Protein AF-0000000066018860 (afdb_homodimer)

pLDDT: mean 96.09, std 7.37, range [32.44, 98.94]

Structure (mmCIF, N/CA/C/O backbone):
data_AF-0000000066018860-model_v1
#
loop_
_entity.id
_entity.type
_entity.pdbx_description
1 polymer 'Methylthioribose-1-phosphate isomerase'
#
loop_
_atom_site.group_PDB
_atom_site.id
_atom_site.type_symbol
_atom_site.label_atom_id
_atom_site.label_alt_id
_atom_site.label_comp_id
_atom_site.label_asym_id
_atom_site.label_entity_id
_atom_site.label_seq_id
_atom_site.pdbx_PDB_ins_code
_atom_site.Cartn_x
_atom_site.Cartn_y
_atom_site.Cartn_z
_atom_site.occupancy
_atom_site.B_iso_or_equiv
_atom_site.auth_seq_id
_atom_site.auth_comp_id
_atom_site.auth_asym_id
_atom_site.auth_atom_id
_atom_site.pdbx_PDB_model_num
ATOM 1 N N . MET A 1 1 ? -7.383 -33.188 -27.406 1 42.12 1 MET A N 1
ATOM 2 C CA . MET A 1 1 ? -8.594 -32.375 -27.25 1 42.12 1 MET A CA 1
ATOM 3 C C . MET A 1 1 ? -8.266 -31 -26.688 1 42.12 1 MET A C 1
ATOM 5 O O . MET A 1 1 ? -7.289 -30.828 -25.953 1 42.12 1 MET A O 1
ATOM 9 N N . ALA A 1 2 ? -8.812 -29.984 -27.281 1 53.5 2 ALA A N 1
ATOM 10 C CA . ALA A 1 2 ? -8.625 -28.594 -26.891 1 53.5 2 ALA A CA 1
ATOM 11 C C . ALA A 1 2 ? -8.867 -28.391 -25.406 1 53.5 2 ALA A C 1
ATOM 13 O O . ALA A 1 2 ? -9.859 -28.891 -24.859 1 53.5 2 ALA A O 1
ATOM 14 N N . VAL A 1 3 ? -7.703 -28.094 -24.625 1 67.62 3 VAL A N 1
ATOM 15 C CA . VAL A 1 3 ? -7.84 -27.734 -23.219 1 67.62 3 VAL A CA 1
ATOM 16 C C . VAL A 1 3 ? -7.797 -26.219 -23.062 1 67.62 3 VAL A C 1
ATOM 18 O O . VAL A 1 3 ? -6.887 -25.562 -23.578 1 67.62 3 VAL A O 1
ATOM 21 N N . ASN A 1 4 ? -8.914 -25.672 -22.516 1 80.12 4 ASN A N 1
ATOM 22 C CA . ASN A 1 4 ? -9.023 -24.219 -22.438 1 80.12 4 ASN A CA 1
ATOM 23 C C . ASN A 1 4 ? -9.242 -23.766 -21 1 80.12 4 ASN A C 1
ATOM 25 O O . ASN A 1 4 ? -9.898 -24.453 -20.203 1 80.12 4 ASN A O 1
ATOM 29 N N . SER A 1 5 ? -8.461 -22.797 -20.688 1 84.19 5 SER A N 1
ATOM 30 C CA . SER A 1 5 ? -8.719 -22.031 -19.469 1 84.19 5 SER A CA 1
ATOM 31 C C . SER A 1 5 ? -8.852 -20.547 -19.781 1 84.19 5 SER A C 1
ATOM 33 O O . SER A 1 5 ? -8.867 -20.141 -20.938 1 84.19 5 SER A O 1
ATOM 35 N N . ALA A 1 6 ? -9.078 -19.797 -18.688 1 83.38 6 ALA A N 1
ATOM 36 C CA . ALA A 1 6 ? -9.367 -18.375 -18.828 1 83.38 6 ALA A CA 1
ATOM 37 C C . ALA A 1 6 ? -8.227 -17.641 -19.547 1 83.38 6 ALA A C 1
ATOM 39 O O . ALA A 1 6 ? -8.461 -16.672 -20.266 1 83.38 6 ALA A O 1
ATOM 40 N N . ALA A 1 7 ? -6.977 -18.203 -19.391 1 94.44 7 ALA A N 1
ATOM 41 C CA . ALA A 1 7 ? -5.855 -17.422 -19.922 1 94.44 7 ALA A CA 1
ATOM 42 C C . ALA A 1 7 ? -4.977 -18.281 -20.828 1 94.44 7 ALA A C 1
ATOM 44 O O . ALA A 1 7 ? -4.02 -17.781 -21.422 1 94.44 7 ALA A O 1
ATOM 45 N N . ILE A 1 8 ? -5.258 -19.594 -20.938 1 97.38 8 ILE A N 1
ATOM 46 C CA . ILE A 1 8 ? -4.414 -20.531 -21.688 1 97.38 8 ILE A CA 1
ATOM 47 C C . ILE A 1 8 ? -5.285 -21.438 -22.562 1 97.38 8 ILE A C 1
ATOM 49 O O . ILE A 1 8 ? -6.141 -22.156 -22.047 1 97.38 8 ILE A O 1
ATOM 53 N N . ARG A 1 9 ? -5.004 -21.391 -23.875 1 97 9 ARG A N 1
ATOM 54 C CA . ARG A 1 9 ? -5.695 -22.266 -24.828 1 97 9 ARG A CA 1
ATOM 55 C C . ARG A 1 9 ? -4.707 -23.078 -25.641 1 97 9 ARG A C 1
ATOM 57 O O . ARG A 1 9 ? -3.861 -22.516 -26.344 1 97 9 ARG A O 1
ATOM 64 N N . TRP A 1 10 ? -4.785 -24.406 -25.453 1 97.06 10 TRP A N 1
ATOM 65 C CA . TRP A 1 10 ? -3.977 -25.312 -26.25 1 97.06 10 TRP A CA 1
ATOM 66 C C . TRP A 1 10 ? -4.742 -25.797 -27.484 1 97.06 10 TRP A C 1
ATOM 68 O O . TRP A 1 10 ? -5.816 -26.391 -27.359 1 97.06 10 TRP A O 1
ATOM 78 N N . LEU A 1 11 ? -4.184 -25.547 -28.656 1 95 11 LEU A N 1
ATOM 79 C CA . LEU A 1 11 ? -4.898 -25.844 -29.891 1 95 11 LEU A CA 1
ATOM 80 C C . LEU A 1 11 ? -4.266 -27.031 -30.609 1 95 11 LEU A C 1
ATOM 82 O O . LEU A 1 11 ? -4.625 -27.328 -31.75 1 95 11 LEU A O 1
ATOM 86 N N . GLY A 1 12 ? -3.369 -27.672 -30 1 93.5 12 GLY A N 1
ATOM 87 C CA . GLY A 1 12 ? -2.746 -28.859 -30.578 1 93.5 12 GLY A CA 1
ATOM 88 C C . GLY A 1 12 ? -1.434 -28.562 -31.281 1 93.5 12 GLY A C 1
ATOM 89 O O . GLY A 1 12 ? -0.436 -29.25 -31.062 1 93.5 12 GLY A O 1
ATOM 90 N N . ASP A 1 13 ? -1.453 -27.469 -32.062 1 93.56 13 ASP A N 1
ATOM 91 C CA . ASP A 1 13 ? -0.241 -27.141 -32.812 1 93.56 13 ASP A CA 1
ATOM 92 C C . ASP A 1 13 ? 0.333 -25.797 -32.344 1 93.56 13 ASP A C 1
ATOM 94 O O . ASP A 1 13 ? 1.468 -25.453 -32.688 1 93.56 13 ASP A O 1
ATOM 98 N N . HIS A 1 14 ? -0.426 -25.094 -31.656 1 95.88 14 HIS A N 1
ATOM 99 C CA . HIS A 1 14 ? 0.084 -23.891 -31.031 1 95.88 14 HIS A CA 1
ATOM 100 C C . HIS A 1 14 ? -0.687 -23.562 -29.75 1 95.88 14 HIS A C 1
ATOM 102 O O . HIS A 1 14 ? -1.648 -24.25 -29.406 1 95.88 14 HIS A O 1
ATOM 108 N N . LEU A 1 15 ? -0.158 -22.609 -29.016 1 97.06 15 LEU A N 1
ATOM 109 C CA . LEU A 1 15 ? -0.693 -22.141 -27.75 1 97.06 15 LEU A CA 1
ATOM 110 C C . LEU A 1 15 ? -1.175 -20.703 -27.859 1 97.06 15 LEU A C 1
ATOM 112 O O . LEU A 1 15 ? -0.527 -19.875 -28.5 1 97.06 15 LEU A O 1
ATOM 116 N N . GLN A 1 16 ? -2.348 -20.453 -27.359 1 98.19 16 GLN A N 1
ATOM 117 C CA . GLN A 1 16 ? -2.797 -19.062 -27.234 1 98.19 16 GLN A CA 1
ATOM 118 C C . GLN A 1 16 ? -2.803 -18.625 -25.766 1 98.19 16 GLN A C 1
ATOM 120 O O . GLN A 1 16 ? -3.309 -19.344 -24.906 1 98.19 16 GLN A O 1
ATOM 125 N N . LEU A 1 17 ? -2.205 -17.484 -25.562 1 98.38 17 LEU A N 1
ATOM 126 C CA . LEU A 1 17 ? -2.186 -16.891 -24.234 1 98.38 17 LEU A CA 1
ATOM 127 C C . LEU A 1 17 ? -2.926 -15.555 -24.219 1 98.38 17 LEU A C 1
ATOM 129 O O . LEU A 1 17 ? -2.785 -14.75 -25.141 1 98.38 17 LEU A O 1
ATOM 133 N N . LEU A 1 18 ? -3.785 -15.352 -23.219 1 97.75 18 LEU A N 1
ATOM 134 C CA . LEU A 1 18 ? -4.355 -14.023 -22.984 1 97.75 18 LEU A CA 1
ATOM 135 C C . LEU A 1 18 ? -3.291 -13.055 -22.5 1 97.75 18 LEU A C 1
ATOM 137 O O . LEU A 1 18 ? -2.607 -13.32 -21.5 1 97.75 18 LEU A O 1
ATOM 141 N N . ASP A 1 19 ? -3.102 -11.945 -23.219 1 97.94 19 ASP A N 1
ATOM 142 C CA . ASP A 1 19 ? -2.123 -10.953 -22.781 1 97.94 19 ASP A CA 1
ATOM 143 C C . ASP A 1 19 ? -2.623 -10.18 -21.562 1 97.94 19 ASP A C 1
ATOM 145 O O . ASP A 1 19 ? -3.246 -9.125 -21.703 1 97.94 19 ASP A O 1
ATOM 149 N N . GLN A 1 20 ? -2.219 -10.672 -20.438 1 96.62 20 GLN A N 1
ATOM 150 C CA . GLN A 1 20 ? -2.75 -10.133 -19.188 1 96.62 20 GLN A CA 1
ATOM 151 C C . GLN A 1 20 ? -2.26 -8.711 -18.938 1 96.62 20 GLN A C 1
ATOM 153 O O . GLN A 1 20 ? -2.834 -7.98 -18.125 1 96.62 20 GLN A O 1
ATOM 158 N N . ARG A 1 21 ? -1.258 -8.25 -19.672 1 94.88 21 ARG A N 1
ATOM 159 C CA . ARG A 1 21 ? -0.716 -6.906 -19.547 1 94.88 21 ARG A CA 1
ATOM 160 C C . ARG A 1 21 ? -1.711 -5.867 -20.047 1 94.88 21 ARG A C 1
ATOM 162 O O . ARG A 1 21 ? -1.646 -4.695 -19.672 1 94.88 21 ARG A O 1
ATOM 169 N N . CYS A 1 22 ? -2.682 -6.332 -20.75 1 94.69 22 CYS A N 1
ATOM 170 C CA . CYS A 1 22 ? -3.623 -5.426 -21.406 1 94.69 22 CYS A CA 1
ATOM 171 C C . CYS A 1 22 ? -4.91 -5.312 -20.594 1 94.69 22 CYS A C 1
ATOM 173 O O . CYS A 1 22 ? -5.711 -4.402 -20.828 1 94.69 22 CYS A O 1
ATOM 175 N N . LEU A 1 23 ? -5.051 -6.215 -19.688 1 93.25 23 LEU A N 1
ATOM 176 C CA . LEU A 1 23 ? -6.242 -6.176 -18.844 1 93.25 23 LEU A CA 1
ATOM 177 C C . LEU A 1 23 ? -6.164 -5.023 -17.844 1 93.25 23 LEU A C 1
ATOM 179 O O . LEU A 1 23 ? -5.074 -4.652 -17.406 1 93.25 23 LEU A O 1
ATOM 183 N N . PRO A 1 24 ? -7.281 -4.344 -17.516 1 93.75 24 PRO A N 1
ATOM 184 C CA . PRO A 1 24 ? -8.656 -4.734 -17.812 1 93.75 24 PRO A CA 1
ATOM 185 C C . PRO A 1 24 ? -9.203 -4.055 -19.062 1 93.75 24 PRO A C 1
ATOM 187 O O . PRO A 1 24 ? -10.359 -4.262 -19.438 1 93.75 24 PRO A O 1
ATOM 190 N N . THR A 1 25 ? -8.453 -3.271 -19.734 1 91.06 25 THR A N 1
ATOM 191 C CA . THR A 1 25 ? -8.938 -2.383 -20.781 1 91.06 25 THR A CA 1
ATOM 192 C C . THR A 1 25 ? -9.219 -3.16 -22.062 1 91.06 25 THR A C 1
ATOM 194 O O . THR A 1 25 ? -10.164 -2.846 -22.797 1 91.06 25 THR A O 1
ATOM 197 N N . GLU A 1 26 ? -8.336 -4.168 -22.344 1 93.56 26 GLU A N 1
ATOM 198 C CA . GLU A 1 26 ? -8.461 -4.934 -23.578 1 93.56 26 GLU A CA 1
ATOM 199 C C . GLU A 1 26 ? -8.234 -6.422 -23.328 1 93.56 26 GLU A C 1
ATOM 201 O O . GLU A 1 26 ? -7.461 -6.805 -22.453 1 93.56 26 GLU A O 1
ATOM 206 N N . THR A 1 27 ? -8.906 -7.25 -24.141 1 95 27 THR A N 1
ATOM 207 C CA . THR A 1 27 ? -8.68 -8.688 -24.172 1 95 27 THR A CA 1
ATOM 208 C C . THR A 1 27 ? -7.992 -9.102 -25.469 1 95 27 THR A C 1
ATOM 210 O O . THR A 1 27 ? -8.617 -9.109 -26.531 1 95 27 THR A O 1
ATOM 213 N N . LEU A 1 28 ? -6.719 -9.367 -25.375 1 97.31 28 LEU A N 1
ATOM 214 C CA . LEU A 1 28 ? -5.906 -9.711 -26.531 1 97.31 28 LEU A CA 1
ATOM 215 C C . LEU A 1 28 ? -5.277 -11.086 -26.375 1 97.31 28 LEU A C 1
ATOM 217 O O . LEU A 1 28 ? -4.645 -11.375 -25.359 1 97.31 28 LEU A O 1
ATOM 221 N N . TRP A 1 29 ? -5.457 -11.945 -27.344 1 97.81 29 TRP A N 1
ATOM 222 C CA . TRP A 1 29 ? -4.863 -13.281 -27.344 1 97.81 29 TRP A CA 1
ATOM 223 C C . TRP A 1 29 ? -3.646 -13.336 -28.266 1 97.81 29 TRP A C 1
ATOM 225 O O . TRP A 1 29 ? -3.689 -12.844 -29.391 1 97.81 29 TRP A O 1
ATOM 235 N N . LEU A 1 30 ? -2.59 -13.898 -27.766 1 98.44 30 LEU A N 1
ATOM 236 C CA . LEU A 1 30 ? -1.35 -14.031 -28.516 1 98.44 30 LEU A CA 1
ATOM 237 C C . LEU A 1 30 ? -1.102 -15.477 -28.906 1 98.44 30 LEU A C 1
ATOM 239 O O . LEU A 1 30 ? -1.28 -16.391 -28.094 1 98.44 30 LEU A O 1
ATOM 243 N N . ASP A 1 31 ? -0.661 -15.633 -30.156 1 98.38 31 ASP A N 1
ATOM 244 C CA . ASP A 1 31 ? -0.25 -16.969 -30.609 1 98.38 31 ASP A CA 1
ATOM 245 C C . ASP A 1 31 ? 1.193 -17.25 -30.203 1 98.38 31 ASP A C 1
ATOM 247 O O . ASP A 1 31 ? 2.088 -16.438 -30.438 1 98.38 31 ASP A O 1
ATOM 251 N N . ILE A 1 32 ? 1.348 -18.359 -29.547 1 98.62 32 ILE A N 1
ATOM 252 C CA . ILE A 1 32 ? 2.666 -18.859 -29.172 1 98.62 32 ILE A CA 1
ATOM 253 C C . ILE A 1 32 ? 2.988 -20.125 -29.953 1 98.62 32 ILE A C 1
ATOM 255 O O . ILE A 1 32 ? 2.273 -21.125 -29.859 1 98.62 32 ILE A O 1
ATOM 259 N N . CYS A 1 33 ? 4.211 -20.094 -30.641 1 98.31 33 CYS A N 1
ATOM 260 C CA . CYS A 1 33 ? 4.406 -21.172 -31.609 1 98.31 33 CYS A CA 1
ATOM 261 C C . CYS A 1 33 ? 5.676 -21.953 -31.312 1 98.31 33 CYS A C 1
ATOM 263 O O . CYS A 1 33 ? 5.945 -22.969 -31.938 1 98.31 33 CYS A O 1
ATOM 265 N N . ASP A 1 34 ? 6.445 -21.516 -30.344 1 98.25 34 ASP A N 1
ATOM 266 C CA . ASP A 1 34 ? 7.668 -22.25 -30.016 1 98.25 34 ASP A CA 1
ATOM 267 C C . ASP A 1 34 ? 8.094 -21.969 -28.578 1 98.25 34 ASP A C 1
ATOM 269 O O . ASP A 1 34 ? 7.402 -21.234 -27.844 1 98.25 34 ASP A O 1
ATOM 273 N N . SER A 1 35 ? 9.188 -22.625 -28.172 1 98.62 35 SER A N 1
ATOM 274 C CA . SER A 1 35 ? 9.648 -22.516 -26.797 1 98.62 35 SER A CA 1
ATOM 275 C C . SER A 1 35 ? 10.172 -21.109 -26.5 1 98.62 35 SER A C 1
ATOM 277 O O . SER A 1 35 ? 10.016 -20.609 -25.375 1 98.62 35 SER A O 1
ATOM 279 N N . GLN A 1 36 ? 10.742 -20.453 -27.469 1 98.69 36 GLN A N 1
ATOM 280 C CA . GLN A 1 36 ? 11.266 -19.109 -27.266 1 98.69 36 GLN A CA 1
ATOM 281 C C . GLN A 1 36 ? 10.133 -18.109 -27 1 98.69 36 GLN A C 1
ATOM 283 O O . GLN A 1 36 ? 10.234 -17.281 -26.094 1 98.69 36 GLN A O 1
ATOM 288 N N . GLN A 1 37 ? 9.094 -18.266 -27.781 1 98.75 37 GLN A N 1
ATOM 289 C CA . GLN A 1 37 ? 7.938 -17.391 -27.594 1 98.75 37 GLN A CA 1
ATOM 290 C C . GLN A 1 37 ? 7.273 -17.641 -26.234 1 98.75 37 GLN A C 1
ATOM 292 O O . GLN A 1 37 ? 6.805 -16.719 -25.578 1 98.75 37 GLN A O 1
ATOM 297 N N . ALA A 1 38 ? 7.211 -18.906 -25.875 1 98.75 38 ALA A N 1
ATOM 298 C CA . ALA A 1 38 ? 6.68 -19.234 -24.547 1 98.75 38 ALA A CA 1
ATOM 299 C C . ALA A 1 38 ? 7.531 -18.609 -23.453 1 98.75 38 ALA A C 1
ATOM 301 O O . ALA A 1 38 ? 7 -18.031 -22.5 1 98.75 38 ALA A O 1
ATOM 302 N N . ALA A 1 39 ? 8.82 -18.703 -23.578 1 98.81 39 ALA A N 1
ATOM 303 C CA . ALA A 1 39 ? 9.75 -18.125 -22.609 1 98.81 39 ALA A CA 1
ATOM 304 C C . ALA A 1 39 ? 9.586 -16.609 -22.531 1 98.81 39 ALA A C 1
ATOM 306 O O . ALA A 1 39 ? 9.602 -16.031 -21.438 1 98.81 39 ALA A O 1
ATOM 307 N N . ASP A 1 40 ? 9.406 -16.016 -23.641 1 98.69 40 ASP A N 1
ATOM 308 C CA . ASP A 1 40 ? 9.219 -14.57 -23.688 1 98.69 40 ASP A CA 1
ATOM 309 C C . ASP A 1 40 ? 7.914 -14.164 -23 1 98.69 40 ASP A C 1
ATOM 311 O O . ASP A 1 40 ? 7.867 -13.156 -22.297 1 98.69 40 ASP A O 1
ATOM 315 N N . ALA A 1 41 ? 6.863 -14.945 -23.234 1 98.56 41 ALA A N 1
ATOM 316 C CA . ALA A 1 41 ? 5.57 -14.68 -22.609 1 98.56 41 ALA A CA 1
ATOM 317 C C . ALA A 1 41 ? 5.664 -14.766 -21.094 1 98.56 41 ALA A C 1
ATOM 319 O O . ALA A 1 41 ? 5.039 -13.977 -20.375 1 98.56 41 ALA A O 1
ATOM 320 N N . ILE A 1 42 ? 6.441 -15.703 -20.594 1 98 42 ILE A N 1
ATOM 321 C CA . ILE A 1 42 ? 6.648 -15.867 -19.156 1 98 42 ILE A CA 1
ATOM 322 C C . ILE A 1 42 ? 7.484 -14.711 -18.625 1 98 42 ILE A C 1
ATOM 324 O O . ILE A 1 42 ? 7.105 -14.062 -17.656 1 98 42 ILE A O 1
ATOM 328 N N . ARG A 1 43 ? 8.531 -14.375 -19.297 1 96.44 43 ARG A N 1
ATOM 329 C CA . ARG A 1 43 ? 9.461 -13.336 -18.875 1 96.44 43 ARG A CA 1
ATOM 330 C C . ARG A 1 43 ? 8.781 -11.969 -18.844 1 96.44 43 ARG A C 1
ATOM 332 O O . ARG A 1 43 ? 9.008 -11.188 -17.906 1 96.44 43 ARG A O 1
ATOM 339 N N . ASN A 1 44 ? 7.93 -11.734 -19.844 1 95.31 44 ASN A N 1
ATOM 340 C CA . ASN A 1 44 ? 7.336 -10.406 -20 1 95.31 44 ASN A CA 1
ATOM 341 C C . ASN A 1 44 ? 5.969 -10.32 -19.344 1 95.31 44 ASN A C 1
ATOM 343 O O . ASN A 1 44 ? 5.238 -9.344 -19.531 1 95.31 44 ASN A O 1
ATOM 347 N N . MET A 1 45 ? 5.578 -11.312 -18.688 1 94.62 45 MET A N 1
ATOM 348 C CA . MET A 1 45 ? 4.383 -11.367 -17.859 1 94.62 45 MET A CA 1
ATOM 349 C C . MET A 1 45 ? 3.119 -11.281 -18.703 1 94.62 45 MET A C 1
ATOM 351 O O . MET A 1 45 ? 2.107 -10.734 -18.266 1 94.62 45 MET A O 1
ATOM 355 N N . VAL A 1 46 ? 3.254 -11.766 -19.938 1 97.38 46 VAL A N 1
ATOM 356 C CA . VAL A 1 46 ? 2.033 -12.062 -20.688 1 97.38 46 VAL A CA 1
ATOM 357 C C . VAL A 1 46 ? 1.18 -13.055 -19.906 1 97.38 46 VAL A C 1
ATOM 359 O O . VAL A 1 46 ? -0.036 -12.883 -19.781 1 97.38 46 VAL A O 1
ATOM 362 N N . VAL A 1 47 ? 1.869 -14.031 -19.453 1 97.06 47 VAL A N 1
ATOM 363 C CA . VAL A 1 47 ? 1.313 -15.008 -18.531 1 97.06 47 VAL A CA 1
ATOM 364 C C . VAL A 1 47 ? 2.023 -14.898 -17.188 1 97.06 47 VAL A C 1
ATOM 366 O O . VAL A 1 47 ? 3.236 -14.68 -17.125 1 97.06 47 VAL A O 1
ATOM 369 N N . ARG A 1 48 ? 1.201 -14.961 -16.219 1 95.06 48 ARG A N 1
ATOM 370 C CA . ARG A 1 48 ? 1.735 -14.914 -14.859 1 95.06 48 ARG A CA 1
ATOM 371 C C . ARG A 1 48 ? 0.963 -15.852 -13.938 1 95.06 48 ARG A C 1
ATOM 373 O O . ARG A 1 48 ? -0.081 -16.391 -14.312 1 95.06 48 ARG A O 1
ATOM 380 N N . GLY A 1 49 ? 1.537 -16.031 -12.625 1 95.38 49 GLY A N 1
ATOM 381 C CA . GLY A 1 49 ? 1.025 -17.016 -11.688 1 95.38 49 GLY A CA 1
ATOM 382 C C . GLY A 1 49 ? 1.804 -18.328 -11.719 1 95.38 49 GLY A C 1
ATOM 383 O O . GLY A 1 49 ? 2.039 -18.891 -12.781 1 95.38 49 GLY A O 1
ATOM 384 N N . ALA A 1 50 ? 2.092 -18.797 -10.609 1 94.62 50 ALA A N 1
ATOM 385 C CA . ALA A 1 50 ? 3.012 -19.922 -10.492 1 94.62 50 ALA A CA 1
ATOM 386 C C . ALA A 1 50 ? 2.504 -21.125 -11.273 1 94.62 50 ALA A C 1
ATOM 388 O O . ALA A 1 50 ? 3.219 -21.672 -12.117 1 94.62 50 ALA A O 1
ATOM 389 N N . PRO A 1 51 ? 1.258 -21.531 -11.164 1 96.62 51 PRO A N 1
ATOM 390 C CA . PRO A 1 51 ? 0.784 -22.688 -11.93 1 96.62 51 PRO A CA 1
ATOM 391 C C . PRO A 1 51 ? 0.722 -22.406 -13.43 1 96.62 51 PRO A C 1
ATOM 393 O O . PRO A 1 51 ? 1.105 -23.266 -14.227 1 96.62 51 PRO A O 1
ATOM 396 N N . ALA A 1 52 ? 0.248 -21.25 -13.805 1 97.62 52 ALA A N 1
ATOM 397 C CA . ALA A 1 52 ? 0.106 -20.906 -15.227 1 97.62 52 ALA A CA 1
ATOM 398 C C . ALA A 1 52 ? 1.466 -20.859 -15.914 1 97.62 52 ALA A C 1
ATOM 400 O O . ALA A 1 52 ? 1.588 -21.219 -17.094 1 97.62 52 ALA A O 1
ATOM 401 N N . ILE A 1 53 ? 2.428 -20.391 -15.211 1 97.62 53 ILE A N 1
ATOM 402 C CA . ILE A 1 53 ? 3.791 -20.359 -15.727 1 97.62 53 ILE A CA 1
ATOM 403 C C . ILE A 1 53 ? 4.262 -21.781 -16.031 1 97.62 53 ILE A C 1
ATOM 405 O O . ILE A 1 53 ? 4.816 -22.047 -17.094 1 97.62 53 ILE A O 1
ATOM 409 N N . GLY A 1 54 ? 4.02 -22.703 -15.102 1 97.75 54 GLY A N 1
ATOM 410 C CA . GLY A 1 54 ? 4.371 -24.094 -15.32 1 97.75 54 GLY A CA 1
ATOM 411 C C . GLY A 1 54 ? 3.67 -24.719 -16.516 1 97.75 54 GLY A C 1
ATOM 412 O O . GLY A 1 54 ? 4.301 -25.391 -17.328 1 97.75 54 GLY A O 1
ATOM 413 N N . ILE A 1 55 ? 2.438 -24.453 -16.625 1 98.25 55 ILE A N 1
ATOM 414 C CA . ILE A 1 55 ? 1.63 -24.969 -17.719 1 98.25 55 ILE A CA 1
ATOM 415 C C . ILE A 1 55 ? 2.156 -24.438 -19.062 1 98.25 55 ILE A C 1
ATOM 417 O O . ILE A 1 55 ? 2.32 -25.188 -20.016 1 98.25 55 ILE A O 1
ATOM 421 N N . THR A 1 56 ? 2.436 -23.156 -19.078 1 98.56 56 THR A N 1
ATOM 422 C CA . THR A 1 56 ? 2.918 -22.516 -20.281 1 98.56 56 THR A CA 1
ATOM 423 C C . THR A 1 56 ? 4.273 -23.078 -20.703 1 98.56 56 THR A C 1
ATOM 425 O O . THR A 1 56 ? 4.516 -23.328 -21.891 1 98.56 56 THR A O 1
ATOM 428 N N . ALA A 1 57 ? 5.125 -23.281 -19.719 1 98.69 57 ALA A N 1
ATOM 429 C CA . ALA A 1 57 ? 6.426 -23.875 -20.016 1 98.69 57 ALA A CA 1
ATOM 430 C C . ALA A 1 57 ? 6.273 -25.266 -20.594 1 98.69 57 ALA A C 1
ATOM 432 O O . ALA A 1 57 ? 6.988 -25.641 -21.531 1 98.69 57 ALA A O 1
ATOM 433 N N . ALA A 1 58 ? 5.379 -26.062 -20.047 1 98.62 58 ALA A N 1
ATOM 434 C CA . ALA A 1 58 ? 5.129 -27.406 -20.531 1 98.62 58 ALA A CA 1
ATOM 435 C C . ALA A 1 58 ? 4.695 -27.406 -21.984 1 98.62 58 ALA A C 1
ATOM 437 O O . ALA A 1 58 ? 5.234 -28.141 -22.812 1 98.62 58 ALA A O 1
ATOM 438 N N . TYR A 1 59 ? 3.789 -26.516 -22.297 1 98.5 59 TYR A N 1
ATOM 439 C CA . TYR A 1 59 ? 3.324 -26.406 -23.688 1 98.5 59 TYR A CA 1
ATOM 440 C C . TYR A 1 59 ? 4.438 -25.906 -24.594 1 98.5 59 TYR A C 1
ATOM 442 O O . TYR A 1 59 ? 4.547 -26.344 -25.75 1 98.5 59 TYR A O 1
ATOM 450 N N . GLY A 1 60 ? 5.203 -24.938 -24.062 1 98.75 60 GLY A N 1
ATOM 451 C CA . GLY A 1 60 ? 6.336 -24.453 -24.844 1 98.75 60 GLY A CA 1
ATOM 452 C C . GLY A 1 60 ? 7.289 -25.562 -25.266 1 98.75 60 GLY A C 1
ATOM 453 O O . GLY A 1 60 ? 7.742 -25.594 -26.406 1 98.75 60 GLY A O 1
ATOM 454 N N . LEU A 1 61 ? 7.574 -26.453 -24.359 1 98.75 61 LEU A N 1
ATOM 455 C CA . LEU A 1 61 ? 8.477 -27.547 -24.656 1 98.75 61 LEU A CA 1
ATOM 456 C C . LEU A 1 61 ? 7.848 -28.516 -25.656 1 98.75 61 LEU A C 1
ATOM 458 O O . LEU A 1 61 ? 8.531 -29.016 -26.547 1 98.75 61 LEU A O 1
ATOM 462 N N . ALA A 1 62 ? 6.586 -28.812 -25.469 1 98.31 62 ALA A N 1
ATOM 463 C CA . ALA A 1 62 ? 5.859 -29.672 -26.391 1 98.31 62 ALA A CA 1
ATOM 464 C C . ALA A 1 62 ? 5.906 -29.109 -27.812 1 98.31 62 ALA A C 1
ATOM 466 O O . ALA A 1 62 ? 6.09 -29.844 -28.781 1 98.31 62 ALA A O 1
ATOM 467 N N . LEU A 1 63 ? 5.711 -27.797 -27.938 1 98.5 63 LEU A N 1
ATOM 468 C CA . LEU A 1 63 ? 5.75 -27.141 -29.234 1 98.5 63 LEU A CA 1
ATOM 469 C C . LEU A 1 63 ? 7.117 -27.312 -29.891 1 98.5 63 LEU A C 1
ATOM 471 O O . LEU A 1 63 ? 7.207 -27.562 -31.094 1 98.5 63 LEU A O 1
ATOM 475 N N . GLU A 1 64 ? 8.156 -27.141 -29.062 1 98.56 64 GLU A N 1
ATOM 476 C CA . GLU A 1 64 ? 9.508 -27.281 -29.594 1 98.56 64 GLU A CA 1
ATOM 477 C C . GLU A 1 64 ? 9.742 -28.688 -30.125 1 98.56 64 GLU A C 1
ATOM 479 O O . GLU A 1 64 ? 10.367 -28.859 -31.188 1 98.56 64 GLU A O 1
ATOM 484 N N . ALA A 1 65 ? 9.312 -29.672 -29.438 1 98.5 65 ALA A N 1
ATOM 485 C CA . ALA A 1 65 ? 9.445 -31.062 -29.875 1 98.5 65 ALA A CA 1
ATOM 486 C C . ALA A 1 65 ? 8.703 -31.297 -31.188 1 98.5 65 ALA A C 1
ATOM 488 O O . ALA A 1 65 ? 9.188 -32.031 -32.062 1 98.5 65 ALA A O 1
ATOM 489 N N . GLN A 1 66 ? 7.547 -30.719 -31.281 1 97.88 66 GLN A N 1
ATOM 490 C CA . GLN A 1 66 ? 6.766 -30.844 -32.5 1 97.88 66 GLN A CA 1
ATOM 491 C C . GLN A 1 66 ? 7.5 -30.234 -33.688 1 97.88 66 GLN A C 1
ATOM 493 O O . GLN A 1 66 ? 7.488 -30.781 -34.781 1 97.88 66 GLN A O 1
ATOM 498 N N . ILE A 1 67 ? 8.102 -29.125 -33.5 1 98 67 ILE A N 1
ATOM 499 C CA . ILE A 1 67 ? 8.852 -28.438 -34.531 1 98 67 ILE A CA 1
ATOM 500 C C . ILE A 1 67 ? 10.016 -29.312 -35 1 98 67 ILE A C 1
ATOM 502 O O . ILE A 1 67 ? 10.297 -29.422 -36.188 1 98 67 ILE A O 1
ATOM 506 N N . MET A 1 68 ? 10.609 -30.016 -34.062 1 97.19 68 MET A N 1
ATOM 507 C CA . MET A 1 68 ? 11.773 -30.844 -34.375 1 97.19 68 MET A CA 1
ATOM 508 C C . MET A 1 68 ? 11.367 -32.125 -35.094 1 97.19 68 MET A C 1
ATOM 510 O O . MET A 1 68 ? 12.164 -32.719 -35.812 1 97.19 68 MET A O 1
ATOM 514 N N . GLY A 1 69 ? 10.172 -32.531 -34.812 1 96.12 69 GLY A N 1
ATOM 515 C CA . GLY A 1 69 ? 9.672 -33.719 -35.5 1 96.12 69 GLY A CA 1
ATOM 516 C C . GLY A 1 69 ? 10.484 -34.969 -35.188 1 96.12 69 GLY A C 1
ATOM 517 O O . GLY A 1 69 ? 10.727 -35.312 -34.031 1 96.12 69 GLY A O 1
ATOM 518 N N . ASN A 1 70 ? 11.008 -35.5 -36.25 1 96.94 70 ASN A N 1
ATOM 519 C CA . ASN A 1 70 ? 11.742 -36.781 -36.125 1 96.94 70 ASN A CA 1
ATOM 520 C C . ASN A 1 70 ? 13.078 -36.562 -35.438 1 96.94 70 ASN A C 1
ATOM 522 O O . ASN A 1 70 ? 13.68 -37.531 -34.969 1 96.94 70 ASN A O 1
ATOM 526 N N . ASP A 1 71 ? 13.5 -35.406 -35.281 1 97.25 71 ASP A N 1
ATOM 527 C CA . ASP A 1 71 ? 14.805 -35.094 -34.688 1 97.25 71 ASP A CA 1
ATOM 528 C C . ASP A 1 71 ? 14.672 -34.844 -33.188 1 97.25 71 ASP A C 1
ATOM 530 O O . ASP A 1 71 ? 15.672 -34.625 -32.5 1 97.25 71 ASP A O 1
ATOM 534 N N . ALA A 1 72 ? 13.469 -34.969 -32.688 1 97.88 72 ALA A N 1
ATOM 535 C CA . ALA A 1 72 ? 13.219 -34.625 -31.281 1 97.88 72 ALA A CA 1
ATOM 536 C C . ALA A 1 72 ? 13.797 -35.688 -30.344 1 97.88 72 ALA A C 1
ATOM 538 O O . ALA A 1 72 ? 13.617 -36.906 -30.578 1 97.88 72 ALA A O 1
ATOM 539 N N . SER A 1 73 ? 14.586 -35.344 -29.484 1 97.62 73 SER A N 1
ATOM 540 C CA . SER A 1 73 ? 15.102 -36.094 -28.359 1 97.62 73 SER A CA 1
ATOM 541 C C . SER A 1 73 ? 15.32 -35.219 -27.141 1 97.62 73 SER A C 1
ATOM 543 O O . SER A 1 73 ? 15.336 -33.969 -27.266 1 97.62 73 SER A O 1
ATOM 545 N N . TRP A 1 74 ? 15.391 -35.844 -26 1 96.38 74 TRP A N 1
ATOM 546 C CA . TRP A 1 74 ? 15.625 -35 -24.828 1 96.38 74 TRP A CA 1
ATOM 547 C C . TRP A 1 74 ? 16.922 -34.219 -24.953 1 96.38 74 TRP A C 1
ATOM 549 O O . TRP A 1 74 ? 17.016 -33.094 -24.484 1 96.38 74 TRP A O 1
ATOM 559 N N . VAL A 1 75 ? 17.891 -34.812 -25.609 1 96.38 75 VAL A N 1
ATOM 560 C CA . VAL A 1 75 ? 19.188 -34.188 -25.812 1 96.38 75 VAL A CA 1
ATOM 561 C C . VAL A 1 75 ? 19.031 -32.969 -26.703 1 96.38 75 VAL A C 1
ATOM 563 O O . VAL A 1 75 ? 19.578 -31.891 -26.422 1 96.38 75 VAL A O 1
ATOM 566 N N . THR A 1 76 ? 18.266 -33.125 -27.781 1 97.19 76 THR A N 1
ATOM 567 C CA . THR A 1 76 ? 18.109 -32 -28.719 1 97.19 76 THR A CA 1
ATOM 568 C C . THR A 1 76 ? 17.203 -30.922 -28.141 1 97.19 76 THR A C 1
ATOM 570 O O . THR A 1 76 ? 17.203 -29.797 -28.641 1 97.19 76 THR A O 1
ATOM 573 N N . LEU A 1 77 ? 16.453 -31.234 -27.094 1 98.25 77 LEU A N 1
ATOM 574 C CA . LEU A 1 77 ? 15.516 -30.281 -26.5 1 98.25 77 LEU A CA 1
ATOM 575 C C . LEU A 1 77 ? 16.172 -29.5 -25.359 1 98.25 77 LEU A C 1
ATOM 577 O O . LEU A 1 77 ? 15.562 -28.609 -24.781 1 98.25 77 LEU A O 1
ATOM 581 N N . GLN A 1 78 ? 17.406 -29.703 -25.125 1 97.94 78 GLN A N 1
ATOM 582 C CA . GLN A 1 78 ? 18.094 -29.125 -23.969 1 97.94 78 GLN A CA 1
ATOM 583 C C . GLN A 1 78 ? 18.141 -27.609 -24.078 1 97.94 78 GLN A C 1
ATOM 585 O O . GLN A 1 78 ? 18.031 -26.906 -23.062 1 97.94 78 GLN A O 1
ATOM 590 N N . ASN A 1 79 ? 18.297 -27.125 -25.25 1 98 79 ASN A N 1
ATOM 591 C CA . ASN A 1 79 ? 18.312 -25.688 -25.422 1 98 79 ASN A CA 1
ATOM 592 C C . ASN A 1 79 ? 16.953 -25.062 -25.109 1 98 79 ASN A C 1
ATOM 594 O O . ASN A 1 79 ? 16.891 -23.969 -24.531 1 98 79 ASN A O 1
ATOM 598 N N . ALA A 1 80 ? 15.914 -25.75 -25.531 1 98.44 80 ALA A N 1
ATOM 599 C CA . ALA A 1 80 ? 14.562 -25.281 -25.234 1 98.44 80 ALA A CA 1
ATOM 600 C C . ALA A 1 80 ? 14.297 -25.328 -23.734 1 98.44 80 ALA A C 1
ATOM 602 O O . ALA A 1 80 ? 13.695 -24.406 -23.172 1 98.44 80 ALA A O 1
ATOM 603 N N . VAL A 1 81 ? 14.75 -26.391 -23.062 1 98.5 81 VAL A N 1
ATOM 604 C CA . VAL A 1 81 ? 14.602 -26.531 -21.625 1 98.5 81 VAL A CA 1
ATOM 605 C C . VAL A 1 81 ? 15.32 -25.391 -20.922 1 98.5 81 VAL A C 1
ATOM 607 O O . VAL A 1 81 ? 14.758 -24.766 -20.016 1 98.5 81 VAL A O 1
ATOM 610 N N . ALA A 1 82 ? 16.484 -25.047 -21.359 1 98.38 82 ALA A N 1
ATOM 611 C CA . ALA A 1 82 ? 17.266 -23.969 -20.75 1 98.38 82 ALA A CA 1
ATOM 612 C C . ALA A 1 82 ? 16.609 -22.609 -20.984 1 98.38 82 ALA A C 1
ATOM 614 O O . ALA A 1 82 ? 16.609 -21.766 -20.078 1 98.38 82 ALA A O 1
ATOM 615 N N . THR A 1 83 ? 16.125 -22.453 -22.188 1 98.44 83 THR A N 1
ATOM 616 C CA . THR A 1 83 ? 15.453 -21.203 -22.547 1 98.44 83 THR A CA 1
ATOM 617 C C . THR A 1 83 ? 14.234 -20.969 -21.656 1 98.44 83 THR A C 1
ATOM 619 O O . THR A 1 83 ? 14.039 -19.875 -21.141 1 98.44 83 THR A O 1
ATOM 622 N N . LEU A 1 84 ? 13.438 -21.984 -21.484 1 98.62 84 LEU A N 1
ATOM 623 C CA . LEU A 1 84 ? 12.258 -21.891 -20.625 1 98.62 84 LEU A CA 1
ATOM 624 C C . LEU A 1 84 ? 12.648 -21.703 -19.172 1 98.62 84 LEU A C 1
ATOM 626 O O . LEU A 1 84 ? 12.078 -20.859 -18.484 1 98.62 84 LEU A O 1
ATOM 630 N N . ALA A 1 85 ? 13.609 -22.391 -18.688 1 97.75 85 ALA A N 1
ATOM 631 C CA . ALA A 1 85 ? 14.07 -22.297 -17.312 1 97.75 85 ALA A CA 1
ATOM 632 C C . ALA A 1 85 ? 14.578 -20.891 -16.984 1 97.75 85 ALA A C 1
ATOM 634 O O . ALA A 1 85 ? 14.375 -20.375 -15.883 1 97.75 85 ALA A O 1
ATOM 635 N N . ASP A 1 86 ? 15.141 -20.234 -17.938 1 97.25 86 ASP A N 1
ATOM 636 C CA . ASP A 1 86 ? 15.758 -18.922 -17.75 1 97.25 86 ASP A CA 1
ATOM 637 C C . ASP A 1 86 ? 14.711 -17.812 -17.766 1 97.25 86 ASP A C 1
ATOM 639 O O . ASP A 1 86 ? 15 -16.672 -17.406 1 97.25 86 ASP A O 1
ATOM 643 N N . SER A 1 87 ? 13.539 -18.188 -18.203 1 96.56 87 SER A N 1
ATOM 644 C CA . SER A 1 87 ? 12.5 -17.156 -18.328 1 96.56 87 SER A CA 1
ATOM 645 C C . SER A 1 87 ? 12.109 -16.609 -16.969 1 96.56 87 SER A C 1
ATOM 647 O O . SER A 1 87 ? 11.75 -15.43 -16.859 1 96.56 87 SER A O 1
ATOM 649 N N . ARG A 1 88 ? 12.164 -17.375 -15.953 1 93.62 88 ARG A N 1
ATOM 650 C CA . ARG A 1 88 ? 11.914 -16.953 -14.578 1 93.62 88 ARG A CA 1
ATOM 651 C C . ARG A 1 88 ? 12.578 -17.906 -13.586 1 93.62 88 ARG A C 1
ATOM 653 O O . ARG A 1 88 ? 11.914 -18.766 -12.992 1 93.62 88 ARG A O 1
ATOM 660 N N . PRO A 1 89 ? 13.766 -17.625 -13.227 1 90.81 89 PRO A N 1
ATOM 661 C CA . PRO A 1 89 ? 14.625 -18.578 -12.508 1 90.81 89 PRO A CA 1
ATOM 662 C C . PRO A 1 89 ? 14.109 -18.906 -11.109 1 90.81 89 PRO A C 1
ATOM 664 O O . PRO A 1 89 ? 14.508 -19.906 -10.516 1 90.81 89 PRO A O 1
ATOM 667 N N . THR A 1 90 ? 13.172 -18.125 -10.633 1 86.38 90 THR A N 1
ATOM 668 C CA . THR A 1 90 ? 12.727 -18.359 -9.266 1 86.38 90 THR A CA 1
ATOM 669 C C . THR A 1 90 ? 11.375 -19.062 -9.234 1 86.38 90 THR A C 1
ATOM 671 O O . THR A 1 90 ? 10.828 -19.312 -8.164 1 86.38 90 THR A O 1
ATOM 674 N N . ALA A 1 91 ? 10.859 -19.375 -10.344 1 90.94 91 ALA A N 1
ATOM 675 C CA . ALA A 1 91 ? 9.523 -19.953 -10.438 1 90.94 91 ALA A CA 1
ATOM 676 C C . ALA A 1 91 ? 9.555 -21.469 -10.234 1 90.94 91 ALA A C 1
ATOM 678 O O . ALA A 1 91 ? 9.805 -22.219 -11.18 1 90.94 91 ALA A O 1
ATOM 679 N N . VAL A 1 92 ? 9.164 -21.922 -9.102 1 93.06 92 VAL A N 1
ATOM 680 C CA . VAL A 1 92 ? 9.297 -23.328 -8.719 1 93.06 92 VAL A CA 1
ATOM 681 C C . VAL A 1 92 ? 8.406 -24.188 -9.617 1 93.06 92 VAL A C 1
ATOM 683 O O . VAL A 1 92 ? 8.789 -25.297 -9.984 1 93.06 92 VAL A O 1
ATOM 686 N N . ASN A 1 93 ? 7.234 -23.703 -9.977 1 95.5 93 ASN A N 1
ATOM 687 C CA . ASN A 1 93 ? 6.301 -24.469 -10.789 1 95.5 93 ASN A CA 1
ATOM 688 C C . ASN A 1 93 ? 6.84 -24.703 -12.195 1 95.5 93 ASN A C 1
ATOM 690 O O . ASN A 1 93 ? 6.531 -25.703 -12.828 1 95.5 93 ASN A O 1
ATOM 694 N N . LEU A 1 94 ? 7.59 -23.75 -12.664 1 96.69 94 LEU A N 1
ATOM 695 C CA . LEU A 1 94 ? 8.234 -23.859 -13.969 1 96.69 94 LEU A CA 1
ATOM 696 C C . LEU A 1 94 ? 9.172 -25.062 -14.008 1 96.69 94 LEU A C 1
ATOM 698 O O . LEU A 1 94 ? 9.086 -25.906 -14.906 1 96.69 94 LEU A O 1
ATOM 702 N N . PHE A 1 95 ? 9.992 -25.203 -13.031 1 96.19 95 PHE A N 1
ATOM 703 C CA . PHE A 1 95 ? 10.969 -26.281 -12.953 1 96.19 95 PHE A CA 1
ATOM 704 C C . PHE A 1 95 ? 10.289 -27.609 -12.672 1 96.19 95 PHE A C 1
ATOM 706 O O . PHE A 1 95 ? 10.68 -28.641 -13.219 1 96.19 95 PHE A O 1
ATOM 713 N N . TRP A 1 96 ? 9.328 -27.562 -11.805 1 95.81 96 TRP A N 1
ATOM 714 C CA . TRP A 1 96 ? 8.539 -28.75 -11.539 1 95.81 96 TRP A CA 1
ATOM 715 C C . TRP A 1 96 ? 7.969 -29.328 -12.836 1 95.81 96 TRP A C 1
ATOM 717 O O . TRP A 1 96 ? 8.039 -30.531 -13.07 1 95.81 96 TRP A O 1
ATOM 727 N N . ALA A 1 97 ? 7.398 -28.5 -13.711 1 97.81 97 ALA A N 1
ATOM 728 C CA . ALA A 1 97 ? 6.785 -28.938 -14.969 1 97.81 97 ALA A CA 1
ATOM 729 C C . ALA A 1 97 ? 7.828 -29.531 -15.914 1 97.81 97 ALA A C 1
ATOM 731 O O . ALA A 1 97 ? 7.602 -30.578 -16.516 1 97.81 97 ALA A O 1
ATOM 732 N N . LEU A 1 98 ? 8.953 -28.859 -16.016 1 97.94 98 LEU A N 1
ATOM 733 C CA . LEU A 1 98 ? 10.008 -29.328 -16.906 1 97.94 98 LEU A CA 1
ATOM 734 C C . LEU A 1 98 ? 10.555 -30.672 -16.438 1 97.94 98 LEU A C 1
ATOM 736 O O . LEU A 1 98 ? 10.812 -31.562 -17.266 1 97.94 98 LEU A O 1
ATOM 740 N N . GLU A 1 99 ? 10.719 -30.812 -15.164 1 97.06 99 GLU A N 1
ATOM 741 C CA . GLU A 1 99 ? 11.203 -32.062 -14.609 1 97.06 99 GLU A CA 1
ATOM 742 C C . GLU A 1 99 ? 10.195 -33.188 -14.836 1 97.06 99 GLU A C 1
ATOM 744 O O . GLU A 1 99 ? 10.578 -34.312 -15.164 1 97.06 99 GLU A O 1
ATOM 749 N N . ARG A 1 100 ? 8.992 -32.906 -14.578 1 96.94 100 ARG A N 1
ATOM 750 C CA . ARG A 1 100 ? 7.938 -33.875 -14.828 1 96.94 100 ARG A CA 1
ATOM 751 C C . ARG A 1 100 ? 7.949 -34.344 -16.281 1 96.94 100 ARG A C 1
ATOM 753 O O . ARG A 1 100 ? 7.855 -35.531 -16.562 1 96.94 100 ARG A O 1
ATOM 760 N N . LEU A 1 101 ? 8.047 -33.438 -17.234 1 98.06 101 LEU A N 1
ATOM 761 C CA . LEU A 1 101 ? 8.062 -33.75 -18.656 1 98.06 101 LEU A CA 1
ATOM 762 C C . LEU A 1 101 ? 9.281 -34.594 -19 1 98.06 101 LEU A C 1
ATOM 764 O O . LEU A 1 101 ? 9.195 -35.5 -19.859 1 98.06 101 LEU A O 1
ATOM 768 N N . GLN A 1 102 ? 10.383 -34.281 -18.375 1 97.62 102 GLN A N 1
ATOM 769 C CA . GLN A 1 102 ? 11.586 -35.062 -18.594 1 97.62 102 GLN A CA 1
ATOM 770 C C . GLN A 1 102 ? 11.367 -36.531 -18.188 1 97.62 102 GLN A C 1
ATOM 772 O O . GLN A 1 102 ? 11.742 -37.438 -18.922 1 97.62 102 GLN A O 1
ATOM 777 N N . ARG A 1 103 ? 10.789 -36.719 -17.016 1 97 103 ARG A N 1
ATOM 778 C CA . ARG A 1 103 ? 10.508 -38.062 -16.531 1 97 103 ARG A CA 1
ATOM 779 C C . ARG A 1 103 ? 9.539 -38.781 -17.453 1 97 103 ARG A C 1
ATOM 781 O O . ARG A 1 103 ? 9.711 -39.969 -17.734 1 97 103 ARG A O 1
ATOM 788 N N . TYR A 1 104 ? 8.578 -38.062 -17.906 1 95.5 104 TYR A N 1
ATOM 789 C CA . TYR A 1 104 ? 7.562 -38.625 -18.766 1 95.5 104 TYR A CA 1
ATOM 790 C C . TYR A 1 104 ? 8.141 -38.969 -20.141 1 95.5 104 TYR A C 1
ATOM 792 O O . TYR A 1 104 ? 7.73 -39.969 -20.75 1 95.5 104 TYR A O 1
ATOM 800 N N . ALA A 1 105 ? 9.008 -38.25 -20.656 1 95.44 105 ALA A N 1
ATOM 801 C CA . ALA A 1 105 ? 9.648 -38.438 -21.953 1 95.44 105 ALA A CA 1
ATOM 802 C C . ALA A 1 105 ? 10.406 -39.75 -21.984 1 95.44 105 ALA A C 1
ATOM 804 O O . ALA A 1 105 ? 10.344 -40.5 -22.969 1 95.44 105 ALA A O 1
ATOM 805 N N . GLY A 1 106 ? 11.078 -40.031 -20.891 1 93.69 106 GLY A N 1
ATOM 806 C CA . GLY A 1 106 ? 11.898 -41.25 -20.875 1 93.69 106 GLY A CA 1
ATOM 807 C C . GLY A 1 106 ? 12.875 -41.312 -22.031 1 93.69 106 GLY A C 1
ATOM 808 O O . GLY A 1 106 ? 13.633 -40.375 -22.281 1 93.69 106 GLY A O 1
ATOM 809 N N . ASP A 1 107 ? 12.727 -42.5 -22.828 1 94.94 107 ASP A N 1
ATOM 810 C CA . ASP A 1 107 ? 13.656 -42.719 -23.922 1 94.94 107 ASP A CA 1
ATOM 811 C C . ASP A 1 107 ? 12.984 -42.469 -25.281 1 94.94 107 ASP A C 1
ATOM 813 O O . ASP A 1 107 ? 13.531 -42.844 -26.328 1 94.94 107 ASP A O 1
ATOM 817 N N . LEU A 1 108 ? 11.875 -41.844 -25.172 1 97.31 108 LEU A N 1
ATOM 818 C CA . LEU A 1 108 ? 11.141 -41.594 -26.406 1 97.31 108 LEU A CA 1
ATOM 819 C C . LEU A 1 108 ? 11.883 -40.625 -27.297 1 97.31 108 LEU A C 1
ATOM 821 O O . LEU A 1 108 ? 12.648 -39.781 -26.812 1 97.31 108 LEU A O 1
ATOM 825 N N . GLN A 1 109 ? 11.656 -40.781 -28.625 1 97.69 109 GLN A N 1
ATOM 826 C CA . GLN A 1 109 ? 12.266 -39.906 -29.609 1 97.69 109 GLN A CA 1
ATOM 827 C C . GLN A 1 109 ? 11.289 -39.594 -30.734 1 97.69 109 GLN A C 1
ATOM 829 O O . GLN A 1 109 ? 10.211 -40.188 -30.812 1 97.69 109 GLN A O 1
ATOM 834 N N . GLY A 1 110 ? 11.672 -38.594 -31.469 1 97.5 110 GLY A N 1
ATOM 835 C CA . GLY A 1 110 ? 10.93 -38.25 -32.656 1 97.5 110 GLY A CA 1
ATOM 836 C C . GLY A 1 110 ? 9.492 -37.844 -32.406 1 97.5 110 GLY A C 1
ATOM 837 O O . GLY A 1 110 ? 9.219 -37.188 -31.391 1 97.5 110 GLY A O 1
ATOM 838 N N . LYS A 1 111 ? 8.648 -38.281 -33.25 1 97.25 111 LYS A N 1
ATOM 839 C CA . LYS A 1 111 ? 7.238 -37.906 -33.188 1 97.25 111 LYS A CA 1
ATOM 840 C C . LYS A 1 111 ? 6.574 -38.5 -31.922 1 97.25 111 LYS A C 1
ATOM 842 O O . LYS A 1 111 ? 5.664 -37.875 -31.359 1 97.25 111 LYS A O 1
ATOM 847 N N . ALA A 1 112 ? 7.055 -39.594 -31.516 1 98 112 ALA A N 1
ATOM 848 C CA . ALA A 1 112 ? 6.52 -40.219 -30.312 1 98 112 ALA A CA 1
ATOM 849 C C . ALA A 1 112 ? 6.801 -39.344 -29.078 1 98 112 ALA A C 1
ATOM 851 O O . ALA A 1 112 ? 5.957 -39.219 -28.188 1 98 112 ALA A O 1
ATOM 852 N N . LEU A 1 113 ? 7.988 -38.812 -29.062 1 98.25 113 LEU A N 1
ATOM 853 C CA . LEU A 1 113 ? 8.344 -37.906 -27.969 1 98.25 113 LEU A CA 1
ATOM 854 C C . LEU A 1 113 ? 7.484 -36.656 -28.016 1 98.25 113 LEU A C 1
ATOM 856 O O . LEU A 1 113 ? 6.98 -36.219 -26.969 1 98.25 113 LEU A O 1
ATOM 860 N N . ALA A 1 114 ? 7.332 -36.094 -29.188 1 98 114 ALA A N 1
ATOM 861 C CA . ALA A 1 114 ? 6.527 -34.875 -29.344 1 98 114 ALA A CA 1
ATOM 862 C C . ALA A 1 114 ? 5.098 -35.094 -28.859 1 98 114 ALA A C 1
ATOM 864 O O . ALA A 1 114 ? 4.527 -34.25 -28.156 1 98 114 ALA A O 1
ATOM 865 N N . GLN A 1 115 ? 4.574 -36.219 -29.219 1 97.38 115 GLN A N 1
ATOM 866 C CA . GLN A 1 115 ? 3.215 -36.562 -28.812 1 97.38 115 GLN A CA 1
ATOM 867 C C . GLN A 1 115 ? 3.131 -36.75 -27.297 1 97.38 115 GLN A C 1
ATOM 869 O O . GLN A 1 115 ? 2.188 -36.281 -26.656 1 97.38 115 GLN A O 1
ATOM 874 N N . ALA A 1 116 ? 4.078 -37.406 -26.781 1 97.88 116 ALA A N 1
ATOM 875 C CA . ALA A 1 116 ? 4.105 -37.688 -25.344 1 97.88 116 ALA A CA 1
ATOM 876 C C . ALA A 1 116 ? 4.191 -36.375 -24.547 1 97.88 116 ALA A C 1
ATOM 878 O O . ALA A 1 116 ? 3.514 -36.219 -23.531 1 97.88 116 ALA A O 1
ATOM 879 N N . LEU A 1 117 ? 5.035 -35.5 -24.984 1 98.31 117 LEU A N 1
ATOM 880 C CA . LEU A 1 117 ? 5.203 -34.219 -24.281 1 98.31 117 LEU A CA 1
ATOM 881 C C . LEU A 1 117 ? 3.93 -33.375 -24.359 1 98.31 117 LEU A C 1
ATOM 883 O O . LEU A 1 117 ? 3.551 -32.719 -23.391 1 98.31 117 LEU A O 1
ATOM 887 N N . ALA A 1 118 ? 3.301 -33.375 -25.5 1 97.88 118 ALA A N 1
ATOM 888 C CA . ALA A 1 118 ? 2.037 -32.656 -25.641 1 97.88 118 ALA A CA 1
ATOM 889 C C . ALA A 1 118 ? 0.971 -33.25 -24.719 1 97.88 118 ALA A C 1
ATOM 891 O O . ALA A 1 118 ? 0.234 -32.5 -24.062 1 97.88 118 ALA A O 1
ATOM 892 N N . GLU A 1 119 ? 0.888 -34.531 -24.656 1 97.44 119 GLU A N 1
ATOM 893 C CA . GLU A 1 119 ? -0.089 -35.219 -23.812 1 97.44 119 GLU A CA 1
ATOM 894 C C . GLU A 1 119 ? 0.159 -34.906 -22.344 1 97.44 119 GLU A C 1
ATOM 896 O O . GLU A 1 119 ? -0.784 -34.688 -21.578 1 97.44 119 GLU A O 1
ATOM 901 N N . ASP A 1 120 ? 1.377 -34.906 -21.953 1 97.88 120 ASP A N 1
ATOM 902 C CA . ASP A 1 120 ? 1.686 -34.656 -20.547 1 97.88 120 ASP A CA 1
ATOM 903 C C . ASP A 1 120 ? 1.463 -33.188 -20.188 1 97.88 120 ASP A C 1
ATOM 905 O O . ASP A 1 120 ? 1.036 -32.875 -19.078 1 97.88 120 ASP A O 1
ATOM 909 N N . ALA A 1 121 ? 1.798 -32.312 -21.141 1 98.12 121 ALA A N 1
ATOM 910 C CA . ALA A 1 121 ? 1.496 -30.906 -20.922 1 98.12 121 ALA A CA 1
ATOM 911 C C . ALA A 1 121 ? -0 -30.688 -20.719 1 98.12 121 ALA A C 1
ATOM 913 O O . ALA A 1 121 ? -0.411 -29.938 -19.844 1 98.12 121 ALA A O 1
ATOM 914 N N . GLU A 1 122 ? -0.773 -31.344 -21.5 1 97.56 122 GLU A N 1
ATOM 915 C CA . GLU A 1 122 ? -2.223 -31.281 -21.359 1 97.56 122 GLU A CA 1
ATOM 916 C C . GLU A 1 122 ? -2.656 -31.859 -20 1 97.56 122 GLU A C 1
ATOM 918 O O . GLU A 1 122 ? -3.57 -31.328 -19.359 1 97.56 122 GLU A O 1
ATOM 923 N N . ALA A 1 123 ? -2.043 -32.906 -19.609 1 97.31 123 ALA A N 1
ATOM 924 C CA . ALA A 1 123 ? -2.352 -33.531 -18.328 1 97.31 123 ALA A CA 1
ATOM 925 C C . ALA A 1 123 ? -2.037 -32.562 -17.172 1 97.31 123 ALA A C 1
ATOM 927 O O . ALA A 1 123 ? -2.816 -32.438 -16.234 1 97.31 123 ALA A O 1
ATOM 928 N N . ILE A 1 124 ? -0.913 -31.891 -17.25 1 97.31 124 ILE A N 1
ATOM 929 C CA . ILE A 1 124 ? -0.531 -30.906 -16.25 1 97.31 124 ILE A CA 1
ATOM 930 C C . ILE A 1 124 ? -1.605 -29.828 -16.156 1 97.31 124 ILE A C 1
ATOM 932 O O . ILE A 1 124 ? -2.004 -29.438 -15.055 1 97.31 124 ILE A O 1
ATOM 936 N N . HIS A 1 125 ? -2.051 -29.375 -17.266 1 97.81 125 HIS A N 1
ATOM 937 C CA . HIS A 1 125 ? -3.082 -28.344 -17.359 1 97.81 125 HIS A CA 1
ATOM 938 C C . HIS A 1 125 ? -4.387 -28.812 -16.719 1 97.81 125 HIS A C 1
ATOM 940 O O . HIS A 1 125 ? -4.957 -28.125 -15.875 1 97.81 125 HIS A O 1
ATOM 946 N N . ARG A 1 126 ? -4.824 -30 -17.031 1 96.94 126 ARG A N 1
ATOM 947 C CA . ARG A 1 126 ? -6.062 -30.578 -16.5 1 96.94 126 ARG A CA 1
ATOM 948 C C . ARG A 1 126 ? -5.945 -30.859 -15.008 1 96.94 126 ARG A C 1
ATOM 950 O O . ARG A 1 126 ? -6.895 -30.625 -14.258 1 96.94 126 ARG A O 1
ATOM 957 N N . GLU A 1 127 ? -4.836 -31.359 -14.648 1 96.88 127 GLU A N 1
ATOM 958 C CA . GLU A 1 127 ? -4.609 -31.672 -13.242 1 96.88 127 GLU A CA 1
ATOM 959 C C . GLU A 1 127 ? -4.594 -30.391 -12.391 1 96.88 127 GLU A C 1
ATOM 961 O O . GLU A 1 127 ? -5.027 -30.406 -11.234 1 96.88 127 GLU A O 1
ATOM 966 N N . ASP A 1 128 ? -4.047 -29.328 -12.961 1 97.38 128 ASP A N 1
ATOM 967 C CA . ASP A 1 128 ? -4.043 -28.062 -12.227 1 97.38 128 ASP A CA 1
ATOM 968 C C . ASP A 1 128 ? -5.465 -27.562 -11.984 1 97.38 128 ASP A C 1
ATOM 970 O O . ASP A 1 128 ? -5.777 -27.062 -10.898 1 97.38 128 ASP A O 1
ATOM 974 N N . LEU A 1 129 ? -6.312 -27.672 -13 1 97.44 129 LEU A N 1
ATOM 975 C CA . LEU A 1 129 ? -7.715 -27.297 -12.836 1 97.44 129 LEU A CA 1
ATOM 976 C C . LEU A 1 129 ? -8.375 -28.125 -11.734 1 97.44 129 LEU A C 1
ATOM 978 O O . LEU A 1 129 ? -9.07 -27.578 -10.875 1 97.44 129 LEU A O 1
ATOM 982 N N . ALA A 1 130 ? -8.148 -29.391 -11.805 1 97.62 130 ALA A N 1
ATOM 983 C CA . ALA A 1 130 ? -8.727 -30.281 -10.805 1 97.62 130 ALA A CA 1
ATOM 984 C C . ALA A 1 130 ? -8.219 -29.938 -9.406 1 97.62 130 ALA A C 1
ATOM 986 O O . ALA A 1 130 ? -8.984 -29.953 -8.438 1 97.62 130 ALA A O 1
ATOM 987 N N . ALA A 1 131 ? -6.977 -29.672 -9.32 1 98 131 ALA A N 1
ATOM 988 C CA . ALA A 1 131 ? -6.375 -29.281 -8.047 1 98 131 ALA A CA 1
ATOM 989 C C . ALA A 1 131 ? -7 -28 -7.508 1 98 131 ALA A C 1
ATOM 991 O O . ALA A 1 131 ? -7.281 -27.891 -6.312 1 98 131 ALA A O 1
ATOM 992 N N . ASN A 1 132 ? -7.191 -27.047 -8.383 1 98.31 132 ASN A N 1
ATOM 993 C CA . ASN A 1 132 ? -7.789 -25.781 -7.996 1 98.31 132 ASN A CA 1
ATOM 994 C C . ASN A 1 132 ? -9.211 -25.969 -7.473 1 98.31 132 ASN A C 1
ATOM 996 O O . ASN A 1 132 ? -9.609 -25.328 -6.496 1 98.31 132 ASN A O 1
ATOM 1000 N N . GLN A 1 133 ? -9.945 -26.828 -8.125 1 98.19 133 GLN A N 1
ATOM 1001 C CA . GLN A 1 133 ? -11.305 -27.125 -7.684 1 98.19 133 GLN A CA 1
ATOM 1002 C C . GLN A 1 133 ? -11.312 -27.781 -6.309 1 98.19 133 GLN A C 1
ATOM 1004 O O . GLN A 1 133 ? -12.117 -27.422 -5.445 1 98.19 133 GLN A O 1
ATOM 1009 N N . ALA A 1 134 ? -10.414 -28.688 -6.133 1 98.56 134 ALA A N 1
ATOM 1010 C CA . ALA A 1 134 ? -10.305 -29.344 -4.836 1 98.56 134 ALA A CA 1
ATOM 1011 C C . ALA A 1 134 ? -9.914 -28.359 -3.744 1 98.56 134 ALA A C 1
ATOM 1013 O O . ALA A 1 134 ? -10.492 -28.375 -2.654 1 98.56 134 ALA A O 1
ATOM 1014 N N . MET A 1 135 ? -8.977 -27.531 -3.992 1 98.62 135 MET A N 1
ATOM 1015 C CA . MET A 1 135 ? -8.57 -26.5 -3.045 1 98.62 135 MET A CA 1
ATOM 1016 C C . MET A 1 135 ? -9.734 -25.594 -2.689 1 98.62 135 MET A C 1
ATOM 1018 O O . MET A 1 135 ? -9.891 -25.188 -1.533 1 98.62 135 MET A O 1
ATOM 1022 N N . GLY A 1 136 ? -10.477 -25.234 -3.773 1 98.75 136 GLY A N 1
ATOM 1023 C CA . GLY A 1 136 ? -11.656 -24.406 -3.539 1 98.75 136 GLY A CA 1
ATOM 1024 C C . GLY A 1 136 ? -12.602 -25 -2.512 1 98.75 136 GLY A C 1
ATOM 1025 O O . GLY A 1 136 ? -13.078 -24.297 -1.618 1 98.75 136 GLY A O 1
ATOM 1026 N N . GLU A 1 137 ? -12.781 -26.297 -2.611 1 98.5 137 GLU A N 1
ATOM 1027 C CA . GLU A 1 137 ? -13.711 -26.984 -1.717 1 98.5 137 GLU A CA 1
ATOM 1028 C C . GLU A 1 137 ? -13.148 -27.062 -0.301 1 98.5 137 GLU A C 1
ATOM 1030 O O . GLU A 1 137 ? -13.828 -26.734 0.667 1 98.5 137 GLU A O 1
ATOM 1035 N N . PHE A 1 138 ? -11.945 -27.484 -0.185 1 98.75 138 PHE A N 1
ATOM 1036 C CA . PHE A 1 138 ? -11.312 -27.609 1.123 1 98.75 138 PHE A CA 1
ATOM 1037 C C . PHE A 1 138 ? -11.242 -26.25 1.816 1 98.75 138 PHE A C 1
ATOM 1039 O O . PHE A 1 138 ? -11.5 -26.141 3.016 1 98.75 138 PHE A O 1
ATOM 1046 N N . GLY A 1 139 ? -10.875 -25.25 1.02 1 98.81 139 GLY A N 1
ATOM 1047 C CA . GLY A 1 139 ? -10.727 -23.906 1.581 1 98.81 139 GLY A CA 1
ATOM 1048 C C . GLY A 1 139 ? -12.047 -23.312 2.031 1 98.81 139 GLY A C 1
ATOM 1049 O O . GLY A 1 139 ? -12.102 -22.609 3.049 1 98.81 139 GLY A O 1
ATOM 1050 N N . ALA A 1 140 ? -13.086 -23.547 1.248 1 98.75 140 ALA A N 1
ATOM 1051 C CA . ALA A 1 140 ? -14.414 -23.031 1.593 1 98.75 140 ALA A CA 1
ATOM 1052 C C . ALA A 1 140 ? -14.883 -23.562 2.938 1 98.75 140 ALA A C 1
ATOM 1054 O O . ALA A 1 140 ? -15.578 -22.875 3.686 1 98.75 140 ALA A O 1
ATOM 1055 N N . ASP A 1 141 ? -14.453 -24.719 3.271 1 98.56 141 ASP A N 1
ATOM 1056 C CA . ASP A 1 141 ? -14.844 -25.375 4.523 1 98.56 141 ASP A CA 1
ATOM 1057 C C . ASP A 1 141 ? -14.273 -24.625 5.727 1 98.56 141 ASP A C 1
ATOM 1059 O O . ASP A 1 141 ? -14.758 -24.781 6.848 1 98.56 141 ASP A O 1
ATOM 1063 N N . LEU A 1 142 ? -13.273 -23.812 5.539 1 98.62 142 LEU A N 1
ATOM 1064 C CA . LEU A 1 142 ? -12.602 -23.109 6.633 1 98.62 142 LEU A CA 1
ATOM 1065 C C . LEU A 1 142 ? -13.305 -21.797 6.949 1 98.62 142 LEU A C 1
ATOM 1067 O O . LEU A 1 142 ? -13.008 -21.156 7.965 1 98.62 142 LEU A O 1
ATOM 1071 N N . LEU A 1 143 ? -14.234 -21.391 6.109 1 98.44 143 LEU A N 1
ATOM 1072 C CA . LEU A 1 143 ? -14.828 -20.062 6.234 1 98.44 143 LEU A CA 1
ATOM 1073 C C . LEU A 1 143 ? -16.172 -20.125 6.961 1 98.44 143 LEU A C 1
ATOM 1075 O O . LEU A 1 143 ? -16.938 -21.062 6.758 1 98.44 143 LEU A O 1
ATOM 1079 N N . PRO A 1 144 ? -16.438 -19.125 7.777 1 97.31 144 PRO A N 1
ATOM 1080 C CA . PRO A 1 144 ? -17.781 -19.047 8.359 1 97.31 144 PRO A CA 1
ATOM 1081 C C . PRO A 1 144 ? -18.828 -18.562 7.371 1 97.31 144 PRO A C 1
ATOM 1083 O O . PRO A 1 144 ? -18.484 -18 6.324 1 97.31 144 PRO A O 1
ATOM 1086 N N . SER A 1 145 ? -20.062 -18.797 7.773 1 97.06 145 SER A N 1
ATOM 1087 C CA . SER A 1 145 ? -21.156 -18.281 6.961 1 97.06 145 SER A CA 1
ATOM 1088 C C . SER A 1 145 ? -21.203 -16.75 6.992 1 97.06 145 SER A C 1
ATOM 1090 O O . SER A 1 145 ? -20.984 -16.141 8.039 1 97.06 145 SER A O 1
ATOM 1092 N N . GLY A 1 146 ? -21.469 -16.219 5.891 1 97.69 146 GLY A N 1
ATOM 1093 C CA . GLY A 1 146 ? -21.594 -14.773 5.801 1 97.69 146 GLY A CA 1
ATOM 1094 C C . GLY A 1 146 ? -20.266 -14.047 5.902 1 97.69 146 GLY A C 1
ATOM 1095 O O . GLY A 1 146 ? -20.234 -12.875 6.277 1 97.69 146 GLY A O 1
ATOM 1096 N N . ALA A 1 147 ? -19.219 -14.734 5.535 1 98 147 ALA A N 1
ATOM 1097 C CA . ALA A 1 147 ? -17.875 -14.18 5.695 1 98 147 ALA A CA 1
ATOM 1098 C C . ALA A 1 147 ? -17.609 -13.102 4.648 1 98 147 ALA A C 1
ATOM 1100 O O . ALA A 1 147 ? -18.078 -13.195 3.516 1 98 147 ALA A O 1
ATOM 1101 N N . THR A 1 148 ? -16.953 -12.039 5.055 1 98.88 148 THR A N 1
ATOM 1102 C CA . THR A 1 148 ? -16.234 -11.141 4.16 1 98.88 148 THR A CA 1
ATOM 1103 C C . THR A 1 148 ? -14.734 -11.406 4.23 1 98.88 148 THR A C 1
ATOM 1105 O O . THR A 1 148 ? -14.156 -11.461 5.316 1 98.88 148 THR A O 1
ATOM 1108 N N . VAL A 1 149 ? -14.148 -11.578 3.045 1 98.94 149 VAL A N 1
ATOM 1109 C CA . VAL A 1 149 ? -12.75 -11.977 3.055 1 98.94 149 VAL A CA 1
ATOM 1110 C C . VAL A 1 149 ? -11.898 -10.914 2.359 1 98.94 149 VAL A C 1
ATOM 1112 O O . VAL A 1 149 ? -12.43 -10.07 1.637 1 98.94 149 VAL A O 1
ATOM 1115 N N . TYR A 1 150 ? -10.609 -10.875 2.725 1 98.94 150 TYR A N 1
ATOM 1116 C CA . TYR A 1 150 ? -9.609 -10.047 2.066 1 98.94 150 TYR A CA 1
ATOM 1117 C C . TYR A 1 150 ? -8.648 -10.898 1.251 1 98.94 150 TYR A C 1
ATOM 1119 O O . TYR A 1 150 ? -8.234 -11.977 1.691 1 98.94 150 TYR A O 1
ATOM 1127 N N . THR A 1 151 ? -8.359 -10.477 0.014 1 98.94 151 THR A N 1
ATOM 1128 C CA . THR A 1 151 ? -7.379 -11.195 -0.793 1 98.94 151 THR A CA 1
ATOM 1129 C C . THR A 1 151 ? -6.367 -10.227 -1.397 1 98.94 151 THR A C 1
ATOM 1131 O O . THR A 1 151 ? -6.539 -9.008 -1.317 1 98.94 151 THR A O 1
ATOM 1134 N N . HIS A 1 152 ? -5.262 -10.766 -1.835 1 98.81 152 HIS A N 1
ATOM 1135 C CA . HIS A 1 152 ? -4.105 -10.016 -2.318 1 98.81 152 HIS A CA 1
ATOM 1136 C C . HIS A 1 152 ? -3.518 -10.656 -3.57 1 98.81 152 HIS A C 1
ATOM 1138 O O . HIS A 1 152 ? -3.5 -11.883 -3.695 1 98.81 152 HIS A O 1
ATOM 1144 N N . CYS A 1 153 ? -3.08 -9.797 -4.5 1 98.25 153 CYS A N 1
ATOM 1145 C CA . CYS A 1 153 ? -2.562 -10.242 -5.789 1 98.25 153 CYS A CA 1
ATOM 1146 C C . CYS A 1 153 ? -3.662 -10.891 -6.625 1 98.25 153 CYS A C 1
ATOM 1148 O O . CYS A 1 153 ? -4.82 -10.477 -6.559 1 98.25 153 CYS A O 1
ATOM 1150 N N . ASN A 1 154 ? -3.328 -11.648 -7.605 1 98.56 154 ASN A N 1
ATOM 1151 C CA . ASN A 1 154 ? -4.277 -12.406 -8.414 1 98.56 154 ASN A CA 1
ATOM 1152 C C . ASN A 1 154 ? -3.957 -13.898 -8.406 1 98.56 154 ASN A C 1
ATOM 1154 O O . ASN A 1 154 ? -2.91 -14.312 -8.898 1 98.56 154 ASN A O 1
ATOM 1158 N N . THR A 1 155 ? -4.879 -14.57 -7.855 1 98.38 155 THR A N 1
ATOM 1159 C CA . THR A 1 155 ? -4.719 -16.016 -7.68 1 98.38 155 THR A CA 1
ATOM 1160 C C . THR A 1 155 ? -5.887 -16.766 -8.312 1 98.38 155 THR A C 1
ATOM 1162 O O . THR A 1 155 ? -6.324 -17.797 -7.789 1 98.38 155 THR A O 1
ATOM 1165 N N . GLY A 1 156 ? -6.457 -16.203 -9.352 1 98.06 156 GLY A N 1
ATOM 1166 C CA . GLY A 1 156 ? -7.645 -16.75 -9.992 1 98.06 156 GLY A CA 1
ATOM 1167 C C . GLY A 1 156 ? -7.332 -17.578 -11.219 1 98.06 156 GLY A C 1
ATOM 1168 O O . GLY A 1 156 ? -6.281 -18.219 -11.289 1 98.06 156 GLY A O 1
ATOM 1169 N N . ALA A 1 157 ? -8.32 -17.656 -12.078 1 97.31 157 ALA A N 1
ATOM 1170 C CA . ALA A 1 157 ? -8.227 -18.453 -13.297 1 97.31 157 ALA A CA 1
ATOM 1171 C C . ALA A 1 157 ? -7.141 -17.906 -14.227 1 97.31 157 ALA A C 1
ATOM 1173 O O . ALA A 1 157 ? -6.504 -18.672 -14.953 1 97.31 157 ALA A O 1
ATOM 1174 N N . LEU A 1 158 ? -6.879 -16.609 -14.148 1 97.31 158 LEU A N 1
ATOM 1175 C CA . LEU A 1 158 ? -5.855 -15.977 -14.984 1 97.31 158 LEU A CA 1
ATOM 1176 C C . LEU A 1 158 ? -4.465 -16.469 -14.602 1 97.31 158 LEU A C 1
ATOM 1178 O O . LEU A 1 158 ? -3.547 -16.453 -15.422 1 97.31 158 LEU A O 1
ATOM 1182 N N . ALA A 1 159 ? -4.324 -16.953 -13.336 1 97.44 159 ALA A N 1
ATOM 1183 C CA . ALA A 1 159 ? -3.014 -17.297 -12.789 1 97.44 159 ALA A CA 1
ATOM 1184 C C . ALA A 1 159 ? -2.822 -18.812 -12.742 1 97.44 159 ALA A C 1
ATOM 1186 O O . ALA A 1 159 ? -1.824 -19.297 -12.211 1 97.44 159 ALA A O 1
ATOM 1187 N N . THR A 1 160 ? -3.785 -19.594 -13.258 1 97.5 160 THR A N 1
ATOM 1188 C CA . THR A 1 160 ? -3.783 -21.047 -13.102 1 97.5 160 THR A CA 1
ATOM 1189 C C . THR A 1 160 ? -4.363 -21.719 -14.344 1 97.5 160 THR A C 1
ATOM 1191 O O . THR A 1 160 ? -4.539 -21.078 -15.383 1 97.5 160 THR A O 1
ATOM 1194 N N . GLY A 1 161 ? -4.52 -23.031 -14.195 1 95.88 161 GLY A N 1
ATOM 1195 C CA . GLY A 1 161 ? -5.203 -23.781 -15.234 1 95.88 161 GLY A CA 1
ATOM 1196 C C . GLY A 1 161 ? -6.707 -23.594 -15.211 1 95.88 161 GLY A C 1
ATOM 1197 O O . GLY A 1 161 ? -7.418 -24.125 -16.062 1 95.88 161 GLY A O 1
ATOM 1198 N N . GLY A 1 162 ? -7.156 -22.844 -14.273 1 95.56 162 GLY A N 1
ATOM 1199 C CA . GLY A 1 162 ? -8.57 -22.547 -14.133 1 95.56 162 GLY A CA 1
ATOM 1200 C C . GLY A 1 162 ? -9.047 -22.531 -12.695 1 95.56 162 GLY A C 1
ATOM 1201 O O . GLY A 1 162 ? -8.383 -23.094 -11.812 1 95.56 162 GLY A O 1
ATOM 1202 N N . HIS A 1 163 ? -10.133 -21.797 -12.438 1 96.38 163 HIS A N 1
ATOM 1203 C CA . HIS A 1 163 ? -10.789 -21.672 -11.141 1 96.38 163 HIS A CA 1
ATOM 1204 C C . HIS A 1 163 ? -9.977 -20.812 -10.188 1 96.38 163 HIS A C 1
ATOM 1206 O O . HIS A 1 163 ? -10.492 -19.828 -9.648 1 96.38 163 HIS A O 1
ATOM 1212 N N . GLY A 1 164 ? -8.695 -21.188 -10.008 1 98.19 164 GLY A N 1
ATOM 1213 C CA . GLY A 1 164 ? -7.82 -20.422 -9.148 1 98.19 164 GLY A CA 1
ATOM 1214 C C . GLY A 1 164 ? -7.469 -21.141 -7.855 1 98.19 164 GLY A C 1
ATOM 1215 O O . GLY A 1 164 ? -8.086 -22.156 -7.52 1 98.19 164 GLY A O 1
ATOM 1216 N N . THR A 1 165 ? -6.469 -20.547 -7.137 1 98.56 165 THR A N 1
ATOM 1217 C CA . THR A 1 165 ? -6.102 -21.094 -5.832 1 98.56 165 THR A CA 1
ATOM 1218 C C . THR A 1 165 ? -6.867 -20.375 -4.719 1 98.56 165 THR A C 1
ATOM 1220 O O . THR A 1 165 ? -8 -20.75 -4.402 1 98.56 165 THR A O 1
ATOM 1223 N N . ALA A 1 166 ? -6.359 -19.219 -4.27 1 98.81 166 ALA A N 1
ATOM 1224 C CA . ALA A 1 166 ? -7.07 -18.453 -3.252 1 98.81 166 ALA A CA 1
ATOM 1225 C C . ALA A 1 166 ? -8.406 -17.938 -3.785 1 98.81 166 ALA A C 1
ATOM 1227 O O . ALA A 1 166 ? -9.43 -18.016 -3.094 1 98.81 166 ALA A O 1
ATOM 1228 N N . LEU A 1 167 ? -8.398 -17.406 -4.996 1 98.69 167 LEU A N 1
ATOM 1229 C CA . LEU A 1 167 ? -9.656 -16.953 -5.594 1 98.69 167 LEU A CA 1
ATOM 1230 C C . LEU A 1 167 ? -10.578 -18.141 -5.844 1 98.69 167 LEU A C 1
ATOM 1232 O O . LEU A 1 167 ? -11.805 -17.984 -5.895 1 98.69 167 LEU A O 1
ATOM 1236 N N . GLY A 1 168 ? -9.961 -19.359 -6.082 1 98.69 168 GLY A N 1
ATOM 1237 C CA . GLY A 1 168 ? -10.773 -20.562 -6.176 1 98.69 168 GLY A CA 1
ATOM 1238 C C . GLY A 1 168 ? -11.57 -20.844 -4.914 1 98.69 168 GLY A C 1
ATOM 1239 O O . GLY A 1 168 ? -12.734 -21.234 -4.98 1 98.69 168 GLY A O 1
ATOM 1240 N N . ILE A 1 169 ? -10.922 -20.641 -3.783 1 98.88 169 ILE A N 1
ATOM 1241 C CA . ILE A 1 169 ? -11.617 -20.781 -2.508 1 98.88 169 ILE A CA 1
ATOM 1242 C C . ILE A 1 169 ? -12.773 -19.781 -2.439 1 98.88 169 ILE A C 1
ATOM 1244 O O . ILE A 1 169 ? -13.891 -20.141 -2.041 1 98.88 169 ILE A O 1
ATOM 1248 N N . ILE A 1 170 ? -12.562 -18.578 -2.836 1 98.88 170 ILE A N 1
ATOM 1249 C CA . ILE A 1 170 ? -13.57 -17.516 -2.826 1 98.88 170 ILE A CA 1
ATOM 1250 C C . ILE A 1 170 ? -14.727 -17.891 -3.752 1 98.88 170 ILE A C 1
ATOM 1252 O O . ILE A 1 170 ? -15.898 -17.766 -3.377 1 98.88 170 ILE A O 1
ATOM 1256 N N . ARG A 1 171 ? -14.422 -18.438 -4.961 1 98.62 171 ARG A N 1
ATOM 1257 C CA . ARG A 1 171 ? -15.453 -18.859 -5.914 1 98.62 171 ARG A CA 1
ATOM 1258 C C . ARG A 1 171 ? -16.312 -19.969 -5.332 1 98.62 171 ARG A C 1
ATOM 1260 O O . ARG A 1 171 ? -17.531 -19.953 -5.445 1 98.62 171 ARG A O 1
ATOM 1267 N N . SER A 1 172 ? -15.641 -20.938 -4.773 1 98.69 172 SER A N 1
ATOM 1268 C CA . SER A 1 172 ? -16.359 -22.078 -4.195 1 98.69 172 SER A CA 1
ATOM 1269 C C . SER A 1 172 ? -17.234 -21.625 -3.023 1 98.69 172 SER A C 1
ATOM 1271 O O . SER A 1 172 ? -18.375 -22.062 -2.902 1 98.69 172 SER A O 1
ATOM 1273 N N . ALA A 1 173 ? -16.703 -20.781 -2.188 1 98.75 173 ALA A N 1
ATOM 1274 C CA . ALA A 1 173 ? -17.453 -20.266 -1.051 1 98.75 173 ALA A CA 1
ATOM 1275 C C . ALA A 1 173 ? -18.656 -19.438 -1.518 1 98.75 173 ALA A C 1
ATOM 1277 O O . ALA A 1 173 ? -19.734 -19.484 -0.91 1 98.75 173 ALA A O 1
ATOM 1278 N N . TRP A 1 174 ? -18.453 -18.641 -2.543 1 98.62 174 TRP A N 1
ATOM 1279 C CA . TRP A 1 174 ? -19.547 -17.859 -3.1 1 98.62 174 TRP A CA 1
ATOM 1280 C C . TRP A 1 174 ? -20.641 -18.75 -3.652 1 98.62 174 TRP A C 1
ATOM 1282 O O . TRP A 1 174 ? -21.828 -18.516 -3.414 1 98.62 174 TRP A O 1
ATOM 1292 N N . ALA A 1 175 ? -20.266 -19.781 -4.367 1 98.12 175 ALA A N 1
ATOM 1293 C CA . ALA A 1 175 ? -21.203 -20.719 -4.949 1 98.12 175 ALA A CA 1
ATOM 1294 C C . ALA A 1 175 ? -22.047 -21.406 -3.865 1 98.12 175 ALA A C 1
ATOM 1296 O O . ALA A 1 175 ? -23.203 -21.766 -4.098 1 98.12 175 ALA A O 1
ATOM 1297 N N . ARG A 1 176 ? -21.422 -21.438 -2.721 1 97.88 176 ARG A N 1
ATOM 1298 C CA . ARG A 1 176 ? -22.078 -22.078 -1.589 1 97.88 176 ARG A CA 1
ATOM 1299 C C . ARG A 1 176 ? -22.859 -21.062 -0.761 1 97.88 176 ARG A C 1
ATOM 1301 O O . ARG A 1 176 ? -23.344 -21.375 0.325 1 97.88 176 ARG A O 1
ATOM 1308 N N . ASN A 1 177 ? -22.875 -19.859 -1.182 1 97.94 177 ASN A N 1
ATOM 1309 C CA . ASN A 1 177 ? -23.562 -18.766 -0.498 1 97.94 177 ASN A CA 1
ATOM 1310 C C . ASN A 1 177 ? -22.969 -18.516 0.887 1 97.94 177 ASN A C 1
ATOM 1312 O O . ASN A 1 177 ? -23.703 -18.25 1.838 1 97.94 177 ASN A O 1
ATOM 1316 N N . GLN A 1 178 ? -21.672 -18.656 0.987 1 97.69 178 GLN A N 1
ATOM 1317 C CA . GLN A 1 178 ? -21 -18.5 2.275 1 97.69 178 GLN A CA 1
ATOM 1318 C C . GLN A 1 178 ? -20.375 -17.125 2.414 1 97.69 178 GLN A C 1
ATOM 1320 O O . GLN A 1 178 ? -20 -16.703 3.512 1 97.69 178 GLN A O 1
ATOM 1325 N N . LEU A 1 179 ? -20.359 -16.375 1.358 1 98 179 LEU A N 1
ATOM 1326 C CA . LEU A 1 179 ? -19.641 -15.094 1.382 1 98 179 LEU A CA 1
ATOM 1327 C C . LEU A 1 179 ? -20.625 -13.93 1.239 1 98 179 LEU A C 1
ATOM 1329 O O . LEU A 1 179 ? -21.609 -14.031 0.516 1 98 179 LEU A O 1
ATOM 1333 N N . THR A 1 180 ? -20.266 -12.867 1.923 1 97.88 180 THR A N 1
ATOM 1334 C CA . THR A 1 180 ? -21 -11.609 1.757 1 97.88 180 THR A CA 1
ATOM 1335 C C . THR A 1 180 ? -20.234 -10.672 0.823 1 97.88 180 THR A C 1
ATOM 1337 O O . THR A 1 180 ? -20.844 -9.859 0.127 1 97.88 180 THR A O 1
ATOM 1340 N N . GLY A 1 181 ? -18.953 -10.797 0.8 1 98.19 181 GLY A N 1
ATOM 1341 C CA . GLY A 1 181 ? -18.172 -9.922 -0.058 1 98.19 181 GLY A CA 1
ATOM 1342 C C . GLY A 1 181 ? -16.688 -10.195 0.019 1 98.19 181 GLY A C 1
ATOM 1343 O O . GLY A 1 181 ? -16.234 -11.031 0.809 1 98.19 181 GLY A O 1
ATOM 1344 N N . VAL A 1 182 ? -16.016 -9.516 -0.893 1 98.88 182 VAL A N 1
ATOM 1345 C CA . VAL A 1 182 ? -14.562 -9.648 -0.992 1 98.88 182 VAL A CA 1
ATOM 1346 C C . VAL A 1 182 ? -13.922 -8.266 -1.054 1 98.88 182 VAL A C 1
ATOM 1348 O O . VAL A 1 182 ? -14.375 -7.395 -1.803 1 98.88 182 VAL A O 1
ATOM 1351 N N . PHE A 1 183 ? -12.984 -7.992 -0.17 1 98.94 183 PHE A N 1
ATOM 1352 C CA . PHE A 1 183 ? -12.078 -6.867 -0.37 1 98.94 183 PHE A CA 1
ATOM 1353 C C . PHE A 1 183 ? -10.812 -7.312 -1.098 1 98.94 183 PHE A C 1
ATOM 1355 O O . PHE A 1 183 ? -10.18 -8.297 -0.708 1 98.94 183 PHE A O 1
ATOM 1362 N N . ALA A 1 184 ? -10.469 -6.629 -2.205 1 98.88 184 ALA A N 1
ATOM 1363 C CA . ALA A 1 184 ? -9.242 -6.902 -2.953 1 98.88 184 ALA A CA 1
ATOM 1364 C C . ALA A 1 184 ? -8.266 -5.738 -2.84 1 98.88 184 ALA A C 1
ATOM 1366 O O . ALA A 1 184 ? -8.594 -4.605 -3.203 1 98.88 184 ALA A O 1
ATOM 1367 N N . GLY A 1 185 ? -7.105 -6.023 -2.268 1 98.75 185 GLY A N 1
ATOM 1368 C CA . GLY A 1 185 ? -6.059 -5.02 -2.361 1 98.75 185 GLY A CA 1
ATOM 1369 C C . GLY A 1 185 ? -5.602 -4.762 -3.785 1 98.75 185 GLY A C 1
ATOM 1370 O O . GLY A 1 185 ? -5.516 -5.691 -4.59 1 98.75 185 GLY A O 1
ATOM 1371 N N . GLU A 1 186 ? -5.281 -3.555 -4.062 1 98.44 186 GLU A N 1
ATOM 1372 C CA . GLU A 1 186 ? -4.887 -3.189 -5.418 1 98.44 186 GLU A CA 1
ATOM 1373 C C . GLU A 1 186 ? -3.576 -3.861 -5.812 1 98.44 186 GLU A C 1
ATOM 1375 O O . GLU A 1 186 ? -3.34 -4.125 -6.992 1 98.44 186 GLU A O 1
ATOM 1380 N N . THR A 1 187 ? -2.695 -4.098 -4.863 1 98.19 187 THR A N 1
ATOM 1381 C CA . THR A 1 187 ? -1.447 -4.836 -5.012 1 98.19 187 THR A CA 1
ATOM 1382 C C . THR A 1 187 ? -0.427 -4.027 -5.805 1 98.19 187 THR A C 1
ATOM 1384 O O . THR A 1 187 ? 0.04 -4.465 -6.859 1 98.19 187 THR A O 1
ATOM 1387 N N . ARG A 1 188 ? -0.106 -2.912 -5.219 1 96.88 188 ARG A N 1
ATOM 1388 C CA . ARG A 1 188 ? 1.02 -2.154 -5.75 1 96.88 188 ARG A CA 1
ATOM 1389 C C . ARG A 1 188 ? 2.312 -2.959 -5.672 1 96.88 188 ARG A C 1
ATOM 1391 O O . ARG A 1 188 ? 2.475 -3.793 -4.777 1 96.88 188 ARG A O 1
ATOM 1398 N N . PRO A 1 189 ? 3.279 -2.84 -6.746 1 94.94 189 PRO A N 1
ATOM 1399 C CA . PRO A 1 189 ? 3.27 -1.796 -7.773 1 94.94 189 PRO A CA 1
ATOM 1400 C C . PRO A 1 189 ? 2.678 -2.277 -9.094 1 94.94 189 PRO A C 1
ATOM 1402 O O . PRO A 1 189 ? 2.348 -1.462 -9.961 1 94.94 189 PRO A O 1
ATOM 1405 N N . TRP A 1 190 ? 2.51 -3.607 -9.242 1 93.81 190 TRP A N 1
ATOM 1406 C CA . TRP A 1 190 ? 2.113 -4.109 -10.547 1 93.81 190 TRP A CA 1
ATOM 1407 C C . TRP A 1 190 ? 0.594 -4.133 -10.688 1 93.81 190 TRP A C 1
ATOM 1409 O O . TRP A 1 190 ? 0.067 -4.355 -11.781 1 93.81 190 TRP A O 1
ATOM 1419 N N . LEU A 1 191 ? -0.158 -4.02 -9.562 1 96.75 191 LEU A N 1
ATOM 1420 C CA . LEU A 1 191 ? -1.593 -3.76 -9.555 1 96.75 191 LEU A CA 1
ATOM 1421 C C . LEU A 1 191 ? -2.371 -4.988 -10.008 1 96.75 191 LEU A C 1
ATOM 1423 O O . LEU A 1 191 ? -3.367 -4.871 -10.727 1 96.75 191 LEU A O 1
ATOM 1427 N N . GLN A 1 192 ? -1.908 -6.168 -9.617 1 97.5 192 GLN A N 1
ATOM 1428 C CA . GLN A 1 192 ? -2.619 -7.387 -9.992 1 97.5 192 GLN A CA 1
ATOM 1429 C C . GLN A 1 192 ? -4.016 -7.418 -9.383 1 97.5 192 GLN A C 1
ATOM 1431 O O . GLN A 1 192 ? -4.957 -7.926 -10 1 97.5 192 GLN A O 1
ATOM 1436 N N . GLY A 1 193 ? -4.156 -6.906 -8.195 1 98.38 193 GLY A N 1
ATOM 1437 C CA . GLY A 1 193 ? -5.465 -6.871 -7.57 1 98.38 193 GLY A CA 1
ATOM 1438 C C . GLY A 1 193 ? -6.449 -5.969 -8.289 1 98.38 193 GLY A C 1
ATOM 1439 O O . GLY A 1 193 ? -7.598 -6.355 -8.523 1 98.38 193 GLY A O 1
ATOM 1440 N N . SER A 1 194 ? -5.996 -4.836 -8.641 1 97.81 194 SER A N 1
ATOM 1441 C CA . SER A 1 194 ? -6.855 -3.844 -9.281 1 97.81 194 SER A CA 1
ATOM 1442 C C . SER A 1 194 ? -7.188 -4.242 -10.711 1 97.81 194 SER A C 1
ATOM 1444 O O . SER A 1 194 ? -8.352 -4.207 -11.125 1 97.81 194 SER A O 1
ATOM 1446 N N . ARG A 1 195 ? -6.238 -4.777 -11.406 1 96.81 195 ARG A N 1
ATOM 1447 C CA . ARG A 1 195 ? -6.391 -4.996 -12.844 1 96.81 195 ARG A CA 1
ATOM 1448 C C . ARG A 1 195 ? -6.996 -6.367 -13.125 1 96.81 195 ARG A C 1
ATOM 1450 O O . ARG A 1 195 ? -7.785 -6.523 -14.062 1 96.81 195 ARG A O 1
ATOM 1457 N N . LEU A 1 196 ? -6.586 -7.32 -12.312 1 98 196 LEU A N 1
ATOM 1458 C CA . LEU A 1 196 ? -6.891 -8.703 -12.68 1 98 196 LEU A CA 1
ATOM 1459 C C . LEU A 1 196 ? -7.906 -9.305 -11.719 1 98 196 LEU A C 1
ATOM 1461 O O . LEU A 1 196 ? -8.953 -9.789 -12.141 1 98 196 LEU A O 1
ATOM 1465 N N . THR A 1 197 ? -7.648 -9.234 -10.461 1 98.62 197 THR A N 1
ATOM 1466 C CA . THR A 1 197 ? -8.531 -9.836 -9.469 1 98.62 197 THR A CA 1
ATOM 1467 C C . THR A 1 197 ? -9.914 -9.203 -9.523 1 98.62 197 THR A C 1
ATOM 1469 O O . THR A 1 197 ? -10.93 -9.906 -9.57 1 98.62 197 THR A O 1
ATOM 1472 N N . SER A 1 198 ? -9.945 -7.875 -9.516 1 98.31 198 SER A N 1
ATOM 1473 C CA . SER A 1 198 ? -11.234 -7.195 -9.586 1 98.31 198 SER A CA 1
ATOM 1474 C C . SER A 1 198 ? -11.961 -7.523 -10.891 1 98.31 198 SER A C 1
ATOM 1476 O O . SER A 1 198 ? -13.18 -7.691 -10.906 1 98.31 198 SER A O 1
ATOM 1478 N N . TRP A 1 199 ? -11.219 -7.637 -11.984 1 97.31 199 TRP A N 1
ATOM 1479 C CA . TRP A 1 199 ? -11.773 -7.988 -13.289 1 97.31 199 TRP A CA 1
ATOM 1480 C C . TRP A 1 199 ? -12.414 -9.367 -13.25 1 97.31 199 TRP A C 1
ATOM 1482 O O . TRP A 1 199 ? -13.547 -9.547 -13.703 1 97.31 199 TRP A O 1
ATOM 1492 N N . GLU A 1 200 ? -11.773 -10.344 -12.68 1 97.75 200 GLU A N 1
ATOM 1493 C CA . GLU A 1 200 ? -12.297 -11.711 -12.602 1 97.75 200 GLU A CA 1
ATOM 1494 C C . GLU A 1 200 ? -13.531 -11.781 -11.719 1 97.75 200 GLU A C 1
ATOM 1496 O O . GLU A 1 200 ? -14.531 -12.398 -12.086 1 97.75 200 GLU A O 1
ATOM 1501 N N . LEU A 1 201 ? -13.445 -11.156 -10.562 1 98.31 201 LEU A N 1
ATOM 1502 C CA . LEU A 1 201 ? -14.547 -11.25 -9.609 1 98.31 201 LEU A CA 1
ATOM 1503 C C . LEU A 1 201 ? -15.797 -10.555 -10.148 1 98.31 201 LEU A C 1
ATOM 1505 O O . LEU A 1 201 ? -16.906 -11.07 -10.023 1 98.31 201 LEU A O 1
ATOM 1509 N N . LEU A 1 202 ? -15.609 -9.422 -10.758 1 97.62 202 LEU A N 1
ATOM 1510 C CA . LEU A 1 202 ? -16.75 -8.719 -11.352 1 97.62 202 LEU A CA 1
ATOM 1511 C C . LEU A 1 202 ? -17.375 -9.547 -12.461 1 97.62 202 LEU A C 1
ATOM 1513 O O . LEU A 1 202 ? -18.609 -9.648 -12.539 1 97.62 202 LEU A O 1
ATOM 1517 N N . ASN A 1 203 ? -16.547 -10.141 -13.281 1 95.62 203 ASN A N 1
ATOM 1518 C CA . ASN A 1 203 ? -17.047 -10.984 -14.359 1 95.62 203 ASN A CA 1
ATOM 1519 C C . ASN A 1 203 ? -17.797 -12.203 -13.82 1 95.62 203 ASN A C 1
ATOM 1521 O O . ASN A 1 203 ? -18.719 -12.703 -14.461 1 95.62 203 ASN A O 1
ATOM 1525 N N . ASP A 1 204 ? -17.406 -12.641 -12.641 1 96.44 204 ASP A N 1
ATOM 1526 C CA . ASP A 1 204 ? -18.031 -13.812 -12.016 1 96.44 204 ASP A CA 1
ATOM 1527 C C . ASP A 1 204 ? -19.266 -13.414 -11.227 1 96.44 204 ASP A C 1
ATOM 1529 O O . ASP A 1 204 ? -19.969 -14.273 -10.695 1 96.44 204 ASP A O 1
ATOM 1533 N N . GLY A 1 205 ? -19.5 -12.148 -11.117 1 97.38 205 GLY A N 1
ATOM 1534 C CA . GLY A 1 205 ? -20.625 -11.672 -10.336 1 97.38 205 GLY A CA 1
ATOM 1535 C C . GLY A 1 205 ? -20.391 -11.766 -8.836 1 97.38 205 GLY A C 1
ATOM 1536 O O . GLY A 1 205 ? -21.359 -11.82 -8.055 1 97.38 205 GLY A O 1
ATOM 1537 N N . ILE A 1 206 ? -19.234 -11.891 -8.398 1 98.31 206 ILE A N 1
ATOM 1538 C CA . ILE A 1 206 ? -18.891 -11.938 -6.984 1 98.31 206 ILE A CA 1
ATOM 1539 C C . ILE A 1 206 ? -18.641 -10.516 -6.469 1 98.31 206 ILE A C 1
ATOM 1541 O O . ILE A 1 206 ? -17.828 -9.773 -7.027 1 98.31 206 ILE A O 1
ATOM 1545 N N . PRO A 1 207 ? -19.328 -10.102 -5.434 1 98.5 207 PRO A N 1
ATOM 1546 C CA . PRO A 1 207 ? -19.172 -8.734 -4.93 1 98.5 207 PRO A CA 1
ATOM 1547 C C . PRO A 1 207 ? -17.75 -8.445 -4.465 1 98.5 207 PRO A C 1
ATOM 1549 O O . PRO A 1 207 ? -17.219 -9.125 -3.576 1 98.5 207 PRO A O 1
ATOM 1552 N N . VAL A 1 208 ? -17.172 -7.453 -5.062 1 98.75 208 VAL A N 1
ATOM 1553 C CA . VAL A 1 208 ? -15.797 -7.09 -4.734 1 98.75 208 VAL A CA 1
ATOM 1554 C C . VAL A 1 208 ? -15.711 -5.586 -4.469 1 98.75 208 VAL A C 1
ATOM 1556 O O . VAL A 1 208 ? -16.391 -4.793 -5.125 1 98.75 208 VAL A O 1
ATOM 1559 N N . THR A 1 209 ? -15 -5.191 -3.461 1 98.88 209 THR A N 1
ATOM 1560 C CA . THR A 1 209 ? -14.602 -3.82 -3.164 1 98.88 209 THR A CA 1
ATOM 1561 C C . THR A 1 209 ? -13.086 -3.674 -3.244 1 98.88 209 THR A C 1
ATOM 1563 O O . THR A 1 209 ? -12.352 -4.359 -2.533 1 98.88 209 THR A O 1
ATOM 1566 N N . LEU A 1 210 ? -12.664 -2.83 -4.164 1 98.81 210 LEU A N 1
ATOM 1567 C CA . LEU A 1 210 ? -11.242 -2.555 -4.352 1 98.81 210 LEU A CA 1
ATOM 1568 C C . LEU A 1 210 ? -10.75 -1.533 -3.334 1 98.81 210 LEU A C 1
ATOM 1570 O O . LEU A 1 210 ? -11.43 -0.544 -3.059 1 98.81 210 LEU A O 1
ATOM 1574 N N . VAL A 1 211 ? -9.539 -1.791 -2.779 1 98.75 211 VAL A N 1
ATOM 1575 C CA . VAL A 1 211 ? -8.961 -0.867 -1.809 1 98.75 211 VAL A CA 1
ATOM 1576 C C . VAL A 1 211 ? -7.465 -0.72 -2.061 1 98.75 211 VAL A C 1
ATOM 1578 O O . VAL A 1 211 ? -6.836 -1.614 -2.627 1 98.75 211 VAL A O 1
ATOM 1581 N N . ALA A 1 212 ? -6.891 0.433 -1.692 1 98.38 212 ALA A N 1
ATOM 1582 C CA . ALA A 1 212 ? -5.438 0.518 -1.587 1 98.38 212 ALA A CA 1
ATOM 1583 C C . ALA A 1 212 ? -4.902 -0.479 -0.562 1 98.38 212 ALA A C 1
ATOM 1585 O O . ALA A 1 212 ? -5.582 -0.797 0.417 1 98.38 212 ALA A O 1
ATOM 1586 N N . ASP A 1 213 ? -3.686 -0.978 -0.766 1 98.62 213 ASP A N 1
ATOM 1587 C CA . ASP A 1 213 ? -3.117 -1.991 0.118 1 98.62 213 ASP A CA 1
ATOM 1588 C C . ASP A 1 213 ? -3.033 -1.481 1.555 1 98.62 213 ASP A C 1
ATOM 1590 O O . ASP A 1 213 ? -3.152 -2.26 2.502 1 98.62 213 ASP A O 1
ATOM 1594 N N . SER A 1 214 ? -2.955 -0.194 1.725 1 98 214 SER A N 1
ATOM 1595 C CA . SER A 1 214 ? -2.791 0.453 3.023 1 98 214 SER A CA 1
ATOM 1596 C C . SER A 1 214 ? -4.086 0.409 3.83 1 98 214 SER A C 1
ATOM 1598 O O . SER A 1 214 ? -4.086 0.693 5.027 1 98 214 SER A O 1
ATOM 1600 N N . CYS A 1 215 ? -5.152 -0.041 3.273 1 98.44 215 CYS A N 1
ATOM 1601 C CA . CYS A 1 215 ? -6.461 -0.005 3.914 1 98.44 215 CYS A CA 1
ATOM 1602 C C . CYS A 1 215 ? -6.699 -1.263 4.742 1 98.44 215 CYS A C 1
ATOM 1604 O O . CYS A 1 215 ? -7.625 -1.311 5.555 1 98.44 215 CYS A O 1
ATOM 1606 N N . ALA A 1 216 ? -5.883 -2.271 4.586 1 98.81 216 ALA A N 1
ATOM 1607 C CA . ALA A 1 216 ? -6.164 -3.592 5.141 1 98.81 216 ALA A CA 1
ATOM 1608 C C . ALA A 1 216 ? -6.32 -3.525 6.656 1 98.81 216 ALA A C 1
ATOM 1610 O O . ALA A 1 216 ? -7.281 -4.062 7.215 1 98.81 216 ALA A O 1
ATOM 1611 N N . GLY A 1 217 ? -5.402 -2.848 7.32 1 98.69 217 GLY A N 1
ATOM 1612 C CA . GLY A 1 217 ? -5.445 -2.764 8.773 1 98.69 217 GLY A CA 1
ATOM 1613 C C . GLY A 1 217 ? -6.707 -2.105 9.297 1 98.69 217 GLY A C 1
ATOM 1614 O O . GLY A 1 217 ? -7.309 -2.584 10.258 1 98.69 217 GLY A O 1
ATOM 1615 N N . GLN A 1 218 ? -7.078 -1.002 8.672 1 98.06 218 GLN A N 1
ATOM 1616 C CA . GLN A 1 218 ? -8.281 -0.291 9.094 1 98.06 218 GLN A CA 1
ATOM 1617 C C . GLN A 1 218 ? -9.523 -1.169 8.945 1 98.06 218 GLN A C 1
ATOM 1619 O O . GLN A 1 218 ? -10.398 -1.158 9.812 1 98.06 218 GLN A O 1
ATOM 1624 N N . LEU A 1 219 ? -9.648 -1.892 7.871 1 98.75 219 LEU A N 1
ATOM 1625 C CA . LEU A 1 219 ? -10.781 -2.789 7.645 1 98.75 219 LEU A CA 1
ATOM 1626 C C . LEU A 1 219 ? -10.836 -3.865 8.727 1 98.75 219 LEU A C 1
ATOM 1628 O O . LEU A 1 219 ? -11.922 -4.191 9.219 1 98.75 219 LEU A O 1
ATOM 1632 N N . MET A 1 220 ? -9.672 -4.41 9.07 1 98.81 220 MET A N 1
ATOM 1633 C CA . MET A 1 220 ? -9.617 -5.434 10.109 1 98.81 220 MET A CA 1
ATOM 1634 C C . MET A 1 220 ? -9.984 -4.852 11.469 1 98.81 220 MET A C 1
ATOM 1636 O O . MET A 1 220 ? -10.711 -5.477 12.242 1 98.81 220 MET A O 1
ATOM 1640 N N . GLN A 1 221 ? -9.469 -3.652 11.703 1 98.25 221 GLN A N 1
ATOM 1641 C CA . GLN A 1 221 ? -9.781 -2.955 12.945 1 98.25 221 GLN A CA 1
ATOM 1642 C C . GLN A 1 221 ? -11.281 -2.713 13.086 1 98.25 221 GLN A C 1
ATOM 1644 O O . GLN A 1 221 ? -11.82 -2.754 14.195 1 98.25 221 GLN A O 1
ATOM 1649 N N . GLN A 1 222 ? -11.969 -2.514 11.984 1 97.75 222 GLN A N 1
ATOM 1650 C CA . GLN A 1 222 ? -13.398 -2.232 11.953 1 97.75 222 GLN A CA 1
ATOM 1651 C C . GLN A 1 222 ? -14.219 -3.52 12.008 1 97.75 222 GLN A C 1
ATOM 1653 O O . GLN A 1 222 ? -15.453 -3.48 12 1 97.75 222 GLN A O 1
ATOM 1658 N N . GLY A 1 223 ? -13.578 -4.645 11.977 1 98 223 GLY A N 1
ATOM 1659 C CA . GLY A 1 223 ? -14.266 -5.922 12.055 1 98 223 GLY A CA 1
ATOM 1660 C C . GLY A 1 223 ? -14.898 -6.348 10.742 1 98 223 GLY A C 1
ATOM 1661 O O . GLY A 1 223 ? -15.797 -7.191 10.727 1 98 223 GLY A O 1
ATOM 1662 N N . LYS A 1 224 ? -14.391 -5.828 9.648 1 98.38 224 LYS A N 1
ATOM 1663 C CA . LYS A 1 224 ? -15.047 -6.051 8.359 1 98.38 224 LYS A CA 1
ATOM 1664 C C . LYS A 1 224 ? -14.477 -7.281 7.66 1 98.38 224 LYS A C 1
ATOM 1666 O O . LYS A 1 224 ? -15.031 -7.746 6.664 1 98.38 224 LYS A O 1
ATOM 1671 N N . ILE A 1 225 ? -13.438 -7.859 8.172 1 98.81 225 ILE A N 1
ATOM 1672 C CA . ILE A 1 225 ? -12.773 -8.992 7.535 1 98.81 225 ILE A CA 1
ATOM 1673 C C . ILE A 1 225 ? -12.828 -10.211 8.461 1 98.81 225 ILE A C 1
ATOM 1675 O O . ILE A 1 225 ? -12.422 -10.133 9.625 1 98.81 225 ILE A O 1
ATOM 1679 N N . GLN A 1 226 ? -13.211 -11.344 7.93 1 98.81 226 GLN A N 1
ATOM 1680 C CA . GLN A 1 226 ? -13.312 -12.547 8.758 1 98.81 226 GLN A CA 1
ATOM 168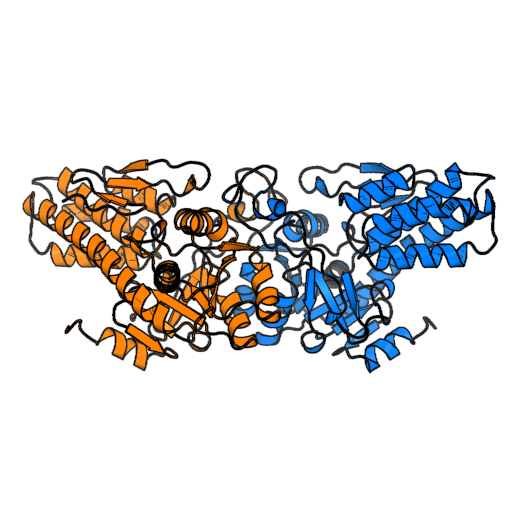1 C C . GLN A 1 226 ? -12.219 -13.547 8.414 1 98.81 226 GLN A C 1
ATOM 1683 O O . GLN A 1 226 ? -11.961 -14.484 9.18 1 98.81 226 GLN A O 1
ATOM 1688 N N . ALA A 1 227 ? -11.602 -13.359 7.234 1 98.88 227 ALA A N 1
ATOM 1689 C CA . ALA A 1 227 ? -10.461 -14.188 6.844 1 98.88 227 ALA A CA 1
ATOM 1690 C C . ALA A 1 227 ? -9.633 -13.5 5.762 1 98.88 227 ALA A C 1
ATOM 1692 O O . ALA A 1 227 ? -10.164 -12.703 4.98 1 98.88 227 ALA A O 1
ATOM 1693 N N . VAL A 1 228 ? -8.375 -13.75 5.824 1 98.94 228 VAL A N 1
ATOM 1694 C CA . VAL A 1 228 ? -7.484 -13.367 4.73 1 98.94 228 VAL A CA 1
ATOM 1695 C C . VAL A 1 228 ? -7.082 -14.609 3.938 1 98.94 228 VAL A C 1
ATOM 1697 O O . VAL A 1 228 ? -6.645 -15.609 4.516 1 98.94 228 VAL A O 1
ATOM 1700 N N . ILE A 1 229 ? -7.262 -14.586 2.611 1 98.94 229 ILE A N 1
ATOM 1701 C CA . ILE A 1 229 ? -6.957 -15.719 1.744 1 98.94 229 ILE A CA 1
ATOM 1702 C C . ILE A 1 229 ? -6 -15.281 0.639 1 98.94 229 ILE A C 1
ATOM 1704 O O . ILE A 1 229 ? -6.309 -14.375 -0.134 1 98.94 229 ILE A O 1
ATOM 1708 N N . VAL A 1 230 ? -4.855 -15.883 0.596 1 98.94 230 VAL A N 1
ATOM 1709 C CA . VAL A 1 230 ? -3.854 -15.516 -0.398 1 98.94 230 VAL A CA 1
ATOM 1710 C C . VAL A 1 230 ? -3.273 -16.766 -1.045 1 98.94 230 VAL A C 1
ATOM 1712 O O . VAL A 1 230 ? -3.555 -17.891 -0.606 1 98.94 230 VAL A O 1
ATOM 1715 N N . GLY A 1 231 ? -2.561 -16.594 -2.154 1 98.69 231 GLY A N 1
ATOM 1716 C CA . GLY A 1 231 ? -1.821 -17.672 -2.793 1 98.69 231 GLY A CA 1
ATOM 1717 C C . GLY A 1 231 ? -0.388 -17.781 -2.307 1 98.69 231 GLY A C 1
ATOM 1718 O O . GLY A 1 231 ? -0.058 -17.312 -1.22 1 98.69 231 GLY A O 1
ATOM 1719 N N . ALA A 1 232 ? 0.379 -18.5 -3.092 1 98.5 232 ALA A N 1
ATOM 1720 C CA . ALA A 1 232 ? 1.8 -18.672 -2.799 1 98.5 232 ALA A CA 1
ATOM 1721 C C . ALA A 1 232 ? 2.605 -18.859 -4.082 1 98.5 232 ALA A C 1
ATOM 1723 O O . ALA A 1 232 ? 2.148 -19.516 -5.016 1 98.5 232 ALA A O 1
ATOM 1724 N N . ASP A 1 233 ? 3.76 -18.297 -4.062 1 96.81 233 ASP A N 1
ATOM 1725 C CA . ASP A 1 233 ? 4.711 -18.531 -5.141 1 96.81 233 ASP A CA 1
ATOM 1726 C C . ASP A 1 233 ? 5.641 -19.703 -4.801 1 96.81 233 ASP A C 1
ATOM 1728 O O . ASP A 1 233 ? 6.156 -20.375 -5.695 1 96.81 233 ASP A O 1
ATOM 1732 N N . ARG A 1 234 ? 5.871 -19.812 -3.537 1 97.06 234 ARG A N 1
ATOM 1733 C CA . ARG A 1 234 ? 6.695 -20.906 -3.033 1 97.06 234 ARG A CA 1
ATOM 1734 C C . ARG A 1 234 ? 6.441 -21.141 -1.55 1 97.06 234 ARG A C 1
ATOM 1736 O O . ARG A 1 234 ? 6.289 -20.203 -0.778 1 97.06 234 ARG A O 1
ATOM 1743 N N . ILE A 1 235 ? 6.355 -22.406 -1.139 1 98.5 235 ILE A N 1
ATOM 1744 C CA . ILE A 1 235 ? 6.207 -22.797 0.261 1 98.5 235 ILE A CA 1
ATOM 1745 C C . ILE A 1 235 ? 7.328 -23.75 0.656 1 98.5 235 ILE A C 1
ATOM 1747 O O . ILE A 1 235 ? 7.496 -24.812 0.041 1 98.5 235 ILE A O 1
ATOM 1751 N N . THR A 1 236 ? 8.07 -23.422 1.689 1 98.44 236 THR A N 1
ATOM 1752 C CA . THR A 1 236 ? 9.227 -24.219 2.092 1 98.44 236 THR A CA 1
ATOM 1753 C C . THR A 1 236 ? 8.812 -25.359 3.006 1 98.44 236 THR A C 1
ATOM 1755 O O . THR A 1 236 ? 7.641 -25.484 3.359 1 98.44 236 THR A O 1
ATOM 1758 N N . ALA A 1 237 ? 9.773 -26.141 3.42 1 98.06 237 ALA A N 1
ATOM 1759 C CA . ALA A 1 237 ? 9.555 -27.359 4.191 1 98.06 237 ALA A CA 1
ATOM 1760 C C . ALA A 1 237 ? 8.875 -27.047 5.523 1 98.06 237 ALA A C 1
ATOM 1762 O O . ALA A 1 237 ? 8.07 -27.844 6.016 1 98.06 237 ALA A O 1
ATOM 1763 N N . ASN A 1 238 ? 9.195 -25.906 6.094 1 98.5 238 ASN A N 1
ATOM 1764 C CA . ASN A 1 238 ? 8.641 -25.594 7.402 1 98.5 238 ASN A CA 1
ATOM 1765 C C . ASN A 1 238 ? 7.328 -24.812 7.285 1 98.5 238 ASN A C 1
ATOM 1767 O O . ASN A 1 238 ? 6.742 -24.422 8.297 1 98.5 238 ASN A O 1
ATOM 1771 N N . GLY A 1 239 ? 6.977 -24.484 6.074 1 98.69 239 GLY A N 1
ATOM 1772 C CA . GLY A 1 239 ? 5.695 -23.828 5.875 1 98.69 239 GLY A CA 1
ATOM 1773 C C . GLY A 1 239 ? 5.828 -22.344 5.578 1 98.69 239 GLY A C 1
ATOM 1774 O O . GLY A 1 239 ? 4.84 -21.672 5.27 1 98.69 239 GLY A O 1
ATOM 1775 N N . ASP A 1 240 ? 7.074 -21.828 5.707 1 98.88 240 ASP A N 1
ATOM 1776 C CA . ASP A 1 240 ? 7.266 -20.438 5.277 1 98.88 240 ASP A CA 1
ATOM 1777 C C . ASP A 1 240 ? 6.809 -20.25 3.834 1 98.88 240 ASP A C 1
ATOM 1779 O O . ASP A 1 240 ? 7.043 -21.109 2.982 1 98.88 240 ASP A O 1
ATOM 1783 N N . THR A 1 241 ? 6.164 -19.094 3.604 1 98.75 241 THR A N 1
ATOM 1784 C CA . THR A 1 241 ? 5.52 -18.906 2.307 1 98.75 241 THR A CA 1
ATOM 1785 C C . THR A 1 241 ? 6 -17.625 1.647 1 98.75 241 THR A C 1
ATOM 1787 O O . THR A 1 241 ? 5.945 -16.547 2.256 1 98.75 241 THR A O 1
ATOM 1790 N N . ALA A 1 242 ? 6.527 -17.75 0.432 1 98.38 242 ALA A N 1
ATOM 1791 C CA . ALA A 1 242 ? 6.777 -16.578 -0.406 1 98.38 242 ALA A CA 1
ATOM 1792 C C . ALA A 1 242 ? 5.559 -16.234 -1.256 1 98.38 242 ALA A C 1
ATOM 1794 O O . ALA A 1 242 ? 4.996 -17.109 -1.922 1 98.38 242 ALA A O 1
ATOM 1795 N N . ASN A 1 243 ? 5.121 -15.07 -1.197 1 98.31 243 ASN A N 1
ATOM 1796 C CA . ASN A 1 243 ? 4.031 -14.539 -2.012 1 98.31 243 ASN A CA 1
ATOM 1797 C C . ASN A 1 243 ? 4.23 -13.062 -2.314 1 98.31 243 ASN A C 1
ATOM 1799 O O . ASN A 1 243 ? 5.238 -12.469 -1.92 1 98.31 243 ASN A O 1
ATOM 1803 N N . LYS A 1 244 ? 3.33 -12.555 -3.111 1 98.31 244 LYS A N 1
ATOM 1804 C CA . LYS A 1 244 ? 3.43 -11.172 -3.561 1 98.31 244 LYS A CA 1
ATOM 1805 C C . LYS A 1 244 ? 3.711 -10.234 -2.391 1 98.31 244 LYS A C 1
ATOM 1807 O O . LYS A 1 244 ? 3.146 -10.398 -1.308 1 98.31 244 LYS A O 1
ATOM 1812 N N . ILE A 1 245 ? 4.617 -9.242 -2.633 1 98.62 245 ILE A N 1
ATOM 1813 C CA . ILE A 1 245 ? 4.957 -8.227 -1.64 1 98.62 245 ILE A CA 1
ATOM 1814 C C . ILE A 1 245 ? 3.68 -7.637 -1.048 1 98.62 245 ILE A C 1
ATOM 1816 O O . ILE A 1 245 ? 2.746 -7.301 -1.78 1 98.62 245 ILE A O 1
ATOM 1820 N N . GLY A 1 246 ? 3.639 -7.523 0.284 1 98.75 246 GLY A N 1
ATOM 1821 C CA . GLY A 1 246 ? 2.469 -7.07 1.018 1 98.75 246 GLY A CA 1
ATOM 1822 C C . GLY A 1 246 ? 1.77 -8.188 1.774 1 98.75 246 GLY A C 1
ATOM 1823 O O . GLY A 1 246 ? 0.949 -7.922 2.656 1 98.75 246 GLY A O 1
ATOM 1824 N N . THR A 1 247 ? 2.096 -9.438 1.414 1 98.94 247 THR A N 1
ATOM 1825 C CA . THR A 1 247 ? 1.484 -10.594 2.066 1 98.94 247 THR A CA 1
ATOM 1826 C C . THR A 1 247 ? 1.906 -10.672 3.531 1 98.94 247 THR A C 1
ATOM 1828 O O . THR A 1 247 ? 1.078 -10.922 4.41 1 98.94 247 THR A O 1
ATOM 1831 N N . TYR A 1 248 ? 3.195 -10.461 3.811 1 98.94 248 TYR A N 1
ATOM 1832 C CA . TYR A 1 248 ? 3.688 -10.484 5.184 1 98.94 248 TYR A CA 1
ATOM 1833 C C . TYR A 1 248 ? 2.971 -9.445 6.035 1 98.94 248 TYR A C 1
ATOM 1835 O O . TYR A 1 248 ? 2.588 -9.719 7.176 1 98.94 248 TYR A O 1
ATOM 1843 N N . ASN A 1 249 ? 2.75 -8.172 5.473 1 98.94 249 ASN A N 1
ATOM 1844 C CA . ASN A 1 249 ? 1.966 -7.156 6.172 1 98.94 249 ASN A CA 1
ATOM 1845 C C . ASN A 1 249 ? 0.605 -7.695 6.598 1 98.94 249 ASN A C 1
ATOM 1847 O O . ASN A 1 249 ? 0.193 -7.512 7.746 1 98.94 249 ASN A O 1
ATOM 1851 N N . LEU A 1 250 ? -0.068 -8.336 5.648 1 98.94 250 LEU A N 1
ATOM 1852 C CA . LEU A 1 250 ? -1.417 -8.836 5.883 1 98.94 250 LEU A CA 1
ATOM 1853 C C . LEU A 1 250 ? -1.42 -9.898 6.98 1 98.94 250 LEU A C 1
ATOM 1855 O O . LEU A 1 250 ? -2.33 -9.938 7.809 1 98.94 250 LEU A O 1
ATOM 1859 N N . ALA A 1 251 ? -0.397 -10.742 6.957 1 98.94 251 ALA A N 1
ATOM 1860 C CA . ALA A 1 251 ? -0.323 -11.812 7.953 1 98.94 251 ALA A CA 1
ATOM 1861 C C . ALA A 1 251 ? -0.149 -11.242 9.359 1 98.94 251 ALA A C 1
ATOM 1863 O O . ALA A 1 251 ? -0.794 -11.695 10.305 1 98.94 251 ALA A O 1
ATOM 1864 N N . VAL A 1 252 ? 0.724 -10.242 9.508 1 98.94 252 VAL A N 1
ATOM 1865 C CA . VAL A 1 252 ? 0.945 -9.602 10.805 1 98.94 252 VAL A CA 1
ATOM 1866 C C . VAL A 1 252 ? -0.34 -8.922 11.273 1 98.94 252 VAL A C 1
ATOM 1868 O O . VAL A 1 252 ? -0.73 -9.047 12.43 1 98.94 252 VAL A O 1
ATOM 1871 N N . LEU A 1 253 ? -1.004 -8.211 10.375 1 98.94 253 LEU A N 1
ATOM 1872 C CA . LEU A 1 253 ? -2.252 -7.531 10.703 1 98.94 253 LEU A CA 1
ATOM 1873 C C . LEU A 1 253 ? -3.326 -8.531 11.109 1 98.94 253 LEU A C 1
ATOM 1875 O O . LEU A 1 253 ? -4.062 -8.305 12.07 1 98.94 253 LEU A O 1
ATOM 1879 N N . ALA A 1 254 ? -3.396 -9.625 10.359 1 98.94 254 ALA A N 1
ATOM 1880 C CA . ALA A 1 254 ? -4.387 -10.648 10.672 1 98.94 254 ALA A CA 1
ATOM 1881 C C . ALA A 1 254 ? -4.164 -11.219 12.07 1 98.94 254 ALA A C 1
ATOM 1883 O O . ALA A 1 254 ? -5.113 -11.383 12.836 1 98.94 254 ALA A O 1
ATOM 1884 N N . GLN A 1 255 ? -2.914 -11.523 12.359 1 98.88 255 GLN A N 1
ATOM 1885 C CA . GLN A 1 255 ? -2.6 -12.031 13.695 1 98.88 255 GLN A CA 1
ATOM 1886 C C . GLN A 1 255 ? -2.984 -11.031 14.773 1 98.88 255 GLN A C 1
ATOM 1888 O O . GLN A 1 255 ? -3.549 -11.406 15.805 1 98.88 255 GLN A O 1
ATOM 1893 N N . HIS A 1 256 ? -2.682 -9.734 14.539 1 98.81 256 HIS A N 1
ATOM 1894 C CA . HIS A 1 256 ? -2.984 -8.672 15.492 1 98.81 256 HIS A CA 1
ATOM 1895 C C . HIS A 1 256 ? -4.477 -8.609 15.797 1 98.81 256 HIS A C 1
ATOM 1897 O O . HIS A 1 256 ? -4.875 -8.281 16.922 1 98.81 256 HIS A O 1
ATOM 1903 N N . HIS A 1 257 ? -5.301 -9 14.852 1 98.81 257 HIS A N 1
ATOM 1904 C CA . HIS A 1 257 ? -6.746 -8.875 15 1 98.81 257 HIS A CA 1
ATOM 1905 C C . HIS A 1 257 ? -7.402 -10.242 15.172 1 98.81 257 HIS A C 1
ATOM 1907 O O . HIS A 1 257 ? -8.625 -10.359 15.102 1 98.81 257 HIS A O 1
ATOM 1913 N N . ASN A 1 258 ? -6.625 -11.266 15.281 1 98.62 258 ASN A N 1
ATOM 1914 C CA . ASN A 1 258 ? -7.105 -12.633 15.484 1 98.62 258 ASN A CA 1
ATOM 1915 C C . ASN A 1 258 ? -7.973 -13.094 14.312 1 98.62 258 ASN A C 1
ATOM 1917 O O . ASN A 1 258 ? -9.07 -13.617 14.523 1 98.62 258 ASN A O 1
ATOM 1921 N N . ILE A 1 259 ? -7.539 -12.836 13.141 1 98.81 259 ILE A N 1
ATOM 1922 C CA . ILE A 1 259 ? -8.211 -13.219 11.906 1 98.81 259 ILE A CA 1
ATOM 1923 C C . ILE A 1 259 ? -7.449 -14.359 11.242 1 98.81 259 ILE A C 1
ATOM 1925 O O . ILE A 1 259 ? -6.223 -14.305 11.102 1 98.81 259 ILE A O 1
ATOM 1929 N N . PRO A 1 260 ? -8.133 -15.461 10.812 1 98.88 260 PRO A N 1
ATOM 1930 C CA . PRO A 1 260 ? -7.445 -16.547 10.125 1 98.88 260 PRO A CA 1
ATOM 1931 C C . PRO A 1 260 ? -6.742 -16.109 8.844 1 98.88 260 PRO A C 1
ATOM 1933 O O . PRO A 1 260 ? -7.312 -15.344 8.062 1 98.88 260 PRO A O 1
ATOM 1936 N N . PHE A 1 261 ? -5.527 -16.531 8.734 1 98.94 261 PHE A N 1
ATOM 1937 C CA . PHE A 1 261 ? -4.719 -16.297 7.543 1 98.94 261 PHE A CA 1
ATOM 1938 C C . PHE A 1 261 ? -4.512 -17.578 6.758 1 98.94 261 PHE A C 1
ATOM 1940 O O . PHE A 1 261 ? -3.773 -18.469 7.191 1 98.94 261 PHE A O 1
ATOM 1947 N N . ILE A 1 262 ? -5.09 -17.656 5.531 1 98.94 262 ILE A N 1
ATOM 1948 C CA . ILE A 1 262 ? -5.152 -18.906 4.773 1 98.94 262 ILE A CA 1
ATOM 1949 C C . ILE A 1 262 ? -4.34 -18.766 3.488 1 98.94 262 ILE A C 1
ATOM 1951 O O . ILE A 1 262 ? -4.516 -17.812 2.734 1 98.94 262 ILE A O 1
ATOM 1955 N N . VAL A 1 263 ? -3.443 -19.719 3.312 1 98.94 263 VAL A N 1
ATOM 1956 C CA . VAL A 1 263 ? -2.66 -19.797 2.082 1 98.94 263 VAL A CA 1
ATOM 1957 C C . VAL A 1 263 ? -3.152 -20.969 1.234 1 98.94 263 VAL A C 1
ATOM 1959 O O . VAL A 1 263 ? -3.322 -22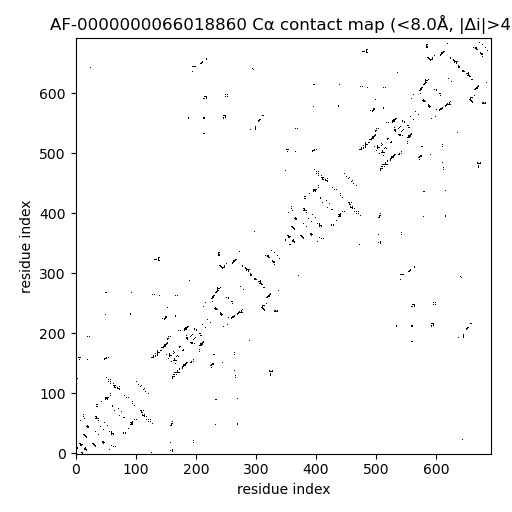.094 1.739 1 98.94 263 VAL A O 1
ATOM 1962 N N . ALA A 1 264 ? -3.416 -20.703 -0.036 1 98.94 264 ALA A N 1
ATOM 1963 C CA . ALA A 1 264 ? -3.846 -21.75 -0.959 1 98.94 264 ALA A CA 1
ATOM 1964 C C . ALA A 1 264 ? -2.838 -21.938 -2.09 1 98.94 264 ALA A C 1
ATOM 1966 O O . ALA A 1 264 ? -2.525 -20.984 -2.812 1 98.94 264 ALA A O 1
ATOM 1967 N N . ALA A 1 265 ? -2.355 -23.109 -2.23 1 98.56 265 ALA A N 1
ATOM 1968 C CA . ALA A 1 265 ? -1.42 -23.422 -3.307 1 98.56 265 ALA A CA 1
ATOM 1969 C C . ALA A 1 265 ? -1.379 -24.922 -3.582 1 98.56 265 ALA A C 1
ATOM 1971 O O . ALA A 1 265 ? -1.521 -25.734 -2.662 1 98.56 265 ALA A O 1
ATOM 1972 N N . PRO A 1 266 ? -1.213 -25.312 -4.84 1 97.88 266 PRO A N 1
ATOM 1973 C CA . PRO A 1 266 ? -1.074 -26.75 -5.133 1 97.88 266 PRO A CA 1
ATOM 1974 C C . PRO A 1 266 ? 0.218 -27.344 -4.578 1 97.88 266 PRO A C 1
ATOM 1976 O O . PRO A 1 266 ? 1.156 -26.594 -4.266 1 97.88 266 PRO A O 1
ATOM 1979 N N . VAL A 1 267 ? 0.28 -28.594 -4.496 1 96.25 267 VAL A N 1
ATOM 1980 C CA . VAL A 1 267 ? 1.432 -29.297 -3.939 1 96.25 267 VAL A CA 1
ATOM 1981 C C . VAL A 1 267 ? 2.674 -29 -4.777 1 96.25 267 VAL A C 1
ATOM 1983 O O . VAL A 1 267 ? 3.789 -28.953 -4.25 1 96.25 267 VAL A O 1
ATOM 1986 N N . SER A 1 268 ? 2.467 -28.672 -6.066 1 94.06 268 SER A N 1
ATOM 1987 C CA . SER A 1 268 ? 3.588 -28.359 -6.945 1 94.06 268 SER A CA 1
ATOM 1988 C C . SER A 1 268 ? 4.285 -27.062 -6.512 1 94.06 268 SER A C 1
ATOM 1990 O O . SER A 1 268 ? 5.398 -26.781 -6.961 1 94.06 268 SER A O 1
ATOM 1992 N N . THR A 1 269 ? 3.631 -26.266 -5.613 1 96.25 269 THR A N 1
ATOM 1993 C CA . THR A 1 269 ? 4.188 -25.016 -5.125 1 96.25 269 THR A CA 1
ATOM 1994 C C . THR A 1 269 ? 5.004 -25.234 -3.855 1 96.25 269 THR A C 1
ATOM 1996 O O . THR A 1 269 ? 5.742 -24.344 -3.418 1 96.25 269 THR A O 1
ATOM 1999 N N . LEU A 1 270 ? 4.902 -26.375 -3.236 1 96.31 270 LEU A N 1
ATOM 2000 C CA . LEU A 1 270 ? 5.684 -26.734 -2.059 1 96.31 270 LEU A CA 1
ATOM 2001 C C . LEU A 1 270 ? 7.09 -27.172 -2.455 1 96.31 270 LEU A C 1
ATOM 2003 O O . LEU A 1 270 ? 7.266 -27.922 -3.418 1 96.31 270 LEU A O 1
ATOM 2007 N N . ASP A 1 271 ? 8.047 -26.625 -1.817 1 95.12 271 ASP A N 1
ATOM 2008 C CA . ASP A 1 271 ? 9.453 -26.938 -2.055 1 95.12 271 ASP A CA 1
ATOM 2009 C C . ASP A 1 271 ? 10.117 -27.484 -0.79 1 95.12 271 ASP A C 1
ATOM 2011 O O . ASP A 1 271 ? 10.812 -26.75 -0.084 1 95.12 271 ASP A O 1
ATOM 2015 N N . PRO A 1 272 ? 10.016 -28.766 -0.562 1 94 272 PRO A N 1
ATOM 2016 C CA . PRO A 1 272 ? 10.555 -29.359 0.663 1 94 272 PRO A CA 1
ATOM 2017 C C . PRO A 1 272 ? 12.078 -29.328 0.71 1 94 272 PRO A C 1
ATOM 2019 O O . PRO A 1 272 ? 12.672 -29.594 1.756 1 94 272 PRO A O 1
ATOM 2022 N N . ALA A 1 273 ? 12.711 -28.984 -0.425 1 93.81 273 ALA A N 1
ATOM 2023 C CA . ALA A 1 273 ? 14.164 -28.922 -0.471 1 93.81 273 ALA A CA 1
ATOM 2024 C C . ALA A 1 273 ? 14.695 -27.703 0.276 1 93.81 273 ALA A C 1
ATOM 2026 O O . ALA A 1 273 ? 15.867 -27.672 0.668 1 93.81 273 ALA A O 1
ATOM 2027 N N . LEU A 1 274 ? 13.867 -26.688 0.406 1 96.69 274 LEU A N 1
ATOM 2028 C CA . LEU A 1 274 ? 14.242 -25.516 1.179 1 96.69 274 LEU A CA 1
ATOM 2029 C C . LEU A 1 274 ? 13.734 -25.625 2.611 1 96.69 274 LEU A C 1
ATOM 2031 O O . LEU A 1 274 ? 12.523 -25.703 2.84 1 96.69 274 LEU A O 1
ATOM 2035 N N . PRO A 1 275 ? 14.625 -25.562 3.613 1 97.5 275 PRO A N 1
ATOM 2036 C CA . PRO A 1 275 ? 14.203 -25.797 5 1 97.5 275 PRO A CA 1
ATOM 2037 C C . PRO A 1 275 ? 13.289 -24.688 5.52 1 97.5 275 PRO A C 1
ATOM 2039 O O . PRO A 1 275 ? 12.383 -24.953 6.32 1 97.5 275 PRO A O 1
ATOM 2042 N N . ASN A 1 276 ? 13.547 -23.469 5.094 1 98 276 ASN A N 1
ATOM 2043 C CA . ASN A 1 276 ? 12.75 -22.344 5.551 1 98 276 ASN A CA 1
ATOM 2044 C C . ASN A 1 276 ? 12.828 -21.172 4.578 1 98 27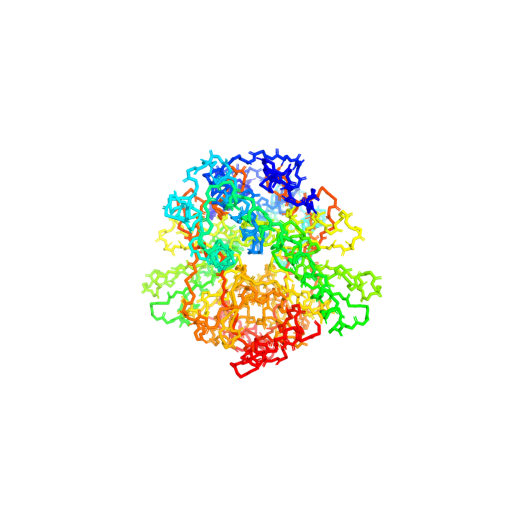6 ASN A C 1
ATOM 2046 O O . ASN A 1 276 ? 13.523 -21.25 3.562 1 98 276 ASN A O 1
ATOM 2050 N N . GLY A 1 277 ? 12.164 -20.141 4.902 1 97.56 277 GLY A N 1
ATOM 2051 C CA . GLY A 1 277 ? 11.984 -19.016 3.988 1 97.56 277 GLY A CA 1
ATOM 2052 C C . GLY A 1 277 ? 13.266 -18.234 3.736 1 97.56 277 GLY A C 1
ATOM 2053 O O . GLY A 1 277 ? 13.375 -17.531 2.736 1 97.56 277 GLY A O 1
ATOM 2054 N N . SER A 1 278 ? 14.258 -18.297 4.609 1 97 278 SER A N 1
ATOM 2055 C CA . SER A 1 278 ? 15.492 -17.531 4.453 1 97 278 SER A CA 1
ATOM 2056 C C . SER A 1 278 ? 16.281 -18.016 3.238 1 97 278 SER A C 1
ATOM 2058 O O . SER A 1 278 ? 17.188 -17.328 2.766 1 97 278 SER A O 1
ATOM 2060 N N . HIS A 1 279 ? 15.883 -19.141 2.67 1 96.19 279 HIS A N 1
ATOM 2061 C CA . HIS A 1 279 ? 16.594 -19.719 1.538 1 96.19 279 HIS A CA 1
ATOM 2062 C C . HIS A 1 279 ? 15.969 -19.297 0.214 1 96.19 279 HIS A C 1
ATOM 2064 O O . HIS A 1 279 ? 16.5 -19.609 -0.856 1 96.19 279 HIS A O 1
ATOM 2070 N N . ILE A 1 280 ? 14.875 -18.609 0.313 1 95.56 280 ILE A N 1
ATOM 2071 C CA . ILE A 1 280 ? 14.203 -18.172 -0.905 1 95.56 280 ILE A CA 1
ATOM 2072 C C . ILE A 1 280 ? 14.836 -16.875 -1.402 1 95.56 280 ILE A C 1
ATOM 2074 O O . ILE A 1 280 ? 14.945 -15.906 -0.653 1 95.56 280 ILE A O 1
ATOM 2078 N N . VAL A 1 281 ? 15.211 -16.859 -2.639 1 92.69 281 VAL A N 1
ATOM 2079 C CA . VAL A 1 281 ? 15.734 -15.648 -3.26 1 92.69 281 VAL A CA 1
ATOM 2080 C C . VAL A 1 281 ? 14.57 -14.797 -3.775 1 92.69 281 VAL A C 1
ATOM 2082 O O . VAL A 1 281 ? 13.758 -15.266 -4.578 1 92.69 281 VAL A O 1
ATOM 2085 N N . ILE A 1 282 ? 14.539 -13.555 -3.291 1 93.75 282 ILE A N 1
ATOM 2086 C CA . ILE A 1 282 ? 13.453 -12.664 -3.676 1 93.75 282 ILE A CA 1
ATOM 2087 C C . ILE A 1 282 ? 13.867 -11.836 -4.891 1 93.75 282 ILE A C 1
ATOM 2089 O O . ILE A 1 282 ? 14.914 -11.18 -4.871 1 93.75 282 ILE A O 1
ATOM 2093 N N . GLU A 1 283 ? 13.039 -11.875 -5.918 1 90.31 283 GLU A N 1
ATOM 2094 C CA . GLU A 1 283 ? 13.25 -11.078 -7.121 1 90.31 283 GLU A CA 1
ATOM 2095 C C . GLU A 1 283 ? 13.062 -9.586 -6.844 1 90.31 283 GLU A C 1
ATOM 2097 O O . GLU A 1 283 ? 12.055 -9.188 -6.254 1 90.31 283 GLU A O 1
ATOM 2102 N N . GLU A 1 284 ? 14.078 -8.797 -7.141 1 94.12 284 GLU A N 1
ATOM 2103 C CA . GLU A 1 284 ? 13.914 -7.348 -7.145 1 94.12 284 GLU A CA 1
ATOM 2104 C C . GLU A 1 284 ? 13.625 -6.824 -8.547 1 94.12 284 GLU A C 1
ATOM 2106 O O . GLU A 1 284 ? 14.375 -7.113 -9.484 1 94.12 284 GLU A O 1
ATOM 2111 N N . ARG A 1 285 ? 12.633 -6.062 -8.672 1 94.25 285 ARG A N 1
ATOM 2112 C CA . ARG A 1 285 ? 12.172 -5.668 -10 1 94.25 285 ARG A CA 1
ATOM 2113 C C . ARG A 1 285 ? 12.57 -4.23 -10.312 1 94.25 285 ARG A C 1
ATOM 2115 O O . ARG A 1 285 ? 13.172 -3.551 -9.477 1 94.25 285 ARG A O 1
ATOM 2122 N N . ASP A 1 286 ? 12.203 -3.805 -11.5 1 94.81 286 ASP A N 1
ATOM 2123 C CA . ASP A 1 286 ? 12.586 -2.502 -12.031 1 94.81 286 ASP A CA 1
ATOM 2124 C C . ASP A 1 286 ? 11.992 -1.37 -11.195 1 94.81 286 ASP A C 1
ATOM 2126 O O . ASP A 1 286 ? 10.82 -1.414 -10.828 1 94.81 286 ASP A O 1
ATOM 2130 N N . ALA A 1 287 ? 12.836 -0.307 -10.898 1 97 287 ALA A N 1
ATOM 2131 C CA . ALA A 1 287 ? 12.445 0.853 -10.102 1 97 287 ALA A CA 1
ATOM 2132 C C . ALA A 1 287 ? 11.281 1.593 -10.742 1 97 287 ALA A C 1
ATOM 2134 O O . ALA A 1 287 ? 10.438 2.168 -10.047 1 97 287 ALA A O 1
ATOM 2135 N N . ASN A 1 288 ? 11.18 1.51 -12.031 1 95.56 288 ASN A N 1
ATOM 2136 C CA . ASN A 1 288 ? 10.18 2.277 -12.766 1 95.56 288 ASN A CA 1
ATOM 2137 C C . ASN A 1 288 ? 8.773 1.737 -12.531 1 95.56 288 ASN A C 1
ATOM 2139 O O . ASN A 1 288 ? 7.785 2.436 -12.773 1 95.56 288 ASN A O 1
ATOM 2143 N N . GLU A 1 289 ? 8.672 0.497 -12.023 1 94.81 289 GLU A N 1
ATOM 2144 C CA . GLU A 1 289 ? 7.359 -0.034 -11.68 1 94.81 289 GLU A CA 1
ATOM 2145 C C . GLU A 1 289 ? 6.73 0.749 -10.523 1 94.81 289 GLU A C 1
ATOM 2147 O O . GLU A 1 289 ? 5.508 0.808 -10.406 1 94.81 289 GLU A O 1
ATOM 2152 N N . VAL A 1 290 ? 7.617 1.383 -9.711 1 96.88 290 VAL A N 1
ATOM 2153 C CA . VAL A 1 290 ? 7.145 2.17 -8.578 1 96.88 290 VAL A CA 1
ATOM 2154 C C . VAL A 1 290 ? 7.074 3.645 -8.969 1 96.88 290 VAL A C 1
ATOM 2156 O O . VAL A 1 290 ? 6.113 4.34 -8.625 1 96.88 290 VAL A O 1
ATOM 2159 N N . ARG A 1 291 ? 7.996 4.133 -9.805 1 96.31 291 ARG A N 1
ATOM 2160 C CA . ARG A 1 291 ? 8.109 5.547 -10.141 1 96.31 291 ARG A CA 1
ATOM 2161 C C . ARG A 1 291 ? 7.043 5.961 -11.148 1 96.31 291 ARG A C 1
ATOM 2163 O O . ARG A 1 291 ? 6.727 7.145 -11.273 1 96.31 291 ARG A O 1
ATOM 2170 N N . ASN A 1 292 ? 6.59 4.918 -11.875 1 93.12 292 ASN A N 1
ATOM 2171 C CA . ASN A 1 292 ? 5.703 5.219 -12.992 1 93.12 292 ASN A CA 1
ATOM 2172 C C . ASN A 1 292 ? 4.512 4.266 -13.039 1 93.12 292 ASN A C 1
ATOM 2174 O O . ASN A 1 292 ? 4.582 3.152 -12.516 1 93.12 292 ASN A O 1
ATOM 2178 N N . VAL A 1 293 ? 3.441 4.777 -13.594 1 86.81 293 VAL A N 1
ATOM 2179 C CA . VAL A 1 293 ? 2.311 3.928 -13.953 1 86.81 293 VAL A CA 1
ATOM 2180 C C . VAL A 1 293 ? 1.862 4.242 -15.375 1 86.81 293 VAL A C 1
ATOM 2182 O O . VAL A 1 293 ? 1.486 5.375 -15.68 1 86.81 293 VAL A O 1
ATOM 2185 N N . GLN A 1 294 ? 1.953 3.26 -16.25 1 84.31 294 GLN A N 1
ATOM 2186 C CA . GLN A 1 294 ? 1.53 3.381 -17.641 1 84.31 294 GLN A CA 1
ATOM 2187 C C . GLN A 1 294 ? 2.121 4.629 -18.281 1 84.31 294 GLN A C 1
ATOM 2189 O O . GLN A 1 294 ? 1.396 5.422 -18.891 1 84.31 294 GLN A O 1
ATOM 2194 N N . GLY A 1 295 ? 3.305 4.918 -18.031 1 84.12 295 GLY A N 1
ATOM 2195 C CA . GLY A 1 295 ? 4.031 5.992 -18.688 1 84.12 295 GLY A CA 1
ATOM 2196 C C . GLY A 1 295 ? 3.938 7.316 -17.953 1 84.12 295 GLY A C 1
ATOM 2197 O O . GLY A 1 295 ? 4.562 8.297 -18.359 1 84.12 295 GLY A O 1
ATOM 2198 N N . LYS A 1 296 ? 3.18 7.395 -16.922 1 88.38 296 LYS A N 1
ATOM 2199 C CA . LYS A 1 296 ? 3.064 8.617 -16.125 1 88.38 296 LYS A CA 1
ATOM 2200 C C . LYS A 1 296 ? 3.99 8.586 -14.914 1 88.38 296 LYS A C 1
ATOM 2202 O O . LYS A 1 296 ? 4.012 7.598 -14.172 1 88.38 296 LYS A O 1
ATOM 2207 N N . SER A 1 297 ? 4.73 9.672 -14.758 1 91.38 297 SER A N 1
ATOM 2208 C CA . SER A 1 297 ? 5.691 9.742 -13.656 1 91.38 297 SER A CA 1
ATOM 2209 C C . SER A 1 297 ? 5 10.086 -12.344 1 91.38 297 SER A C 1
ATOM 2211 O O . SER A 1 297 ? 4.25 11.055 -12.258 1 91.38 297 SER A O 1
ATOM 2213 N N . LEU A 1 298 ? 5.277 9.328 -11.312 1 92.94 298 LEU A N 1
ATOM 2214 C CA . LEU A 1 298 ? 4.668 9.484 -10 1 92.94 298 LEU A CA 1
ATOM 2215 C C . LEU A 1 298 ? 5.711 9.875 -8.961 1 92.94 298 LEU A C 1
ATOM 2217 O O . LEU A 1 298 ? 5.398 10.008 -7.773 1 92.94 298 LEU A O 1
ATOM 2221 N N . ALA A 1 299 ? 6.922 9.977 -9.305 1 96.88 299 ALA A N 1
ATOM 2222 C CA . ALA A 1 299 ? 8.055 10.328 -8.453 1 96.88 299 ALA A CA 1
ATOM 2223 C C . ALA A 1 299 ? 9.148 11.031 -9.25 1 96.88 299 ALA A C 1
ATOM 2225 O O . ALA A 1 299 ? 9.133 11.016 -10.484 1 96.88 299 ALA A O 1
ATOM 2226 N N . PRO A 1 300 ? 10.039 11.695 -8.57 1 96.12 300 PRO A N 1
ATOM 2227 C CA . PRO A 1 300 ? 11.188 12.227 -9.305 1 96.12 300 PRO A CA 1
ATOM 2228 C C . PRO A 1 300 ? 11.922 11.156 -10.109 1 96.12 300 PRO A C 1
ATOM 2230 O O . PRO A 1 300 ? 12.055 10.016 -9.648 1 96.12 300 PRO A O 1
ATOM 2233 N N . GLU A 1 301 ? 12.367 11.406 -11.367 1 90.69 301 GLU A N 1
ATOM 2234 C CA . GLU A 1 301 ? 12.883 10.477 -12.375 1 90.69 301 GLU A CA 1
ATOM 2235 C C . GLU A 1 301 ? 13.984 9.602 -11.797 1 90.69 301 GLU A C 1
ATOM 2237 O O . GLU A 1 301 ? 14.07 8.414 -12.117 1 90.69 301 GLU A O 1
ATOM 2242 N N . HIS A 1 302 ? 14.766 10 -10.844 1 91.5 302 HIS A N 1
ATOM 2243 C CA . HIS A 1 302 ? 15.898 9.195 -10.406 1 91.5 302 HIS A CA 1
ATOM 2244 C C . HIS A 1 302 ? 15.836 8.93 -8.906 1 91.5 302 HIS A C 1
ATOM 2246 O O . HIS A 1 302 ? 16.859 8.617 -8.281 1 91.5 302 HIS A O 1
ATOM 2252 N N . CYS A 1 303 ? 14.641 9 -8.531 1 97.5 303 CYS A N 1
ATOM 2253 C CA . CYS A 1 303 ? 14.492 8.641 -7.125 1 97.5 303 CYS A CA 1
ATOM 2254 C C . CYS A 1 303 ? 14.859 7.18 -6.891 1 97.5 303 CYS A C 1
ATOM 2256 O O . CYS A 1 303 ? 14.367 6.289 -7.586 1 97.5 303 CYS A O 1
ATOM 2258 N N . PRO A 1 304 ? 15.836 6.863 -5.973 1 98.44 304 PRO A N 1
ATOM 2259 C CA . PRO A 1 304 ? 16.125 5.465 -5.641 1 98.44 304 PRO A CA 1
ATOM 2260 C C . PRO A 1 304 ? 14.891 4.699 -5.176 1 98.44 304 PRO A C 1
ATOM 2262 O O . PRO A 1 304 ? 14.047 5.25 -4.465 1 98.44 304 PRO A O 1
ATOM 2265 N N . VAL A 1 305 ? 14.812 3.424 -5.684 1 98.62 305 VAL A N 1
ATOM 2266 C CA . VAL A 1 305 ? 13.641 2.605 -5.379 1 98.62 305 VAL A CA 1
ATOM 2267 C C . VAL A 1 305 ? 14.086 1.217 -4.926 1 98.62 305 VAL A C 1
ATOM 2269 O O . VAL A 1 305 ? 15.078 0.683 -5.426 1 98.62 305 VAL A O 1
ATOM 2272 N N . TYR A 1 306 ? 13.5 0.697 -3.844 1 98.56 306 TYR A N 1
ATOM 2273 C CA . TYR A 1 306 ? 13.531 -0.714 -3.477 1 98.56 306 TYR A CA 1
ATOM 2274 C C . TYR A 1 306 ? 12.227 -1.408 -3.848 1 98.56 306 TYR A C 1
ATOM 2276 O O . TYR A 1 306 ? 11.156 -1.031 -3.361 1 98.56 306 TYR A O 1
ATOM 2284 N N . ASN A 1 307 ? 12.297 -2.428 -4.789 1 98.25 307 ASN A N 1
ATOM 2285 C CA . ASN A 1 307 ? 11.094 -2.99 -5.391 1 98.25 307 ASN A CA 1
ATOM 2286 C C . ASN A 1 307 ? 11.133 -4.516 -5.398 1 98.25 307 ASN A C 1
ATOM 2288 O O . ASN A 1 307 ? 11.141 -5.137 -6.461 1 98.25 307 ASN A O 1
ATOM 2292 N N . PRO A 1 308 ? 11.031 -5.117 -4.18 1 97.75 308 PRO A N 1
ATOM 2293 C CA . PRO A 1 308 ? 10.938 -6.578 -4.141 1 97.75 308 PRO A CA 1
ATOM 2294 C C . PRO A 1 308 ? 9.594 -7.098 -4.641 1 97.75 308 PRO A C 1
ATOM 2296 O O . PRO A 1 308 ? 8.547 -6.52 -4.324 1 97.75 308 PRO A O 1
ATOM 2299 N N . ALA A 1 309 ? 9.609 -8.203 -5.363 1 95.94 309 ALA A N 1
ATOM 2300 C CA . ALA A 1 309 ? 8.383 -8.734 -5.949 1 95.94 309 ALA A CA 1
ATOM 2301 C C . ALA A 1 309 ? 7.586 -9.531 -4.922 1 95.94 309 ALA A C 1
ATOM 2303 O O . ALA A 1 309 ? 6.359 -9.617 -5.016 1 95.94 309 ALA A O 1
ATOM 2304 N N . PHE A 1 310 ? 8.281 -10.094 -3.969 1 97.25 310 PHE A N 1
ATOM 2305 C CA . PHE A 1 310 ? 7.672 -11 -3.002 1 97.25 310 PHE A CA 1
ATOM 2306 C C . PHE A 1 310 ? 8.195 -10.719 -1.597 1 97.25 310 PHE A C 1
ATOM 2308 O O . PHE A 1 310 ? 9.148 -9.969 -1.422 1 97.25 310 PHE A O 1
ATOM 2315 N N . ASP A 1 311 ? 7.488 -11.203 -0.63 1 98.38 311 ASP A N 1
ATOM 2316 C CA . ASP A 1 311 ? 7.965 -11.273 0.748 1 98.38 311 ASP A CA 1
ATOM 2317 C C . ASP A 1 311 ? 7.711 -12.648 1.351 1 98.38 311 ASP A C 1
ATOM 2319 O O . ASP A 1 311 ? 7.121 -13.523 0.701 1 98.38 311 ASP A O 1
ATOM 2323 N N . ILE A 1 312 ? 8.367 -12.898 2.465 1 98.69 312 ILE A N 1
ATOM 2324 C CA . ILE A 1 312 ? 8.273 -14.195 3.123 1 98.69 312 ILE A CA 1
ATOM 2325 C C . ILE A 1 312 ? 7.371 -14.086 4.352 1 98.69 312 ILE A C 1
ATOM 2327 O O . ILE A 1 312 ? 7.625 -13.281 5.246 1 98.69 312 ILE A O 1
ATOM 2331 N N . THR A 1 313 ? 6.312 -14.812 4.383 1 98.88 313 THR A N 1
ATOM 2332 C CA . THR A 1 313 ? 5.461 -14.953 5.559 1 98.88 313 THR A CA 1
ATOM 2333 C C . THR A 1 313 ? 5.879 -16.172 6.387 1 98.88 313 THR A C 1
ATOM 2335 O O . THR A 1 313 ? 5.777 -17.297 5.926 1 98.88 313 THR A O 1
ATOM 2338 N N . PRO A 1 314 ? 6.34 -15.953 7.594 1 98.81 314 PRO A N 1
ATOM 2339 C CA . PRO A 1 314 ? 6.684 -17.094 8.453 1 98.81 314 PRO A CA 1
ATOM 2340 C C . PRO A 1 314 ? 5.484 -18 8.742 1 98.81 314 PRO A C 1
ATOM 2342 O O . PRO A 1 314 ? 4.367 -17.5 8.93 1 98.81 314 PRO A O 1
ATOM 2345 N N . ALA A 1 315 ? 5.773 -19.266 8.875 1 98.88 315 ALA A N 1
ATOM 2346 C CA . ALA A 1 315 ? 4.746 -20.281 9.086 1 98.88 315 ALA A CA 1
ATOM 2347 C C . ALA A 1 315 ? 3.924 -19.984 10.336 1 98.88 315 ALA A C 1
ATOM 2349 O O . ALA A 1 315 ? 2.725 -20.266 10.375 1 98.88 315 ALA A O 1
ATOM 2350 N N . GLN A 1 316 ? 4.488 -19.375 11.32 1 98.62 316 GLN A N 1
ATOM 2351 C CA . GLN A 1 316 ? 3.826 -19.125 12.594 1 98.62 316 GLN A CA 1
ATOM 2352 C C . GLN A 1 316 ? 2.682 -18.125 12.438 1 98.62 316 GLN A C 1
ATOM 2354 O O . GLN A 1 316 ? 1.799 -18.047 13.297 1 98.62 316 GLN A O 1
ATOM 2359 N N . LEU A 1 317 ? 2.668 -17.344 11.352 1 98.88 317 LEU A N 1
ATOM 2360 C CA . LEU A 1 317 ? 1.617 -16.359 11.109 1 98.88 317 LEU A CA 1
ATOM 2361 C C . LEU A 1 317 ? 0.52 -16.938 10.227 1 98.88 317 LEU A C 1
ATOM 2363 O O . LEU A 1 317 ? -0.482 -16.281 9.953 1 98.88 317 LEU A O 1
ATOM 2367 N N . ILE A 1 318 ? 0.697 -18.203 9.805 1 98.94 318 ILE A N 1
ATOM 2368 C CA . ILE A 1 318 ? -0.229 -18.828 8.867 1 98.94 318 ILE A CA 1
ATOM 2369 C C . ILE A 1 318 ? -1.143 -19.797 9.617 1 98.94 318 ILE A C 1
ATOM 2371 O O . ILE A 1 318 ? -0.667 -20.719 10.289 1 98.94 318 ILE A O 1
ATOM 2375 N N . THR A 1 319 ? -2.441 -19.594 9.484 1 98.88 319 THR A N 1
ATOM 2376 C CA . THR A 1 319 ? -3.432 -20.438 10.141 1 98.88 319 THR A CA 1
ATOM 2377 C C . THR A 1 319 ? -3.564 -21.781 9.43 1 98.88 319 THR A C 1
ATOM 2379 O O . THR A 1 319 ? -3.689 -22.812 10.078 1 98.88 319 THR A O 1
ATOM 2382 N N . ALA A 1 320 ? -3.588 -21.734 8.094 1 98.94 320 ALA A N 1
ATOM 2383 C CA . ALA A 1 320 ? -3.768 -22.953 7.312 1 98.94 320 ALA A CA 1
ATOM 2384 C C . ALA A 1 320 ? -3.164 -22.812 5.918 1 98.94 320 ALA A C 1
ATOM 2386 O O . ALA A 1 320 ? -3.229 -21.75 5.316 1 98.94 320 ALA A O 1
ATOM 2387 N N . ILE A 1 321 ? -2.592 -23.891 5.484 1 98.94 321 ILE A N 1
ATOM 2388 C CA . ILE A 1 321 ? -2.227 -24.062 4.082 1 98.94 321 ILE A CA 1
ATOM 2389 C C . ILE A 1 321 ? -3.15 -25.078 3.42 1 98.94 321 ILE A C 1
ATOM 2391 O O . ILE A 1 321 ? -3.252 -26.219 3.877 1 98.94 321 ILE A O 1
ATOM 2395 N N . VAL A 1 322 ? -3.818 -24.641 2.361 1 98.88 322 VAL A N 1
ATOM 2396 C CA . VAL A 1 322 ? -4.766 -25.5 1.646 1 98.88 322 VAL A CA 1
ATOM 2397 C C . VAL A 1 322 ? -4.145 -25.969 0.333 1 98.88 322 VAL A C 1
ATOM 2399 O O . VAL A 1 322 ? -3.705 -25.156 -0.483 1 98.88 322 VAL A O 1
ATOM 2402 N N . THR A 1 323 ? -4.066 -27.281 0.126 1 98.62 323 THR A N 1
ATOM 2403 C CA . THR A 1 323 ? -3.676 -27.891 -1.145 1 98.62 323 THR A CA 1
ATOM 2404 C C . THR A 1 323 ? -4.793 -28.766 -1.692 1 98.62 323 THR A C 1
ATOM 2406 O O . THR A 1 323 ? -5.863 -28.875 -1.087 1 98.62 323 THR A O 1
ATOM 2409 N N . GLU A 1 324 ? -4.531 -29.344 -2.852 1 98.31 324 GLU A N 1
ATOM 2410 C CA . GLU A 1 324 ? -5.531 -30.219 -3.445 1 98.31 324 GLU A CA 1
ATOM 2411 C C . GLU A 1 324 ? -5.637 -31.531 -2.674 1 98.31 324 GLU A C 1
ATOM 2413 O O . GLU A 1 324 ? -6.57 -32.312 -2.885 1 98.31 324 GLU A O 1
ATOM 2418 N N . ARG A 1 325 ? -4.742 -31.75 -1.759 1 97.75 325 ARG A N 1
ATOM 2419 C CA . ARG A 1 325 ? -4.742 -33 -0.991 1 97.75 325 ARG A CA 1
ATOM 2420 C C . ARG A 1 325 ? -5.387 -32.781 0.375 1 97.75 325 ARG A C 1
ATOM 2422 O O . ARG A 1 325 ? -5.582 -33.75 1.123 1 97.75 325 ARG A O 1
ATOM 2429 N N . GLY A 1 326 ? -5.621 -31.5 0.703 1 98.12 326 GLY A N 1
ATOM 2430 C CA . GLY A 1 326 ? -6.211 -31.203 2 1 98.12 326 GLY A CA 1
ATOM 2431 C C . GLY A 1 326 ? -5.648 -29.953 2.646 1 98.12 326 GLY A C 1
ATOM 2432 O O . GLY A 1 326 ? -5.137 -29.078 1.956 1 98.12 326 GLY A O 1
ATOM 2433 N N . VAL A 1 327 ? -5.848 -29.922 4.016 1 98.62 327 VAL A N 1
ATOM 2434 C CA . VAL A 1 327 ? -5.508 -28.703 4.746 1 98.62 327 VAL A CA 1
ATOM 2435 C C . VAL A 1 327 ? -4.438 -29 5.789 1 98.62 327 VAL A C 1
ATOM 2437 O O . VAL A 1 327 ? -4.535 -30 6.52 1 98.62 327 VAL A O 1
ATOM 2440 N N . VAL A 1 328 ? -3.404 -28.219 5.801 1 98.56 328 VAL A N 1
ATOM 2441 C CA . VAL A 1 328 ? -2.404 -28.25 6.863 1 98.56 328 VAL A CA 1
ATOM 2442 C C . VAL A 1 328 ? -2.643 -27.094 7.836 1 98.56 328 VAL A C 1
ATOM 2444 O O . VAL A 1 328 ? -2.334 -25.938 7.523 1 98.56 328 VAL A O 1
ATOM 2447 N N . HIS A 1 329 ? -3.145 -27.406 9.047 1 98.56 329 HIS A N 1
ATOM 2448 C CA . HIS A 1 329 ? -3.363 -26.375 10.062 1 98.56 329 HIS A CA 1
ATOM 2449 C C . HIS A 1 329 ? -2.074 -26.062 10.82 1 98.56 329 HIS A C 1
ATOM 2451 O O . HIS A 1 329 ? -1.336 -26.969 11.195 1 98.56 329 HIS A O 1
ATOM 2457 N N . ARG A 1 330 ? -1.776 -24.797 11.07 1 97.88 330 ARG A N 1
ATOM 2458 C CA . ARG A 1 330 ? -0.582 -24.375 11.797 1 97.88 330 ARG A CA 1
ATOM 2459 C C . ARG A 1 330 ? 0.653 -25.109 11.297 1 97.88 330 ARG A C 1
ATOM 2461 O O . ARG A 1 330 ? 1.29 -25.844 12.047 1 97.88 330 ARG A O 1
ATOM 2468 N N . PRO A 1 331 ? 0.943 -24.828 10.031 1 98.56 331 PRO A N 1
ATOM 2469 C CA . PRO A 1 331 ? 1.966 -25.625 9.344 1 98.56 331 PRO A CA 1
ATOM 2470 C C . PRO A 1 331 ? 3.316 -25.578 10.055 1 98.56 331 PRO A C 1
ATOM 2472 O O . PRO A 1 331 ? 3.699 -24.547 10.609 1 98.56 331 PRO A O 1
ATOM 2475 N N . ASP A 1 332 ? 3.953 -26.719 10.07 1 97.88 332 ASP A N 1
ATOM 2476 C CA . ASP A 1 332 ? 5.344 -26.906 10.461 1 97.88 332 ASP A CA 1
ATOM 2477 C C . ASP A 1 332 ? 5.984 -28.047 9.656 1 97.88 332 ASP A C 1
ATOM 2479 O O . ASP A 1 332 ? 5.352 -28.625 8.773 1 97.88 332 ASP A O 1
ATOM 2483 N N . THR A 1 333 ? 7.176 -28.25 9.914 1 97.56 333 THR A N 1
ATOM 2484 C CA . THR A 1 333 ? 7.934 -29.203 9.109 1 97.56 333 THR A CA 1
ATOM 2485 C C . THR A 1 333 ? 7.277 -30.578 9.141 1 97.56 333 THR A C 1
ATOM 2487 O O . THR A 1 333 ? 7.102 -31.219 8.094 1 97.56 333 THR A O 1
ATOM 2490 N N . ALA A 1 334 ? 6.906 -31.016 10.281 1 97.56 334 ALA A N 1
ATOM 2491 C CA . ALA A 1 334 ? 6.324 -32.344 10.43 1 97.56 334 ALA A CA 1
ATOM 2492 C C . ALA A 1 334 ? 5.004 -32.469 9.68 1 97.56 334 ALA A C 1
ATOM 2494 O O . ALA A 1 334 ? 4.754 -33.469 9 1 97.56 334 ALA A O 1
ATOM 2495 N N . LYS A 1 335 ? 4.199 -31.516 9.781 1 97.62 335 LYS A N 1
ATOM 2496 C CA . LYS A 1 335 ? 2.875 -31.547 9.172 1 97.62 335 LYS A CA 1
ATOM 2497 C C . LYS A 1 335 ? 2.969 -31.453 7.652 1 97.62 335 LYS A C 1
ATOM 2499 O O . LYS A 1 335 ? 2.201 -32.094 6.934 1 97.62 335 LYS A O 1
ATOM 2504 N N . ILE A 1 336 ? 3.877 -30.609 7.176 1 97.38 336 ILE A N 1
ATOM 2505 C CA . ILE A 1 336 ? 4.062 -30.469 5.734 1 97.38 336 ILE A CA 1
ATOM 2506 C C . ILE A 1 336 ? 4.578 -31.797 5.156 1 97.38 336 ILE A C 1
ATOM 2508 O O . ILE A 1 336 ? 4.109 -32.25 4.109 1 97.38 336 ILE A O 1
ATOM 2512 N N . ASN A 1 337 ? 5.543 -32.406 5.844 1 96.12 337 ASN A N 1
ATOM 2513 C CA . ASN A 1 337 ? 6.062 -33.688 5.402 1 96.12 337 ASN A CA 1
ATOM 2514 C C . ASN A 1 337 ? 4.965 -34.75 5.344 1 96.12 337 ASN A C 1
ATOM 2516 O O . ASN A 1 337 ? 4.891 -35.531 4.383 1 96.12 337 ASN A O 1
ATOM 2520 N N . SER A 1 338 ? 4.191 -34.781 6.379 1 96.19 338 SER A N 1
ATOM 2521 C CA . SER A 1 338 ? 3.08 -35.719 6.414 1 96.19 338 SER A CA 1
ATOM 2522 C C . SER A 1 338 ? 2.096 -35.469 5.277 1 96.19 338 SER A C 1
ATOM 2524 O O . SER A 1 338 ? 1.542 -36.406 4.703 1 96.19 338 SER A O 1
ATOM 2526 N N . HIS A 1 339 ? 1.812 -34.219 5.027 1 96.06 339 HIS A N 1
ATOM 2527 C CA . HIS A 1 339 ? 0.89 -33.812 3.977 1 96.06 339 HIS A CA 1
ATOM 2528 C C . HIS A 1 339 ? 1.392 -34.25 2.602 1 96.06 339 HIS A C 1
ATOM 2530 O O . HIS A 1 339 ? 0.604 -34.656 1.754 1 96.06 339 HIS A O 1
ATOM 2536 N N . LEU A 1 340 ? 2.707 -34.156 2.393 1 94.12 340 LEU A N 1
ATOM 2537 C CA . LEU A 1 340 ? 3.314 -34.469 1.11 1 94.12 340 LEU A CA 1
ATOM 2538 C C . LEU A 1 340 ? 3.381 -36 0.918 1 94.12 340 LEU A C 1
ATOM 2540 O O . LEU A 1 340 ? 3.381 -36.469 -0.215 1 94.12 340 LEU A O 1
ATOM 2544 N N . ALA A 1 341 ? 3.461 -36.719 2.014 1 91.5 341 ALA A N 1
ATOM 2545 C CA . ALA A 1 341 ? 3.559 -38.156 1.958 1 91.5 341 ALA A CA 1
ATOM 2546 C C . ALA A 1 341 ? 2.209 -38.781 1.624 1 91.5 341 ALA A C 1
ATOM 2548 O O . ALA A 1 341 ? 2.145 -39.938 1.181 1 91.5 341 ALA A O 1
ATOM 2549 N N . GLN A 1 342 ? 1.192 -38.062 1.979 1 77.44 342 GLN A N 1
ATOM 2550 C CA . GLN A 1 342 ? -0.142 -38.594 1.708 1 77.44 342 GLN A CA 1
ATOM 2551 C C . GLN A 1 342 ? -0.358 -38.812 0.212 1 77.44 342 GLN A C 1
ATOM 2553 O O . GLN A 1 342 ? -0.009 -37.938 -0.598 1 77.44 342 GLN A O 1
ATOM 2558 N N . THR A 1 343 ? 0.159 -39.969 -0.341 1 61.12 343 THR A N 1
ATOM 2559 C CA . THR A 1 343 ? -0.094 -40.312 -1.731 1 61.12 343 THR A CA 1
ATOM 2560 C C . THR A 1 343 ? -1.591 -40.312 -2.025 1 61.12 343 THR A C 1
ATOM 2562 O O . THR A 1 343 ? -2.402 -40.562 -1.132 1 61.12 343 THR A O 1
ATOM 2565 N N . LYS A 1 344 ? -2.203 -39.594 -3.215 1 52.09 344 LYS A N 1
ATOM 2566 C CA . LYS A 1 344 ? -3.58 -39.75 -3.672 1 52.09 344 LYS A CA 1
ATOM 2567 C C . LYS A 1 344 ? -4.035 -41.219 -3.525 1 52.09 344 LYS A C 1
ATOM 2569 O O . LYS A 1 344 ? -3.66 -42.062 -4.328 1 52.09 344 LYS A O 1
ATOM 2574 N N . GLU A 1 345 ? -3.918 -41.781 -2.436 1 40.25 345 GLU A N 1
ATOM 2575 C CA . GLU A 1 345 ? -4.633 -43.062 -2.555 1 40.25 345 GLU A CA 1
ATOM 2576 C C . GLU A 1 345 ? -6.074 -42.844 -3.002 1 40.25 345 GLU A C 1
ATOM 2578 O O . GLU A 1 345 ? -6.758 -43.781 -3.406 1 40.25 345 GLU A O 1
ATOM 2583 N N . SER A 1 346 ? -6.754 -41.75 -2.695 1 32.44 346 SER A N 1
ATOM 2584 C CA . SER A 1 346 ? -8.094 -42 -3.223 1 32.44 346 SER A CA 1
ATOM 2585 C C . SER A 1 346 ? -8.156 -41.75 -4.727 1 32.44 346 SER A C 1
ATOM 2587 O O . SER A 1 346 ? -7.512 -40.812 -5.227 1 32.44 346 SER A O 1
ATOM 2589 N N . MET B 1 1 ? 6.289 42.156 6.578 1 41.97 1 MET B N 1
ATOM 2590 C CA . MET B 1 1 ? 7.461 41.562 5.938 1 41.97 1 MET B CA 1
ATOM 2591 C C . MET B 1 1 ? 7.102 40.25 5.281 1 41.97 1 MET B C 1
ATOM 2593 O O . MET B 1 1 ? 6.207 39.531 5.746 1 41.97 1 MET B O 1
ATOM 2597 N N . ALA B 1 2 ? 7.504 40.062 4.07 1 54.62 2 ALA B N 1
ATOM 2598 C CA . ALA B 1 2 ? 7.258 38.844 3.287 1 54.62 2 ALA B CA 1
ATOM 2599 C C . ALA B 1 2 ? 7.652 37.594 4.066 1 54.62 2 ALA B C 1
ATOM 2601 O O . ALA B 1 2 ? 8.727 37.531 4.66 1 54.62 2 ALA B O 1
ATOM 2602 N N . VAL B 1 3 ? 6.559 36.75 4.461 1 67.62 3 VAL B N 1
ATOM 2603 C CA . VAL B 1 3 ? 6.836 35.469 5.074 1 67.62 3 VAL B CA 1
ATOM 2604 C C . VAL B 1 3 ? 6.723 34.344 4.027 1 67.62 3 VAL B C 1
ATOM 2606 O O . VAL B 1 3 ? 5.719 34.281 3.314 1 67.62 3 VAL B O 1
ATOM 2609 N N . ASN B 1 4 ? 7.859 33.656 3.844 1 79.69 4 ASN B N 1
ATOM 2610 C CA . ASN B 1 4 ? 7.891 32.656 2.773 1 79.69 4 ASN B CA 1
ATOM 2611 C C . ASN B 1 4 ? 8.258 31.266 3.303 1 79.69 4 ASN B C 1
ATOM 2613 O O . ASN B 1 4 ? 9.039 31.156 4.25 1 79.69 4 ASN B O 1
ATOM 2617 N N . SER B 1 5 ? 7.461 30.375 2.857 1 84.31 5 SER B N 1
ATOM 2618 C CA . SER B 1 5 ? 7.816 28.969 3.018 1 84.31 5 SER B CA 1
ATOM 2619 C C . SER B 1 5 ? 7.832 28.25 1.676 1 84.31 5 SER B C 1
ATOM 2621 O O . SER B 1 5 ? 7.707 28.875 0.624 1 84.31 5 SER B O 1
ATOM 2623 N N . ALA B 1 6 ? 8.133 26.953 1.772 1 83.19 6 ALA B N 1
ATOM 2624 C CA . ALA B 1 6 ? 8.336 26.156 0.571 1 83.19 6 ALA B CA 1
ATOM 2625 C C . ALA B 1 6 ? 7.09 26.172 -0.314 1 83.19 6 ALA B C 1
ATOM 2627 O O . ALA B 1 6 ? 7.191 26.094 -1.541 1 83.19 6 ALA B O 1
ATOM 2628 N N . ALA B 1 7 ? 5.895 26.344 0.344 1 94.31 7 ALA B N 1
ATOM 2629 C CA . ALA B 1 7 ? 4.684 26.188 -0.459 1 94.31 7 ALA B CA 1
ATOM 2630 C C . ALA B 1 7 ? 3.758 27.391 -0.296 1 94.31 7 ALA B C 1
ATOM 2632 O O . ALA B 1 7 ? 2.719 27.469 -0.957 1 94.31 7 ALA B O 1
ATOM 2633 N N . ILE B 1 8 ? 4.098 28.344 0.596 1 97.38 8 ILE B N 1
ATOM 2634 C CA . ILE B 1 8 ? 3.227 29.469 0.916 1 97.38 8 ILE B CA 1
ATOM 2635 C C . ILE B 1 8 ? 4.039 30.766 0.943 1 97.38 8 ILE B C 1
ATOM 2637 O O . ILE B 1 8 ? 4.988 30.891 1.723 1 97.38 8 ILE B O 1
ATOM 2641 N N . ARG B 1 9 ? 3.613 31.719 0.097 1 96.94 9 ARG B N 1
ATOM 2642 C CA . ARG B 1 9 ? 4.246 33.031 0.07 1 96.94 9 ARG B CA 1
ATOM 2643 C C . ARG B 1 9 ? 3.215 34.156 0.28 1 96.94 9 ARG B C 1
ATOM 2645 O O . ARG B 1 9 ? 2.268 34.281 -0.5 1 96.94 9 ARG B O 1
ATOM 2652 N N . TRP B 1 10 ? 3.377 34.844 1.397 1 97 10 TRP B N 1
ATOM 2653 C CA . TRP B 1 10 ? 2.533 36 1.673 1 97 10 TRP B CA 1
ATOM 2654 C C . TRP B 1 10 ? 3.188 37.281 1.168 1 97 10 TRP B C 1
ATOM 2656 O O . TRP B 1 10 ? 4.297 37.625 1.585 1 97 10 TRP B O 1
ATOM 2666 N N . LEU B 1 11 ? 2.508 38 0.286 1 94.81 11 LEU B N 1
ATOM 2667 C CA . LEU B 1 11 ? 3.1 39.188 -0.349 1 94.81 11 LEU B CA 1
ATOM 2668 C C . LEU B 1 11 ? 2.455 40.469 0.168 1 94.81 11 LEU B C 1
ATOM 2670 O O . LEU B 1 11 ? 2.707 41.531 -0.362 1 94.81 11 LEU B O 1
ATOM 2674 N N . GLY B 1 12 ? 1.661 40.375 1.144 1 93.38 12 GLY B N 1
ATOM 2675 C CA . GLY B 1 12 ? 1.037 41.531 1.741 1 93.38 12 GLY B CA 1
ATOM 2676 C C . GLY B 1 12 ? -0.356 41.812 1.206 1 93.38 12 GLY B C 1
ATOM 2677 O O . GLY B 1 12 ? -1.288 42.031 1.978 1 93.38 12 GLY B O 1
ATOM 2678 N N . ASP B 1 13 ? -0.484 41.719 -0.126 1 93.38 13 ASP B N 1
ATOM 2679 C CA . ASP B 1 13 ? -1.783 42 -0.726 1 93.38 13 ASP B CA 1
ATOM 2680 C C . ASP B 1 13 ? -2.373 40.75 -1.384 1 93.38 13 ASP B C 1
ATOM 2682 O O . ASP B 1 13 ? -3.553 40.719 -1.736 1 93.38 13 ASP B O 1
ATOM 2686 N N . HIS B 1 14 ? -1.579 39.781 -1.562 1 95.75 14 HIS B N 1
ATOM 2687 C CA . HIS B 1 14 ? -2.08 38.5 -2.027 1 95.75 14 HIS B CA 1
ATOM 2688 C C . HIS B 1 14 ? -1.195 37.375 -1.542 1 95.75 14 HIS B C 1
ATOM 2690 O O . HIS B 1 14 ? -0.164 37.594 -0.908 1 95.75 14 HIS B O 1
ATOM 2696 N N . LEU B 1 15 ? -1.692 36.188 -1.732 1 97.06 15 LEU B N 1
ATOM 2697 C CA . LEU B 1 15 ? -1.05 34.938 -1.332 1 97.06 15 LEU B CA 1
ATOM 2698 C C . LEU B 1 15 ? -0.661 34.094 -2.553 1 97.06 15 LEU B C 1
ATOM 2700 O O . LEU B 1 15 ? -1.421 34.031 -3.52 1 97.06 15 LEU B O 1
ATOM 2704 N N . GLN B 1 16 ? 0.538 33.625 -2.557 1 98.19 16 GLN B N 1
ATOM 2705 C CA . GLN B 1 16 ? 0.927 32.656 -3.572 1 98.19 16 GLN B CA 1
ATOM 2706 C C . GLN B 1 16 ? 1.073 31.266 -2.969 1 98.19 16 GLN B C 1
ATOM 2708 O O . GLN B 1 16 ? 1.704 31.094 -1.924 1 98.19 16 GLN B O 1
ATOM 2713 N N . LEU B 1 17 ? 0.455 30.328 -3.646 1 98.38 17 LEU B N 1
ATOM 2714 C CA . LEU B 1 17 ? 0.551 28.922 -3.238 1 98.38 17 LEU B CA 1
ATOM 2715 C C . LEU B 1 17 ? 1.218 28.094 -4.324 1 98.38 17 LEU B C 1
ATOM 2717 O O . LEU B 1 17 ? 0.935 28.266 -5.512 1 98.38 17 LEU B O 1
ATOM 2721 N N . LEU B 1 18 ? 2.172 27.25 -3.936 1 97.75 18 LEU B N 1
ATOM 2722 C CA . LEU B 1 18 ? 2.699 26.25 -4.852 1 97.75 18 LEU B CA 1
ATOM 2723 C C . LEU B 1 18 ? 1.646 25.188 -5.156 1 97.75 18 LEU B C 1
ATOM 2725 O O . LEU B 1 18 ? 1.094 24.562 -4.242 1 97.75 18 LEU B O 1
ATOM 2729 N N . ASP B 1 19 ? 1.315 25.016 -6.43 1 97.94 19 ASP B N 1
ATOM 2730 C CA . ASP B 1 19 ? 0.342 23.984 -6.801 1 97.94 19 ASP B CA 1
ATOM 2731 C C . ASP B 1 19 ? 0.936 22.594 -6.664 1 97.94 19 ASP B C 1
ATOM 2733 O O . ASP B 1 19 ? 1.491 22.047 -7.625 1 97.94 19 ASP B O 1
ATOM 2737 N N . GLN B 1 20 ? 0.684 22.016 -5.531 1 96.62 20 GLN B N 1
ATOM 2738 C CA . GLN B 1 20 ? 1.324 20.75 -5.195 1 96.62 20 GLN B CA 1
ATOM 2739 C C . GLN B 1 20 ? 0.791 19.625 -6.066 1 96.62 20 GLN B C 1
ATOM 2741 O O . GLN B 1 20 ? 1.411 18.562 -6.16 1 96.62 20 GLN B O 1
ATOM 2746 N N . ARG B 1 21 ? -0.317 19.812 -6.766 1 94.81 21 ARG B N 1
ATOM 2747 C CA . ARG B 1 21 ? -0.91 18.812 -7.648 1 94.81 21 ARG B CA 1
ATOM 2748 C C . ARG B 1 21 ? -0.03 18.578 -8.875 1 94.81 21 ARG B C 1
ATOM 2750 O O . ARG B 1 21 ? -0.111 17.531 -9.508 1 94.81 21 ARG B O 1
ATOM 2757 N N . CYS B 1 22 ? 0.877 19.469 -9.07 1 94.62 22 CYS B N 1
ATOM 2758 C CA . CYS B 1 22 ? 1.694 19.406 -10.281 1 94.62 22 CYS B CA 1
ATOM 2759 C C . CYS B 1 22 ? 3.057 18.797 -9.992 1 94.62 22 CYS B C 1
ATOM 2761 O O . CYS B 1 22 ? 3.779 18.406 -10.914 1 94.62 22 CYS B O 1
ATOM 2763 N N . LEU B 1 23 ? 3.348 18.703 -8.742 1 93.25 23 LEU B N 1
ATOM 2764 C CA . LEU B 1 23 ? 4.621 18.094 -8.359 1 93.25 23 LEU B CA 1
ATOM 2765 C C . LEU B 1 23 ? 4.598 16.594 -8.586 1 93.25 23 LEU B C 1
ATOM 2767 O O . LEU B 1 23 ? 3.545 15.961 -8.469 1 93.25 23 LEU B O 1
ATOM 2771 N N . PRO B 1 24 ? 5.711 15.938 -9.016 1 93.75 24 PRO B N 1
ATOM 2772 C CA . PRO B 1 24 ? 7.066 16.5 -9.07 1 93.75 24 PRO B CA 1
ATOM 2773 C C . PRO B 1 24 ? 7.43 17.031 -10.453 1 93.75 24 PRO B C 1
ATOM 2775 O O . PRO B 1 24 ? 8.555 17.5 -10.664 1 93.75 24 PRO B O 1
ATOM 2778 N N . THR B 1 25 ? 6.559 17 -11.383 1 91 25 THR B N 1
ATOM 2779 C CA . THR B 1 25 ? 6.871 17.234 -12.789 1 91 25 THR B CA 1
ATOM 2780 C C . THR B 1 25 ? 7.055 18.734 -13.047 1 91 25 THR B C 1
ATOM 2782 O O . THR B 1 25 ? 7.891 19.125 -13.867 1 91 25 THR B O 1
ATOM 2785 N N . GLU B 1 26 ? 6.211 19.562 -12.359 1 93.62 26 GLU B N 1
ATOM 2786 C CA . GLU B 1 26 ? 6.242 21 -12.586 1 93.62 26 GLU B CA 1
ATOM 2787 C C . GLU B 1 26 ? 6.125 21.781 -11.273 1 93.62 26 GLU B C 1
ATOM 2789 O O . GLU B 1 26 ? 5.469 21.312 -10.336 1 93.62 26 GLU B O 1
ATOM 2794 N N . THR B 1 27 ? 6.734 22.953 -11.242 1 95.06 27 THR B N 1
ATOM 2795 C CA . THR B 1 27 ? 6.582 23.906 -10.141 1 95.06 27 THR B CA 1
ATOM 2796 C C . THR B 1 27 ? 5.773 25.109 -10.586 1 95.06 27 THR B C 1
ATOM 2798 O O . THR B 1 27 ? 6.273 25.969 -11.328 1 95.06 27 THR B O 1
ATOM 2801 N N . LEU B 1 28 ? 4.531 25.156 -10.188 1 97.31 28 LEU B N 1
ATOM 2802 C CA . LEU B 1 28 ? 3.615 26.219 -10.586 1 97.31 28 LEU B CA 1
ATOM 2803 C C . LEU B 1 28 ? 3.076 26.953 -9.367 1 97.31 28 LEU B C 1
ATOM 2805 O O . LEU B 1 28 ? 2.582 26.328 -8.422 1 97.31 28 LEU B O 1
ATOM 2809 N N . TRP B 1 29 ? 3.191 28.266 -9.359 1 97.75 29 TRP B N 1
ATOM 2810 C CA . TRP B 1 29 ? 2.672 29.094 -8.281 1 97.75 29 TRP B CA 1
ATOM 2811 C C . TRP B 1 29 ? 1.362 29.766 -8.688 1 97.75 29 TRP B C 1
ATOM 2813 O O . TRP B 1 29 ? 1.249 30.297 -9.797 1 97.75 29 TRP B O 1
ATOM 2823 N N . LEU B 1 30 ? 0.402 29.703 -7.82 1 98.44 30 LEU B N 1
ATOM 2824 C CA . LEU B 1 30 ? -0.906 30.297 -8.062 1 98.44 30 LEU B CA 1
ATOM 2825 C C . LEU B 1 30 ? -1.119 31.516 -7.184 1 98.44 30 LEU B C 1
ATOM 2827 O O . LEU B 1 30 ? -0.795 31.5 -5.992 1 98.44 30 LEU B O 1
ATOM 2831 N N . ASP B 1 31 ? -1.683 32.531 -7.816 1 98.31 31 ASP B N 1
ATOM 2832 C CA . ASP B 1 31 ? -2.072 33.719 -7.051 1 98.31 31 ASP B CA 1
ATOM 2833 C C . ASP B 1 31 ? -3.443 33.531 -6.406 1 98.31 31 ASP B C 1
ATOM 2835 O O . ASP B 1 31 ? -4.398 33.125 -7.074 1 98.31 31 ASP B O 1
ATOM 2839 N N . ILE B 1 32 ? -3.471 33.75 -5.125 1 98.62 32 ILE B N 1
ATOM 2840 C CA . ILE B 1 32 ? -4.715 33.719 -4.359 1 98.62 32 ILE B CA 1
ATOM 2841 C C . ILE B 1 32 ? -5.055 35.125 -3.869 1 98.62 32 ILE B C 1
ATOM 2843 O O . ILE B 1 32 ? -4.281 35.719 -3.123 1 98.62 32 ILE B O 1
ATOM 2847 N N . CYS B 1 33 ? -6.348 35.562 -4.207 1 98.31 33 CYS B N 1
ATOM 2848 C CA . CYS B 1 33 ? -6.598 36.969 -3.996 1 98.31 33 CYS B CA 1
ATOM 2849 C C . CYS B 1 33 ? -7.785 37.188 -3.066 1 98.31 33 CYS B C 1
ATOM 2851 O O . CYS B 1 33 ? -8.07 38.312 -2.666 1 98.31 33 CYS B O 1
ATOM 2853 N N . ASP B 1 34 ? -8.461 36.156 -2.686 1 98.25 34 ASP B N 1
ATOM 2854 C CA . ASP B 1 34 ? -9.594 36.312 -1.783 1 98.25 34 ASP B CA 1
ATOM 2855 C C . ASP B 1 34 ? -9.875 35 -1.028 1 98.25 34 ASP B C 1
ATOM 2857 O O . ASP B 1 34 ? -9.148 34.031 -1.185 1 98.25 34 ASP B O 1
ATOM 2861 N N . SER B 1 35 ? -10.875 35.062 -0.142 1 98.62 35 SER B N 1
ATOM 2862 C CA . SER B 1 35 ? -11.188 33.938 0.711 1 98.62 35 SER B CA 1
ATOM 2863 C C . SER B 1 35 ? -11.75 32.75 -0.103 1 98.62 35 SER B C 1
ATOM 2865 O O . SER B 1 35 ? -11.5 31.594 0.215 1 98.62 35 SER B O 1
ATOM 2867 N N . GLN B 1 36 ? -12.453 33.031 -1.176 1 98.69 36 GLN B N 1
ATOM 2868 C CA . GLN B 1 36 ? -13.016 31.984 -2.016 1 98.69 36 GLN B CA 1
ATOM 2869 C C . GLN B 1 36 ? -11.922 31.203 -2.721 1 98.69 36 GLN B C 1
ATOM 2871 O O . GLN B 1 36 ? -11.961 29.969 -2.766 1 98.69 36 GLN B O 1
ATOM 2876 N N . GLN B 1 37 ? -10.961 31.938 -3.217 1 98.75 37 GLN B N 1
ATOM 2877 C CA . GLN B 1 37 ? -9.844 31.281 -3.883 1 98.75 37 GLN B CA 1
ATOM 2878 C C . GLN B 1 37 ? -9.023 30.469 -2.896 1 98.75 37 GLN B C 1
ATOM 2880 O O . GLN B 1 37 ? -8.531 29.391 -3.236 1 98.75 37 GLN B O 1
ATOM 2885 N N . ALA B 1 38 ? -8.852 31 -1.718 1 98.75 38 ALA B N 1
ATOM 2886 C CA . ALA B 1 38 ? -8.164 30.25 -0.679 1 98.75 38 ALA B CA 1
ATOM 2887 C C . ALA B 1 38 ? -8.922 28.953 -0.349 1 98.75 38 ALA B C 1
ATOM 2889 O O . ALA B 1 38 ? -8.312 27.891 -0.245 1 98.75 38 ALA B O 1
ATOM 2890 N N . ALA B 1 39 ? -10.211 29.047 -0.227 1 98.81 39 ALA B N 1
ATOM 2891 C CA . ALA B 1 39 ? -11.047 27.891 0.062 1 98.81 39 ALA B CA 1
ATOM 2892 C C . ALA B 1 39 ? -10.961 26.859 -1.058 1 98.81 39 ALA B C 1
ATOM 2894 O O . ALA B 1 39 ? -10.891 25.656 -0.796 1 98.81 39 ALA B O 1
ATOM 2895 N N . ASP B 1 40 ? -10.945 27.328 -2.242 1 98.62 40 ASP B N 1
ATOM 2896 C CA . ASP B 1 40 ? -10.828 26.438 -3.391 1 98.62 40 ASP B CA 1
ATOM 2897 C C . ASP B 1 40 ? -9.484 25.719 -3.396 1 98.62 40 ASP B C 1
ATOM 2899 O O . ASP B 1 40 ? -9.406 24.531 -3.717 1 98.62 40 ASP B O 1
ATOM 2903 N N . ALA B 1 41 ? -8.422 26.453 -3.066 1 98.56 41 ALA B N 1
ATOM 2904 C CA . ALA B 1 41 ? -7.078 25.875 -3.012 1 98.56 41 ALA B CA 1
ATOM 2905 C C . ALA B 1 41 ? -7 24.766 -1.962 1 98.56 41 ALA B C 1
ATOM 2907 O O . ALA B 1 41 ? -6.34 23.75 -2.172 1 98.56 41 ALA B O 1
ATOM 2908 N N . ILE B 1 42 ? -7.672 24.969 -0.854 1 98 42 ILE B N 1
ATOM 2909 C CA . ILE B 1 42 ? -7.711 23.969 0.212 1 98 42 ILE B CA 1
ATOM 2910 C C . ILE B 1 42 ? -8.539 22.766 -0.234 1 98 42 ILE B C 1
ATOM 2912 O O . ILE B 1 42 ? -8.086 21.625 -0.142 1 98 42 ILE B O 1
ATOM 2916 N N . ARG B 1 43 ? -9.664 23.016 -0.802 1 96.38 43 ARG B N 1
ATOM 2917 C CA . ARG B 1 43 ? -10.602 21.969 -1.222 1 96.38 43 ARG B CA 1
ATOM 2918 C C . ARG B 1 43 ? -9.984 21.094 -2.305 1 96.38 43 ARG B C 1
ATOM 2920 O O . ARG B 1 43 ? -10.148 19.875 -2.281 1 96.38 43 ARG B O 1
ATOM 2927 N N . ASN B 1 44 ? -9.266 21.734 -3.213 1 95.25 44 ASN B N 1
ATOM 2928 C CA . ASN B 1 44 ? -8.766 21.031 -4.387 1 95.25 44 ASN B CA 1
ATOM 2929 C C . ASN B 1 44 ? -7.336 20.531 -4.176 1 95.25 44 ASN B C 1
ATOM 2931 O O . ASN B 1 44 ? -6.684 20.094 -5.117 1 95.25 44 ASN B O 1
ATOM 2935 N N . MET B 1 45 ? -6.828 20.719 -3.059 1 94.62 45 MET B N 1
ATOM 2936 C CA . MET B 1 45 ? -5.547 20.172 -2.611 1 94.62 45 MET B CA 1
ATOM 2937 C C . MET B 1 45 ? -4.391 20.828 -3.359 1 94.62 45 MET B C 1
ATOM 2939 O O . MET B 1 45 ? -3.367 20.188 -3.607 1 94.62 45 MET B O 1
ATOM 2943 N N . VAL B 1 46 ? -4.641 22.078 -3.775 1 97.31 46 VAL B N 1
ATOM 2944 C CA . VAL B 1 46 ? -3.494 22.891 -4.16 1 97.31 46 VAL B CA 1
ATOM 2945 C C . VAL B 1 46 ? -2.508 22.984 -2.998 1 97.31 46 VAL B C 1
ATOM 2947 O O . VAL B 1 46 ? -1.299 22.844 -3.189 1 97.31 46 VAL B O 1
ATOM 2950 N N . VAL B 1 47 ? -3.092 23.25 -1.898 1 97 47 VAL B N 1
ATOM 2951 C CA . VAL B 1 47 ? -2.385 23.203 -0.623 1 97 47 VAL B CA 1
ATOM 2952 C C . VAL B 1 47 ? -2.947 22.078 0.24 1 97 47 VAL B C 1
ATOM 2954 O O . VAL B 1 47 ? -4.156 21.844 0.246 1 97 47 VAL B O 1
ATOM 2957 N N . ARG B 1 48 ? -2.021 21.422 0.802 1 95.06 48 ARG B N 1
ATOM 2958 C CA . ARG B 1 48 ? -2.404 20.328 1.701 1 95.06 48 ARG B CA 1
ATOM 2959 C C . ARG B 1 48 ? -1.487 20.281 2.918 1 95.06 48 ARG B C 1
ATOM 2961 O O . ARG B 1 48 ? -0.471 20.969 2.967 1 95.06 48 ARG B O 1
ATOM 2968 N N . GLY B 1 49 ? -1.899 19.375 3.973 1 95.31 49 GLY B N 1
ATOM 2969 C CA . GLY B 1 49 ? -1.238 19.328 5.27 1 95.31 49 GLY B CA 1
ATOM 2970 C C . GLY B 1 49 ? -1.951 20.156 6.324 1 95.31 49 GLY B C 1
ATOM 2971 O O . GLY B 1 49 ? -2.273 21.328 6.094 1 95.31 49 GLY B O 1
ATOM 2972 N N . ALA B 1 50 ? -2.092 19.609 7.426 1 94.56 50 ALA B N 1
ATOM 2973 C CA . ALA B 1 50 ? -2.936 20.203 8.461 1 94.56 50 ALA B CA 1
ATOM 2974 C C . ALA B 1 50 ? -2.457 21.609 8.82 1 94.56 50 ALA B C 1
ATOM 2976 O 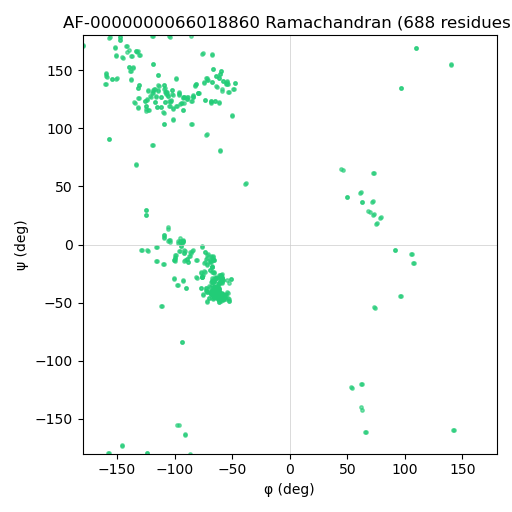O . ALA B 1 50 ? -3.234 22.562 8.773 1 94.56 50 ALA B O 1
ATOM 2977 N N . PRO B 1 51 ? -1.186 21.844 9.039 1 96.62 51 PRO B N 1
ATOM 2978 C CA . PRO B 1 51 ? -0.743 23.203 9.375 1 96.62 51 PRO B CA 1
ATOM 2979 C C . PRO B 1 51 ? -0.861 24.172 8.203 1 96.62 51 PRO B C 1
ATOM 2981 O O . PRO B 1 51 ? -1.286 25.312 8.383 1 96.62 51 PRO B O 1
ATOM 2984 N N . ALA B 1 52 ? -0.491 23.719 7.023 1 97.69 52 ALA B N 1
ATOM 2985 C CA . ALA B 1 52 ? -0.524 24.578 5.848 1 97.69 52 ALA B CA 1
ATOM 2986 C C . ALA B 1 52 ? -1.953 25 5.516 1 97.69 52 ALA B C 1
ATOM 2988 O O . ALA B 1 52 ? -2.186 26.125 5.051 1 97.69 52 ALA B O 1
ATOM 2989 N N . ILE B 1 53 ? -2.848 24.125 5.723 1 97.62 53 ILE B N 1
ATOM 2990 C CA . ILE B 1 53 ? -4.262 24.422 5.516 1 97.62 53 ILE B CA 1
ATOM 2991 C C . ILE B 1 53 ? -4.688 25.547 6.457 1 97.62 53 ILE B C 1
ATOM 2993 O O . ILE B 1 53 ? -5.348 26.5 6.035 1 97.62 53 ILE B O 1
ATOM 2997 N N . GLY B 1 54 ? -4.297 25.469 7.727 1 97.75 54 GLY B N 1
ATOM 2998 C CA . GLY B 1 54 ? -4.598 26.516 8.688 1 97.75 54 GLY B CA 1
ATOM 2999 C C . GLY B 1 54 ? -4.004 27.859 8.305 1 97.75 54 GLY B C 1
ATOM 3000 O O . GLY B 1 54 ? -4.688 28.875 8.367 1 97.75 54 GLY B O 1
ATOM 3001 N N . ILE B 1 55 ? -2.807 27.844 7.895 1 98.25 55 ILE B N 1
ATOM 3002 C CA . ILE B 1 55 ? -2.1 29.047 7.496 1 98.25 55 ILE B CA 1
ATOM 3003 C C . ILE B 1 55 ? -2.797 29.688 6.297 1 98.25 55 ILE B C 1
ATOM 3005 O O . ILE B 1 55 ? -3.029 30.891 6.27 1 98.25 55 ILE B O 1
ATOM 3009 N N . THR B 1 56 ? -3.145 28.859 5.344 1 98.56 56 THR B N 1
ATOM 3010 C CA . THR B 1 56 ? -3.795 29.328 4.125 1 98.56 56 THR B CA 1
ATOM 3011 C C . THR B 1 56 ? -5.156 29.938 4.441 1 98.56 56 THR B C 1
ATOM 3013 O O . THR B 1 56 ? -5.516 30.984 3.893 1 98.56 56 THR B O 1
ATOM 3016 N N . ALA B 1 57 ? -5.879 29.281 5.312 1 98.69 57 ALA B N 1
ATOM 3017 C CA . ALA B 1 57 ? -7.176 29.828 5.719 1 98.69 57 ALA B CA 1
ATOM 3018 C C . ALA B 1 57 ? -7.016 31.188 6.395 1 98.69 57 ALA B C 1
ATOM 3020 O O . ALA B 1 57 ? -7.809 32.094 6.156 1 98.69 57 ALA B O 1
ATOM 3021 N N . ALA B 1 58 ? -6.027 31.312 7.246 1 98.56 58 ALA B N 1
ATOM 3022 C CA . ALA B 1 58 ? -5.766 32.562 7.938 1 98.56 58 ALA B CA 1
ATOM 3023 C C . ALA B 1 58 ? -5.496 33.719 6.945 1 98.56 58 ALA B C 1
ATOM 3025 O O . ALA B 1 58 ? -6.082 34.781 7.047 1 98.56 58 ALA B O 1
ATOM 3026 N N . TYR B 1 59 ? -4.676 33.406 5.965 1 98.5 59 TYR B N 1
ATOM 3027 C CA . TYR B 1 59 ? -4.371 34.406 4.949 1 98.5 59 TYR B CA 1
ATOM 3028 C C . TYR B 1 59 ? -5.602 34.719 4.102 1 98.5 59 TYR B C 1
ATOM 3030 O O . TYR B 1 59 ? -5.816 35.875 3.709 1 98.5 59 TYR B O 1
ATOM 3038 N N . GLY B 1 60 ? -6.359 33.656 3.797 1 98.75 60 GLY B N 1
ATOM 3039 C CA . GLY B 1 60 ? -7.594 33.875 3.057 1 98.75 60 GLY B CA 1
ATOM 3040 C C . GLY B 1 60 ? -8.531 34.875 3.732 1 98.75 60 GLY B C 1
ATOM 3041 O O . GLY B 1 60 ? -9.109 35.719 3.072 1 98.75 60 GLY B O 1
ATOM 3042 N N . LEU B 1 61 ? -8.664 34.719 5.023 1 98.69 61 LEU B N 1
ATOM 3043 C CA . LEU B 1 61 ? -9.539 35.625 5.77 1 98.69 61 LEU B CA 1
ATOM 3044 C C . LEU B 1 61 ? -8.977 37.031 5.789 1 98.69 61 LEU B C 1
ATOM 3046 O O . LEU B 1 61 ? -9.727 38 5.672 1 98.69 61 LEU B O 1
ATOM 3050 N N . ALA B 1 62 ? -7.684 37.156 6 1 98.25 62 ALA B N 1
ATOM 3051 C CA . ALA B 1 62 ? -7.02 38.438 5.977 1 98.25 62 ALA B CA 1
ATOM 3052 C C . ALA B 1 62 ? -7.25 39.156 4.645 1 98.25 62 ALA B C 1
ATOM 3054 O O . ALA B 1 62 ? -7.5 40.375 4.609 1 98.25 62 ALA B O 1
ATOM 3055 N N . LEU B 1 63 ? -7.141 38.406 3.551 1 98.5 63 LEU B N 1
ATOM 3056 C CA . LEU B 1 63 ? -7.355 38.969 2.219 1 98.5 63 LEU B CA 1
ATOM 3057 C C . LEU B 1 63 ? -8.773 39.5 2.078 1 98.5 63 LEU B C 1
ATOM 3059 O O . LEU B 1 63 ? -8.984 40.594 1.517 1 98.5 63 LEU B O 1
ATOM 3063 N N . GLU B 1 64 ? -9.727 38.719 2.607 1 98.56 64 GLU B N 1
ATOM 3064 C CA . GLU B 1 64 ? -11.117 39.156 2.516 1 98.56 64 GLU B CA 1
ATOM 3065 C C . GLU B 1 64 ? -11.336 40.438 3.273 1 98.56 64 GLU B C 1
ATOM 3067 O O . GLU B 1 64 ? -12.062 41.344 2.803 1 98.56 64 GLU B O 1
ATOM 3072 N N . ALA B 1 65 ? -10.781 40.594 4.418 1 98.5 65 ALA B N 1
ATOM 3073 C CA . ALA B 1 65 ? -10.891 41.812 5.203 1 98.5 65 ALA B CA 1
ATOM 3074 C C . ALA B 1 65 ? -10.289 43 4.453 1 98.5 65 ALA B C 1
ATOM 3076 O O . ALA B 1 65 ? -10.828 44.125 4.5 1 98.5 65 ALA B O 1
ATOM 3077 N N . GLN B 1 66 ? -9.188 42.75 3.836 1 97.88 66 GLN B N 1
ATOM 3078 C CA . GLN B 1 66 ? -8.539 43.812 3.064 1 97.88 66 GLN B CA 1
ATOM 3079 C C . GLN B 1 66 ? -9.43 44.281 1.916 1 97.88 66 GLN B C 1
ATOM 3081 O O . GLN B 1 66 ? -9.508 45.469 1.634 1 97.88 66 GLN B O 1
ATOM 3086 N N . ILE B 1 67 ? -10.055 43.375 1.261 1 98 67 ILE B N 1
ATOM 3087 C CA . ILE B 1 67 ? -10.953 43.688 0.156 1 98 67 ILE B CA 1
ATOM 3088 C C . ILE B 1 67 ? -12.109 44.531 0.66 1 98 67 ILE B C 1
ATOM 3090 O O . ILE B 1 67 ? -12.516 45.5 -0.001 1 98 67 ILE B O 1
ATOM 3094 N N . MET B 1 68 ? -12.562 44.25 1.846 1 97.19 68 MET B N 1
ATOM 3095 C CA . MET B 1 68 ? -13.711 44.969 2.412 1 97.19 68 MET B CA 1
ATOM 3096 C C . MET B 1 68 ? -13.32 46.344 2.879 1 97.19 68 MET B C 1
ATOM 3098 O O . MET B 1 68 ? -14.164 47.25 2.943 1 97.19 68 MET B O 1
ATOM 3102 N N . GLY B 1 69 ? -12.078 46.469 3.242 1 96.12 69 GLY B N 1
ATOM 3103 C CA . GLY B 1 69 ? -11.594 47.781 3.654 1 96.12 69 GLY B CA 1
ATOM 3104 C C . GLY B 1 69 ? -12.305 48.344 4.879 1 96.12 69 GLY B C 1
ATOM 3105 O O . GLY B 1 69 ? -12.391 47.656 5.902 1 96.12 69 GLY B O 1
ATOM 3106 N N . ASN B 1 70 ? -12.906 49.469 4.656 1 96.94 70 ASN B N 1
ATOM 3107 C CA . ASN B 1 70 ? -13.555 50.156 5.77 1 96.94 70 ASN B CA 1
ATOM 3108 C C . ASN B 1 70 ? -14.82 49.438 6.219 1 96.94 70 ASN B C 1
ATOM 3110 O O . ASN B 1 70 ? -15.312 49.656 7.324 1 96.94 70 ASN B O 1
ATOM 3114 N N . ASP B 1 71 ? -15.281 48.531 5.488 1 97.25 71 ASP B N 1
ATOM 3115 C CA . ASP B 1 71 ? -16.516 47.812 5.789 1 97.25 71 ASP B CA 1
ATOM 3116 C C . ASP B 1 71 ? -16.234 46.5 6.531 1 97.25 71 ASP B C 1
ATOM 3118 O O . ASP B 1 71 ? -17.172 45.781 6.918 1 97.25 71 ASP B O 1
ATOM 3122 N N . ALA B 1 72 ? -14.992 46.25 6.816 1 97.88 72 ALA B N 1
ATOM 3123 C CA . ALA B 1 72 ? -14.609 45 7.434 1 97.88 72 ALA B CA 1
ATOM 3124 C C . ALA B 1 72 ? -15.023 44.969 8.906 1 97.88 72 ALA B C 1
ATOM 3126 O O . ALA B 1 72 ? -14.812 45.906 9.641 1 97.88 72 ALA B O 1
ATOM 3127 N N . SER B 1 73 ? -15.734 44.031 9.273 1 97.56 73 SER B N 1
ATOM 3128 C CA . SER B 1 73 ? -16.078 43.625 10.633 1 97.56 73 SER B CA 1
ATOM 3129 C C . SER B 1 73 ? -16.203 42.125 10.75 1 97.56 73 SER B C 1
ATOM 3131 O O . SER B 1 73 ? -16.297 41.406 9.734 1 97.56 73 SER B O 1
ATOM 3133 N N . TRP B 1 74 ? -16.125 41.656 11.969 1 96.31 74 TRP B N 1
ATOM 3134 C CA . TRP B 1 74 ? -16.266 40.219 12.109 1 96.31 74 TRP B CA 1
ATOM 3135 C C . TRP B 1 74 ? -17.609 39.719 11.57 1 96.31 74 TRP B C 1
ATOM 3137 O O . TRP B 1 74 ? -17.719 38.625 11.016 1 96.31 74 TRP B O 1
ATOM 3147 N N . VAL B 1 75 ? -18.625 40.562 11.719 1 96.31 75 VAL B N 1
ATOM 3148 C CA . VAL B 1 75 ? -19.953 40.25 11.242 1 96.31 75 VAL B CA 1
ATOM 3149 C C . VAL B 1 75 ? -19.953 40.156 9.719 1 96.31 75 VAL B C 1
ATOM 3151 O O . VAL B 1 75 ? -20.531 39.219 9.156 1 96.31 75 VAL B O 1
ATOM 3154 N N . THR B 1 76 ? -19.312 41.094 9.07 1 97.19 76 THR B N 1
ATOM 3155 C CA . THR B 1 76 ? -19.312 41.125 7.617 1 97.19 76 THR B CA 1
ATOM 3156 C C . THR B 1 76 ? -18.406 40.031 7.059 1 97.19 76 THR B C 1
ATOM 3158 O O . THR B 1 76 ? -18.516 39.656 5.883 1 97.19 76 THR B O 1
ATOM 3161 N N . LEU B 1 77 ? -17.516 39.438 7.883 1 98.19 77 LEU B N 1
ATOM 3162 C CA . LEU B 1 77 ? -16.578 38.438 7.445 1 98.19 77 LEU B CA 1
ATOM 3163 C C . LEU B 1 77 ? -17.156 37.031 7.645 1 98.19 77 LEU B C 1
ATOM 3165 O O . LEU B 1 77 ? -16.531 36.031 7.273 1 98.19 77 LEU B O 1
ATOM 3169 N N . GLN B 1 78 ? -18.328 36.906 8.094 1 97.88 78 GLN B N 1
ATOM 3170 C CA . GLN B 1 78 ? -18.906 35.625 8.461 1 97.88 78 GLN B CA 1
ATOM 3171 C C . GLN B 1 78 ? -19.047 34.719 7.25 1 97.88 78 GLN B C 1
ATOM 3173 O O . GLN B 1 78 ? -18.859 33.5 7.352 1 97.88 78 GLN B O 1
ATOM 3178 N N . ASN B 1 79 ? -19.375 35.281 6.156 1 98 79 ASN B N 1
ATOM 3179 C CA . ASN B 1 79 ? -19.484 34.5 4.941 1 98 79 ASN B CA 1
ATOM 3180 C C . ASN B 1 79 ? -18.125 33.906 4.531 1 98 79 ASN B C 1
ATOM 3182 O O . ASN B 1 79 ? -18.047 32.781 4.062 1 98 79 ASN B O 1
ATOM 3186 N N . ALA B 1 80 ? -17.109 34.75 4.66 1 98.44 80 ALA B N 1
ATOM 3187 C CA . ALA B 1 80 ? -15.75 34.281 4.355 1 98.44 80 ALA B CA 1
ATOM 3188 C C . ALA B 1 80 ? -15.32 33.188 5.316 1 98.44 80 ALA B C 1
ATOM 3190 O O . ALA B 1 80 ? -14.711 32.188 4.902 1 98.44 80 ALA B O 1
ATOM 3191 N N . VAL B 1 81 ? -15.641 33.344 6.594 1 98.44 81 VAL B N 1
ATOM 3192 C CA . VAL B 1 81 ? -15.328 32.344 7.613 1 98.44 81 VAL B CA 1
ATOM 3193 C C . VAL B 1 81 ? -16.016 31.031 7.277 1 98.44 81 VAL B C 1
ATOM 3195 O O . VAL B 1 81 ? -15.398 29.969 7.328 1 98.44 81 VAL B O 1
ATOM 3198 N N . ALA B 1 82 ? -17.234 31.078 6.871 1 98.38 82 ALA B N 1
ATOM 3199 C CA . ALA B 1 82 ? -18.016 29.891 6.531 1 98.38 82 ALA B CA 1
ATOM 3200 C C . ALA B 1 82 ? -17.453 29.219 5.281 1 98.38 82 ALA B C 1
ATOM 3202 O O . ALA B 1 82 ? -17.391 27.984 5.211 1 98.38 82 ALA B O 1
ATOM 3203 N N . THR B 1 83 ? -17.109 30.047 4.328 1 98.44 83 THR B N 1
ATOM 3204 C CA . THR B 1 83 ? -16.547 29.547 3.078 1 98.44 83 THR B CA 1
ATOM 3205 C C . THR B 1 83 ? -15.25 28.781 3.338 1 98.44 83 THR B C 1
ATOM 3207 O O . THR B 1 83 ? -15.055 27.688 2.811 1 98.44 83 THR B O 1
ATOM 3210 N N . LEU B 1 84 ? -14.398 29.344 4.133 1 98.62 84 LEU B N 1
ATOM 3211 C CA . LEU B 1 84 ? -13.133 28.703 4.48 1 98.62 84 LEU B CA 1
ATOM 3212 C C . LEU B 1 84 ? -13.367 27.453 5.309 1 98.62 84 LEU B C 1
ATOM 3214 O O . LEU B 1 84 ? -12.773 26.406 5.043 1 98.62 84 LEU B O 1
ATOM 3218 N N . ALA B 1 85 ? -14.234 27.469 6.242 1 97.75 85 ALA B N 1
ATOM 3219 C CA . ALA B 1 85 ? -14.547 26.344 7.109 1 97.75 85 ALA B CA 1
ATOM 3220 C C . ALA B 1 85 ? -15.086 25.172 6.297 1 97.75 85 ALA B C 1
ATOM 3222 O O . ALA B 1 85 ? -14.789 24 6.598 1 97.75 85 ALA B O 1
ATOM 3223 N N . ASP B 1 86 ? -15.789 25.438 5.258 1 97.19 86 ASP B N 1
ATOM 3224 C CA . ASP B 1 86 ? -16.453 24.422 4.445 1 97.19 86 ASP B CA 1
ATOM 3225 C C . ASP B 1 86 ? -15.461 23.766 3.48 1 97.19 86 ASP B C 1
ATOM 3227 O O . ASP B 1 86 ? -15.773 22.734 2.873 1 97.19 86 ASP B O 1
ATOM 3231 N N . SER B 1 87 ? -14.328 24.391 3.357 1 96.5 87 SER B N 1
ATOM 3232 C CA . SER B 1 87 ? -13.367 23.875 2.387 1 96.5 87 SER B CA 1
ATOM 3233 C C . SER B 1 87 ? -12.859 22.5 2.789 1 96.5 87 SER B C 1
ATOM 3235 O O . SER B 1 87 ? -12.555 21.672 1.931 1 96.5 87 SER B O 1
ATOM 3237 N N . ARG B 1 88 ? -12.758 22.219 4.039 1 93.62 88 ARG B N 1
ATOM 3238 C CA . ARG B 1 88 ? -12.383 20.922 4.578 1 93.62 88 ARG B CA 1
ATOM 3239 C C . ARG B 1 88 ? -12.875 20.75 6.008 1 93.62 88 ARG B C 1
ATOM 3241 O O . ARG B 1 88 ? -12.102 20.891 6.961 1 93.62 88 ARG B O 1
ATOM 3248 N N . PRO B 1 89 ? -14.031 20.234 6.16 1 90.81 89 PRO B N 1
ATOM 3249 C CA . PRO B 1 89 ? -14.758 20.266 7.43 1 90.81 89 PRO B CA 1
ATOM 3250 C C . PRO B 1 89 ? -14.07 19.438 8.516 1 90.81 89 PRO B C 1
ATOM 3252 O O . PRO B 1 89 ? -14.344 19.641 9.703 1 90.81 89 PRO B O 1
ATOM 3255 N N . THR B 1 90 ? -13.125 18.641 8.133 1 86.62 90 THR B N 1
ATOM 3256 C CA . THR B 1 90 ? -12.531 17.766 9.141 1 86.62 90 THR B CA 1
ATOM 3257 C C . THR B 1 90 ? -11.141 18.266 9.539 1 86.62 90 THR B C 1
ATOM 3259 O O . THR B 1 90 ? -10.469 17.656 10.359 1 86.62 90 THR B O 1
ATOM 3262 N N . ALA B 1 91 ? -10.734 19.344 9.016 1 91 91 ALA B N 1
ATOM 3263 C CA . ALA B 1 91 ? -9.383 19.844 9.242 1 91 91 ALA B CA 1
ATOM 3264 C C . ALA B 1 91 ? -9.312 20.672 10.523 1 91 91 ALA B C 1
ATOM 3266 O O . ALA B 1 91 ? -9.625 21.875 10.516 1 91 91 ALA B O 1
ATOM 3267 N N . VAL B 1 92 ? -8.789 20.125 11.555 1 93.19 92 VAL B N 1
ATOM 3268 C CA . VAL B 1 92 ? -8.797 20.734 12.883 1 93.19 92 VAL B CA 1
ATOM 3269 C C . VAL B 1 92 ? -7.977 22.031 12.867 1 93.19 92 VAL B C 1
ATOM 3271 O O . VAL B 1 92 ? -8.336 23.016 13.516 1 93.19 92 VAL B O 1
ATOM 3274 N N . ASN B 1 93 ? -6.875 22.047 12.125 1 95.56 93 ASN B N 1
ATOM 3275 C CA . ASN B 1 93 ? -6 23.219 12.086 1 95.56 93 ASN B CA 1
ATOM 3276 C C . ASN B 1 93 ? -6.676 24.406 11.414 1 95.56 93 ASN B C 1
ATOM 3278 O O . ASN B 1 93 ? -6.387 25.562 11.734 1 95.56 93 ASN B O 1
ATOM 3282 N N . LEU B 1 94 ? -7.531 24.094 10.477 1 96.69 94 LEU B N 1
ATOM 3283 C CA . LEU B 1 94 ? -8.305 25.125 9.805 1 96.69 94 LEU B CA 1
ATOM 3284 C C . LEU B 1 94 ? -9.188 25.891 10.789 1 96.69 94 LEU B C 1
ATOM 3286 O O . LEU B 1 94 ? -9.156 27.125 10.844 1 96.69 94 LEU B O 1
ATOM 3290 N N . PHE B 1 95 ? -9.875 25.188 11.609 1 96.25 95 PHE B N 1
ATOM 3291 C CA . PHE B 1 95 ? -10.781 25.781 12.586 1 96.25 95 PHE B CA 1
ATOM 3292 C C . PHE B 1 95 ? -10 26.469 13.703 1 96.25 95 PHE B C 1
ATOM 3294 O O . PHE B 1 95 ? -10.406 27.531 14.18 1 96.25 95 PHE B O 1
ATOM 3301 N N . TRP B 1 96 ? -8.969 25.828 14.109 1 95.81 96 TRP B N 1
ATOM 3302 C CA . TRP B 1 96 ? -8.086 26.438 15.094 1 95.81 96 TRP B CA 1
ATOM 3303 C C . TRP B 1 96 ? -7.637 27.828 14.641 1 95.81 96 TRP B C 1
ATOM 3305 O O . TRP B 1 96 ? -7.668 28.781 15.414 1 95.81 96 TRP B O 1
ATOM 3315 N N . ALA B 1 97 ? -7.211 27.984 13.391 1 97.81 97 ALA B N 1
ATOM 3316 C CA . ALA B 1 97 ? -6.719 29.25 12.844 1 97.81 97 ALA B CA 1
ATOM 3317 C C . ALA B 1 97 ? -7.828 30.297 12.805 1 97.81 97 ALA B C 1
ATOM 3319 O O . ALA B 1 97 ? -7.613 31.453 13.188 1 97.81 97 ALA B O 1
ATOM 3320 N N . LEU B 1 98 ? -8.992 29.891 12.367 1 98 98 LEU B N 1
ATOM 3321 C CA . LEU B 1 98 ? -10.109 30.812 12.273 1 98 98 LEU B CA 1
ATOM 3322 C C . LEU B 1 98 ? -10.531 31.312 13.648 1 98 98 LEU B C 1
ATOM 3324 O O . LEU B 1 98 ? -10.836 32.5 13.828 1 98 98 LEU B O 1
ATOM 3328 N N . GLU B 1 99 ? -10.539 30.422 14.586 1 97.06 99 GLU B N 1
ATOM 3329 C CA . GLU B 1 99 ? -10.891 30.797 15.953 1 97.06 99 GLU B CA 1
ATOM 3330 C C . GLU B 1 99 ? -9.859 31.75 16.547 1 97.06 99 GLU B C 1
ATOM 3332 O O . GLU B 1 99 ? -10.219 32.719 17.234 1 97.06 99 GLU B O 1
ATOM 3337 N N . ARG B 1 100 ? -8.656 31.422 16.344 1 96.94 100 ARG B N 1
ATOM 3338 C CA . ARG B 1 100 ? -7.586 32.281 16.812 1 96.94 100 ARG B CA 1
ATOM 3339 C C . ARG B 1 100 ? -7.734 33.688 16.219 1 96.94 100 ARG B C 1
ATOM 3341 O O . ARG B 1 100 ? -7.609 34.688 16.938 1 96.94 100 ARG B O 1
ATOM 3348 N N . LEU B 1 101 ? -7.98 33.812 14.945 1 98 101 LEU B N 1
ATOM 3349 C CA . LEU B 1 101 ? -8.141 35.094 14.281 1 98 101 LEU B CA 1
ATOM 3350 C C . LEU B 1 101 ? -9.344 35.875 14.836 1 98 101 LEU B C 1
ATOM 3352 O O . LEU B 1 101 ? -9.305 37.094 14.953 1 98 101 LEU B O 1
ATOM 3356 N N . GLN B 1 102 ? -10.391 35.125 15.109 1 97.62 102 GLN B N 1
ATOM 3357 C CA . GLN B 1 102 ? -11.562 35.75 15.711 1 97.62 102 GLN B CA 1
ATOM 3358 C C . GLN B 1 102 ? -11.227 36.406 17.047 1 97.62 102 GLN B C 1
ATOM 3360 O O . GLN B 1 102 ? -11.633 37.531 17.328 1 97.62 102 GLN B O 1
ATOM 3365 N N . ARG B 1 103 ? -10.516 35.656 17.875 1 97 103 ARG B N 1
ATOM 3366 C CA . ARG B 1 103 ? -10.117 36.188 19.188 1 97 103 ARG B CA 1
ATOM 3367 C C . ARG B 1 103 ? -9.219 37.406 19.031 1 97 103 ARG B C 1
ATOM 3369 O O . ARG B 1 103 ? -9.359 38.375 19.781 1 97 103 ARG B O 1
ATOM 3376 N N . TYR B 1 104 ? -8.359 37.281 18.078 1 95.31 104 TYR B N 1
ATOM 3377 C CA . TYR B 1 104 ? -7.414 38.375 17.859 1 95.31 104 TYR B CA 1
ATOM 3378 C C . TYR B 1 104 ? -8.125 39.625 17.312 1 95.31 104 TYR B C 1
ATOM 3380 O O . TYR B 1 104 ? -7.734 40.75 17.625 1 95.31 104 TYR B O 1
ATOM 3388 N N . ALA B 1 105 ? -9.07 39.5 16.5 1 95.31 105 ALA B N 1
ATOM 3389 C CA . ALA B 1 105 ? -9.836 40.562 15.898 1 95.31 105 ALA B CA 1
ATOM 3390 C C . ALA B 1 105 ? -10.531 41.406 16.969 1 95.31 105 ALA B C 1
ATOM 3392 O O . ALA B 1 105 ? -10.531 42.656 16.891 1 95.31 105 ALA B O 1
ATOM 3393 N N . GLY B 1 106 ? -11.078 40.719 17.938 1 93.62 106 GLY B N 1
ATOM 3394 C CA . GLY B 1 106 ? -11.828 41.438 18.953 1 93.62 106 GLY B CA 1
ATOM 3395 C C . GLY B 1 106 ? -12.914 42.344 18.391 1 93.62 106 GLY B C 1
ATOM 3396 O O . GLY B 1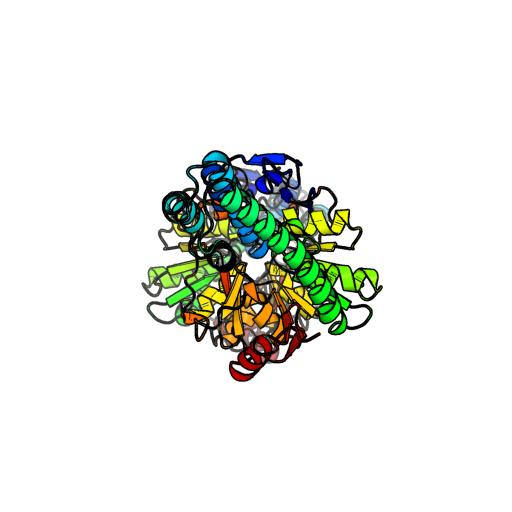 106 ? -13.742 41.875 17.594 1 93.62 106 GLY B O 1
ATOM 3397 N N . ASP B 1 107 ? -12.797 43.719 18.766 1 94.81 107 ASP B N 1
ATOM 3398 C CA . ASP B 1 107 ? -13.828 44.656 18.328 1 94.81 107 ASP B CA 1
ATOM 3399 C C . ASP B 1 107 ? -13.32 45.531 17.203 1 94.81 107 ASP B C 1
ATOM 3401 O O . ASP B 1 107 ? -13.961 46.531 16.859 1 94.81 107 ASP B O 1
ATOM 3405 N N . LEU B 1 108 ? -12.234 45.125 16.672 1 97.31 108 LEU B N 1
ATOM 3406 C CA . LEU B 1 108 ? -11.656 45.938 15.609 1 97.31 108 LEU B CA 1
ATOM 3407 C C . LEU B 1 108 ? -12.547 45.938 14.375 1 97.31 108 LEU B C 1
ATOM 3409 O O . LEU B 1 108 ? -13.289 44.969 14.141 1 97.31 108 LEU B O 1
ATOM 3413 N N . GLN B 1 109 ? -12.461 47.062 13.641 1 97.69 109 GLN B N 1
ATOM 3414 C CA . GLN B 1 109 ? -13.219 47.188 12.398 1 97.69 109 GLN B CA 1
ATOM 3415 C C . GLN B 1 109 ? -12.391 47.875 11.32 1 97.69 109 GLN B C 1
ATOM 3417 O O . GLN B 1 109 ? -11.305 48.406 11.602 1 97.69 109 GLN B O 1
ATOM 3422 N N . GLY B 1 110 ? -12.898 47.781 10.148 1 97.5 110 GLY B N 1
ATOM 3423 C CA . GLY B 1 110 ? -12.312 48.531 9.039 1 97.5 110 GLY B CA 1
ATOM 3424 C C . GLY B 1 110 ? -10.883 48.125 8.75 1 97.5 110 GLY B C 1
ATOM 3425 O O . GLY B 1 110 ? -10.523 46.938 8.867 1 97.5 110 GLY B O 1
ATOM 3426 N N . LYS B 1 111 ? -10.109 49.062 8.43 1 97.31 111 LYS B N 1
ATOM 3427 C CA . LYS B 1 111 ? -8.719 48.844 8.031 1 97.31 111 LYS B CA 1
ATOM 3428 C C . LYS B 1 111 ? -7.891 48.344 9.203 1 97.31 111 LYS B C 1
ATOM 3430 O O . LYS B 1 111 ? -6.957 47.562 9 1 97.31 111 LYS B O 1
ATOM 3435 N N . ALA B 1 112 ? -8.273 48.719 10.352 1 98 112 ALA B N 1
ATOM 3436 C CA . ALA B 1 112 ? -7.574 48.219 11.531 1 98 112 ALA B CA 1
ATOM 3437 C C . ALA B 1 112 ? -7.762 46.719 11.703 1 98 112 ALA B C 1
ATOM 3439 O O . ALA B 1 112 ? -6.832 46 12.094 1 98 112 ALA B O 1
ATOM 3440 N N . LEU B 1 113 ? -8.969 46.312 11.445 1 98.19 113 LEU B N 1
ATOM 3441 C CA . LEU B 1 113 ? -9.242 44.875 11.5 1 98.19 113 LEU B CA 1
ATOM 3442 C C . LEU B 1 113 ? -8.461 44.125 10.422 1 98.19 113 LEU B C 1
ATOM 3444 O O . LEU B 1 113 ? -7.867 43.062 10.695 1 98.19 113 LEU B O 1
ATOM 3448 N N . ALA B 1 114 ? -8.469 44.656 9.227 1 98 114 ALA B N 1
ATOM 3449 C CA . ALA B 1 114 ? -7.746 44.031 8.117 1 98 114 ALA B CA 1
ATOM 3450 C C . ALA B 1 114 ? -6.262 43.875 8.445 1 98 114 ALA B C 1
ATOM 3452 O O . ALA B 1 114 ? -5.664 42.844 8.188 1 98 114 ALA B O 1
ATOM 3453 N N . GLN B 1 115 ? -5.727 44.906 9 1 97.38 115 GLN B N 1
ATOM 3454 C CA . GLN B 1 115 ? -4.316 44.906 9.375 1 97.38 115 GLN B CA 1
ATOM 3455 C C . GLN B 1 115 ? -4.059 43.875 10.484 1 97.38 115 GLN B C 1
ATOM 3457 O O . GLN B 1 115 ? -3.076 43.125 10.43 1 97.38 115 GLN B O 1
ATOM 3462 N N . ALA B 1 116 ? -4.902 43.844 11.414 1 97.81 116 ALA B N 1
ATOM 3463 C CA . ALA B 1 116 ? -4.754 42.938 12.539 1 97.81 116 ALA B CA 1
ATOM 3464 C C . ALA B 1 116 ? -4.82 41.469 12.07 1 97.81 116 ALA B C 1
ATOM 3466 O O . ALA B 1 116 ? -4.043 40.625 12.531 1 97.81 116 ALA B O 1
ATOM 3467 N N . LEU B 1 117 ? -5.75 41.188 11.211 1 98.25 117 LEU B N 1
ATOM 3468 C CA . LEU B 1 117 ? -5.906 39.812 10.711 1 98.25 117 LEU B CA 1
ATOM 3469 C C . LEU B 1 117 ? -4.695 39.406 9.883 1 98.25 117 LEU B C 1
ATOM 3471 O O . LEU B 1 117 ? -4.246 38.25 9.961 1 98.25 117 LEU B O 1
ATOM 3475 N N . ALA B 1 118 ? -4.188 40.312 9.086 1 97.88 118 ALA B N 1
ATOM 3476 C CA . ALA B 1 118 ? -2.986 40 8.312 1 97.88 118 ALA B CA 1
ATOM 3477 C C . ALA B 1 118 ? -1.797 39.75 9.227 1 97.88 118 ALA B C 1
ATOM 3479 O O . ALA B 1 118 ? -1.031 38.812 9 1 97.88 118 ALA B O 1
ATOM 3480 N N . GLU B 1 119 ? -1.649 40.531 10.234 1 97.38 119 GLU B N 1
ATOM 3481 C CA . GLU B 1 119 ? -0.551 40.375 11.18 1 97.38 119 GLU B CA 1
ATOM 3482 C C . GLU B 1 119 ? -0.65 39.062 11.938 1 97.38 119 GLU B C 1
ATOM 3484 O O . GLU B 1 119 ? 0.358 38.406 12.148 1 97.38 119 GLU B O 1
ATOM 3489 N N . ASP B 1 120 ? -1.819 38.719 12.312 1 97.88 120 ASP B N 1
ATOM 3490 C CA . ASP B 1 120 ? -1.983 37.469 13.055 1 97.88 120 ASP B CA 1
ATOM 3491 C C . ASP B 1 120 ? -1.797 36.25 12.141 1 97.88 120 ASP B C 1
ATOM 3493 O O . ASP B 1 120 ? -1.265 35.219 12.562 1 97.88 120 ASP B O 1
ATOM 3497 N N . ALA B 1 121 ? -2.275 36.375 10.914 1 98.06 121 ALA B N 1
ATOM 3498 C CA . ALA B 1 121 ? -2.023 35.312 9.945 1 98.06 121 ALA B CA 1
ATOM 3499 C C . ALA B 1 121 ? -0.525 35.094 9.75 1 98.06 121 ALA B C 1
ATOM 3501 O O . ALA B 1 121 ? -0.058 33.969 9.695 1 98.06 121 ALA B O 1
ATOM 3502 N N . GLU B 1 122 ? 0.189 36.188 9.648 1 97.5 122 GLU B N 1
ATOM 3503 C CA . GLU B 1 122 ? 1.644 36.094 9.547 1 97.5 122 GLU B CA 1
ATOM 3504 C C . GLU B 1 122 ? 2.25 35.469 10.797 1 97.5 122 GLU B C 1
ATOM 3506 O O . GLU B 1 122 ? 3.201 34.688 10.703 1 97.5 122 GLU B O 1
ATOM 3511 N N . ALA B 1 123 ? 1.734 35.812 11.914 1 97.25 123 ALA B N 1
ATOM 3512 C CA . ALA B 1 123 ? 2.215 35.25 13.164 1 97.25 123 ALA B CA 1
ATOM 3513 C C . ALA B 1 123 ? 1.979 33.719 13.211 1 97.25 123 ALA B C 1
ATOM 3515 O O . ALA B 1 123 ? 2.852 32.969 13.641 1 97.25 123 ALA B O 1
ATOM 3516 N N . ILE B 1 124 ? 0.824 33.312 12.773 1 97.31 124 ILE B N 1
ATOM 3517 C CA . ILE B 1 124 ? 0.507 31.875 12.711 1 97.31 124 ILE B CA 1
ATOM 3518 C C . ILE B 1 124 ? 1.529 31.156 11.828 1 97.31 124 ILE B C 1
ATOM 3520 O O . ILE B 1 124 ? 2.025 30.094 12.195 1 97.31 124 ILE B O 1
ATOM 3524 N N . HIS B 1 125 ? 1.822 31.75 10.727 1 97.81 125 HIS B N 1
ATOM 3525 C CA . HIS B 1 125 ? 2.785 31.203 9.781 1 97.81 125 HIS B CA 1
ATOM 3526 C C . HIS B 1 125 ? 4.172 31.094 10.406 1 97.81 125 HIS B C 1
ATOM 3528 O O . HIS B 1 125 ? 4.797 30.031 10.359 1 97.81 125 HIS B O 1
ATOM 3534 N N . ARG B 1 126 ? 4.637 32.125 11.062 1 96.94 126 ARG B N 1
ATOM 3535 C CA . ARG B 1 126 ? 5.949 32.156 11.695 1 96.94 126 ARG B CA 1
ATOM 3536 C C . ARG B 1 126 ? 6.016 31.188 12.875 1 96.94 126 ARG B C 1
ATOM 3538 O O . ARG B 1 126 ? 7.031 30.516 13.078 1 96.94 126 ARG B O 1
ATOM 3545 N N . GLU B 1 127 ? 4.973 31.172 13.609 1 96.94 127 GLU B N 1
ATOM 3546 C CA . GLU B 1 127 ? 4.918 30.297 14.773 1 96.94 127 GLU B CA 1
ATOM 3547 C C . GLU B 1 127 ? 4.93 28.828 14.359 1 96.94 127 GLU B C 1
ATOM 3549 O O . GLU B 1 127 ? 5.492 27.984 15.055 1 96.94 127 GLU B O 1
ATOM 3554 N N . ASP B 1 128 ? 4.285 28.547 13.242 1 97.38 128 ASP B N 1
ATOM 3555 C CA . ASP B 1 128 ? 4.297 27.172 12.75 1 97.38 128 ASP B CA 1
ATOM 3556 C C . ASP B 1 128 ? 5.711 26.734 12.367 1 97.38 128 ASP B C 1
ATOM 3558 O O . ASP B 1 128 ? 6.113 25.594 12.648 1 97.38 128 ASP B O 1
ATOM 3562 N N . LEU B 1 129 ? 6.441 27.609 11.695 1 97.44 129 LEU B N 1
ATOM 3563 C CA . LEU B 1 129 ? 7.828 27.312 11.359 1 97.44 129 LEU B CA 1
ATOM 3564 C C . LEU B 1 129 ? 8.648 27.047 12.617 1 97.44 129 LEU B C 1
ATOM 3566 O O . LEU B 1 129 ? 9.406 26.078 12.68 1 97.44 129 LEU B O 1
ATOM 3570 N N . ALA B 1 130 ? 8.477 27.922 13.57 1 97.69 130 ALA B N 1
ATOM 3571 C CA . ALA B 1 130 ? 9.211 27.766 14.828 1 97.69 130 ALA B CA 1
ATOM 3572 C C . ALA B 1 130 ? 8.844 26.453 15.516 1 97.69 130 ALA B C 1
ATOM 3574 O O . ALA B 1 130 ? 9.711 25.766 16.062 1 97.69 130 ALA B O 1
ATOM 3575 N N . ALA B 1 131 ? 7.605 26.156 15.516 1 98 131 ALA B N 1
ATOM 3576 C CA . ALA B 1 131 ? 7.125 24.906 16.109 1 98 131 ALA B CA 1
ATOM 3577 C C . ALA B 1 131 ? 7.742 23.688 15.406 1 98 131 ALA B C 1
ATOM 3579 O O . ALA B 1 131 ? 8.148 22.734 16.062 1 98 131 ALA B O 1
ATOM 3580 N N . ASN B 1 132 ? 7.789 23.75 14.109 1 98.31 132 ASN B N 1
ATOM 3581 C CA . ASN B 1 132 ? 8.359 22.656 13.32 1 98.31 132 ASN B CA 1
ATOM 3582 C C . ASN B 1 132 ? 9.836 22.453 13.633 1 98.31 132 ASN B C 1
ATOM 3584 O O . ASN B 1 132 ? 10.305 21.328 13.734 1 98.31 132 ASN B O 1
ATOM 3588 N N . GLN B 1 133 ? 10.539 23.562 13.789 1 98.19 133 GLN B N 1
ATOM 3589 C CA . GLN B 1 133 ? 11.961 23.469 14.141 1 98.19 133 GLN B CA 1
ATOM 3590 C C . GLN B 1 133 ? 12.148 22.859 15.523 1 98.19 133 GLN B C 1
ATOM 3592 O O . GLN B 1 133 ? 13.031 22.016 15.711 1 98.19 133 GLN B O 1
ATOM 3597 N N . ALA B 1 134 ? 11.32 23.266 16.422 1 98.56 134 ALA B N 1
ATOM 3598 C CA . ALA B 1 134 ? 11.391 22.719 17.766 1 98.56 134 ALA B CA 1
ATOM 3599 C C . ALA B 1 134 ? 11.078 21.219 17.766 1 98.56 134 ALA B C 1
ATOM 3601 O O . ALA B 1 134 ? 11.773 20.438 18.406 1 98.56 134 ALA B O 1
ATOM 3602 N N . MET B 1 135 ? 10.078 20.812 17.078 1 98.62 135 MET B N 1
ATOM 3603 C CA . MET B 1 135 ? 9.719 19.406 16.953 1 98.62 135 MET B CA 1
ATOM 3604 C C . MET B 1 135 ? 10.875 18.609 16.359 1 98.62 135 MET B C 1
ATOM 3606 O O . MET B 1 135 ? 11.141 17.469 16.781 1 98.62 135 MET B O 1
ATOM 3610 N N . GLY B 1 136 ? 11.477 19.25 15.312 1 98.75 136 GLY B N 1
ATOM 3611 C CA . GLY B 1 136 ? 12.625 18.594 14.711 1 98.75 136 GLY B CA 1
ATOM 3612 C C . GLY B 1 136 ? 13.711 18.25 15.711 1 98.75 136 GLY B C 1
ATOM 3613 O O . GLY B 1 136 ? 14.242 17.141 15.695 1 98.75 136 GLY B O 1
ATOM 3614 N N . GLU B 1 137 ? 13.945 19.172 16.609 1 98.5 137 GLU B N 1
ATOM 3615 C CA . GLU B 1 137 ? 14.992 18.984 17.594 1 98.5 137 GLU B CA 1
ATOM 3616 C C . GLU B 1 137 ? 14.594 17.938 18.625 1 98.5 137 GLU B C 1
ATOM 3618 O O . GLU B 1 137 ? 15.367 17.016 18.922 1 98.5 137 GLU B O 1
ATOM 3623 N N . PHE B 1 138 ? 13.438 18.062 19.156 1 98.75 138 PHE B N 1
ATOM 3624 C CA . PHE B 1 138 ? 12.961 17.109 20.156 1 98.75 138 PHE B CA 1
ATOM 3625 C C . PHE B 1 138 ? 12.898 15.703 19.578 1 98.75 138 PHE B C 1
ATOM 3627 O O . PHE B 1 138 ? 13.289 14.734 20.25 1 98.75 138 PHE B O 1
ATOM 3634 N N . GLY B 1 139 ? 12.398 15.633 18.344 1 98.75 139 GLY B N 1
ATOM 3635 C CA . GLY B 1 139 ? 12.242 14.328 17.703 1 98.75 139 GLY B CA 1
ATOM 3636 C C . GLY B 1 139 ? 13.57 13.664 17.391 1 98.75 139 GLY B C 1
ATOM 3637 O O . GLY B 1 139 ? 13.703 12.445 17.516 1 98.75 139 GLY B O 1
ATOM 3638 N N . ALA B 1 140 ? 14.531 14.461 16.953 1 98.69 140 ALA B N 1
ATOM 3639 C CA . ALA B 1 140 ? 15.859 13.938 16.625 1 98.69 140 ALA B CA 1
ATOM 3640 C C . ALA B 1 140 ? 16.5 13.289 17.859 1 98.69 140 ALA B C 1
ATOM 3642 O O . ALA B 1 140 ? 17.234 12.312 17.734 1 98.69 140 ALA B O 1
ATOM 3643 N N . ASP B 1 141 ? 16.172 13.766 19 1 98.56 141 ASP B N 1
ATOM 3644 C CA . ASP B 1 141 ? 16.734 13.258 20.25 1 98.56 141 ASP B CA 1
ATOM 3645 C C . ASP B 1 141 ? 16.266 11.828 20.516 1 98.56 141 ASP B C 1
ATOM 3647 O O . ASP B 1 141 ? 16.875 11.102 21.297 1 98.56 141 ASP B O 1
ATOM 3651 N N . LEU B 1 142 ? 15.211 11.383 19.891 1 98.62 142 LEU B N 1
ATOM 3652 C CA . LEU B 1 142 ? 14.633 10.07 20.141 1 98.62 142 LEU B CA 1
ATOM 3653 C C . LEU B 1 142 ? 15.297 9.008 19.266 1 98.62 142 LEU B C 1
ATOM 3655 O O . LEU B 1 142 ? 15.086 7.812 19.469 1 98.62 142 LEU B O 1
ATOM 3659 N N . LEU B 1 143 ? 16.109 9.43 18.312 1 98.44 143 LEU B N 1
ATOM 3660 C CA . LEU B 1 143 ? 16.641 8.5 17.312 1 98.44 143 LEU B CA 1
ATOM 3661 C C . LEU B 1 143 ? 18.047 8.062 17.688 1 98.44 143 LEU B C 1
ATOM 3663 O O . LEU B 1 143 ? 18.844 8.867 18.172 1 98.44 143 LEU B O 1
ATOM 3667 N N . PRO B 1 144 ? 18.359 6.832 17.422 1 97.25 144 PRO B N 1
ATOM 3668 C CA . PRO B 1 144 ? 19.75 6.402 17.594 1 97.25 144 PRO B CA 1
ATOM 3669 C C . PRO B 1 144 ? 20.656 6.891 16.469 1 97.25 144 PRO B C 1
ATOM 3671 O O . PRO B 1 144 ? 20.172 7.297 15.406 1 97.25 144 PRO B O 1
ATOM 3674 N N . SER B 1 145 ? 21.938 6.809 16.766 1 97 145 SER B N 1
ATOM 3675 C CA . SER B 1 145 ? 22.906 7.148 15.734 1 97 145 SER B CA 1
ATOM 3676 C C . SER B 1 145 ? 22.875 6.133 14.594 1 97 145 SER B C 1
ATOM 3678 O O . SER B 1 145 ? 22.75 4.93 14.836 1 97 145 SER B O 1
ATOM 3680 N N . GLY B 1 146 ? 22.984 6.641 13.453 1 97.69 146 GLY B N 1
ATOM 3681 C CA . GLY B 1 146 ? 23.031 5.781 12.281 1 97.69 146 GLY B CA 1
ATOM 3682 C C . GLY B 1 146 ? 21.688 5.16 11.945 1 97.69 146 GLY B C 1
ATOM 3683 O O . GLY B 1 146 ? 21.625 4.117 11.289 1 97.69 146 GLY B O 1
ATOM 3684 N N . ALA B 1 147 ? 20.641 5.828 12.344 1 98 147 ALA B N 1
ATOM 3685 C CA . ALA B 1 147 ? 19.312 5.273 12.164 1 98 147 ALA B CA 1
ATOM 3686 C C . ALA B 1 147 ? 18.859 5.355 10.711 1 98 147 ALA B C 1
ATOM 3688 O O . ALA B 1 147 ? 19.219 6.305 10 1 98 147 ALA B O 1
ATOM 3689 N N . THR B 1 148 ? 18.219 4.32 10.234 1 98.88 148 THR B N 1
ATOM 3690 C CA . THR B 1 148 ? 17.359 4.379 9.062 1 98.88 148 THR B CA 1
ATOM 3691 C C . THR B 1 148 ? 15.883 4.418 9.469 1 98.88 148 THR B C 1
ATOM 3693 O O . THR B 1 148 ? 15.438 3.602 10.273 1 98.88 148 THR B O 1
ATOM 3696 N N . VAL B 1 149 ? 15.18 5.398 8.906 1 98.94 149 VAL B N 1
ATOM 3697 C CA . VAL B 1 149 ? 13.812 5.582 9.375 1 98.94 149 VAL B CA 1
ATOM 3698 C C . VAL B 1 149 ? 12.836 5.371 8.219 1 98.94 149 VAL B C 1
ATOM 3700 O O . VAL B 1 149 ? 13.234 5.387 7.051 1 98.94 149 VAL B O 1
ATOM 3703 N N . TYR B 1 150 ? 11.594 5.008 8.562 1 98.94 150 TYR B N 1
ATOM 3704 C CA . TYR B 1 150 ? 10.484 4.914 7.625 1 98.94 150 TYR B CA 1
ATOM 3705 C C . TYR B 1 150 ? 9.477 6.035 7.852 1 98.94 150 TYR B C 1
ATOM 3707 O O . TYR B 1 150 ? 9.172 6.379 9 1 98.94 150 TYR B O 1
ATOM 3715 N N . THR B 1 151 ? 9.047 6.691 6.77 1 98.94 151 THR B N 1
ATOM 3716 C CA . THR B 1 151 ? 8.016 7.719 6.902 1 98.94 151 THR B CA 1
ATOM 3717 C C . THR B 1 151 ? 6.898 7.496 5.891 1 98.94 151 THR B C 1
ATOM 3719 O O . THR B 1 151 ? 7.016 6.648 5.004 1 98.94 151 THR B O 1
ATOM 3722 N N . HIS B 1 152 ? 5.777 8.125 6.141 1 98.81 152 HIS B N 1
ATOM 3723 C CA . HIS B 1 152 ? 4.543 7.945 5.387 1 98.81 152 HIS B CA 1
ATOM 3724 C C . HIS B 1 152 ? 3.85 9.281 5.137 1 98.81 152 HIS B C 1
ATOM 3726 O O . HIS B 1 152 ? 3.885 10.172 5.992 1 98.81 152 HIS B O 1
ATOM 3732 N N . CYS B 1 153 ? 3.266 9.406 3.947 1 98.25 153 CYS B N 1
ATOM 3733 C CA . CYS B 1 153 ? 2.631 10.648 3.514 1 98.25 153 CYS B CA 1
ATOM 3734 C C . CYS B 1 153 ? 3.662 11.758 3.352 1 98.25 153 CYS B C 1
ATOM 3736 O O . CYS B 1 153 ? 4.809 11.5 2.979 1 98.25 153 CYS B O 1
ATOM 3738 N N . ASN B 1 154 ? 3.254 12.977 3.33 1 98.56 154 ASN B N 1
ATOM 3739 C CA . ASN B 1 154 ? 4.148 14.133 3.285 1 98.56 154 ASN B CA 1
ATOM 3740 C C . ASN B 1 154 ? 3.906 15.07 4.461 1 98.56 154 ASN B C 1
ATOM 3742 O O . ASN B 1 154 ? 2.83 15.664 4.574 1 98.56 154 ASN B O 1
ATOM 3746 N N . THR B 1 155 ? 4.918 15.141 5.219 1 98.44 155 THR B N 1
ATOM 3747 C CA . THR B 1 155 ? 4.855 15.938 6.441 1 98.44 155 THR B CA 1
ATOM 3748 C C . THR B 1 155 ? 5.98 16.969 6.477 1 98.44 155 THR B C 1
ATOM 3750 O O . THR B 1 155 ? 6.52 17.266 7.543 1 98.44 155 THR B O 1
ATOM 3753 N N . GLY B 1 156 ? 6.402 17.406 5.312 1 98.06 156 GLY B N 1
ATOM 3754 C CA . GLY B 1 156 ? 7.539 18.312 5.184 1 98.06 156 GLY B CA 1
ATOM 3755 C C . GLY B 1 156 ? 7.141 19.766 5.074 1 98.06 156 GLY B C 1
ATOM 3756 O O . GLY B 1 156 ? 6.121 20.188 5.629 1 98.06 156 GLY B O 1
ATOM 3757 N N . ALA B 1 157 ? 8.031 20.531 4.465 1 97.31 157 ALA B N 1
ATOM 3758 C CA . ALA B 1 157 ? 7.844 21.969 4.301 1 97.31 157 ALA B CA 1
ATOM 3759 C C . ALA B 1 157 ? 6.633 22.266 3.418 1 97.31 157 ALA B C 1
ATOM 3761 O O . ALA B 1 157 ? 5.957 23.281 3.602 1 97.31 157 ALA B O 1
ATOM 3762 N N . LEU B 1 158 ? 6.316 21.344 2.498 1 97.31 158 LEU B N 1
ATOM 3763 C CA . LEU B 1 158 ? 5.18 21.516 1.603 1 97.31 158 LEU B CA 1
ATOM 3764 C C . LEU B 1 158 ? 3.867 21.469 2.375 1 97.31 158 LEU B C 1
ATOM 3766 O O . LEU B 1 158 ? 2.861 22.031 1.934 1 97.31 158 LEU B O 1
ATOM 3770 N N . ALA B 1 159 ? 3.889 20.812 3.568 1 97.44 159 ALA B N 1
ATOM 3771 C CA . ALA B 1 159 ? 2.668 20.547 4.324 1 97.44 159 ALA B CA 1
ATOM 3772 C C . ALA B 1 159 ? 2.559 21.5 5.523 1 97.44 159 ALA B C 1
ATOM 3774 O O . ALA B 1 159 ? 1.65 21.359 6.348 1 97.44 159 ALA B O 1
ATOM 3775 N N . THR B 1 160 ? 3.494 22.453 5.684 1 97.56 160 THR B N 1
ATOM 3776 C CA . THR B 1 160 ? 3.582 23.281 6.883 1 97.56 160 THR B CA 1
ATOM 3777 C C . THR B 1 160 ? 4.055 24.688 6.535 1 97.56 160 THR B C 1
ATOM 3779 O O . THR B 1 160 ? 4.082 25.062 5.363 1 97.56 160 THR B O 1
ATOM 3782 N N . GLY B 1 161 ? 4.293 25.422 7.605 1 95.94 161 GLY B N 1
ATOM 3783 C CA . GLY B 1 161 ? 4.898 26.734 7.434 1 95.94 161 GLY B CA 1
ATOM 3784 C C . GLY B 1 161 ? 6.387 26.672 7.145 1 95.94 161 GLY B C 1
ATOM 3785 O O . GLY B 1 161 ? 7.023 27.703 6.93 1 95.94 161 GLY B O 1
ATOM 3786 N N . GLY B 1 162 ? 6.895 25.484 7.125 1 95.62 162 GLY B N 1
ATOM 3787 C CA . GLY B 1 162 ? 8.305 25.266 6.836 1 95.62 162 GLY B CA 1
ATOM 3788 C C . GLY B 1 162 ? 8.93 24.188 7.703 1 95.62 162 GLY B C 1
ATOM 3789 O O . GLY B 1 162 ? 8.391 23.844 8.758 1 95.62 162 GLY B O 1
ATOM 3790 N N . HIS B 1 163 ? 9.992 23.578 7.18 1 96.5 163 HIS B N 1
ATOM 3791 C CA . HIS B 1 163 ? 10.781 22.547 7.852 1 96.5 163 HIS B CA 1
ATOM 3792 C C . HIS B 1 163 ? 10.039 21.219 7.891 1 96.5 163 HIS B C 1
ATOM 3794 O O . HIS B 1 163 ? 10.57 20.188 7.449 1 96.5 163 HIS B O 1
ATOM 3800 N N . GLY B 1 164 ? 8.805 21.266 8.438 1 98.19 164 GLY B N 1
ATOM 3801 C CA . GLY B 1 164 ? 7.988 20.062 8.508 1 98.19 164 GLY B CA 1
ATOM 3802 C C . GLY B 1 164 ? 7.824 19.531 9.922 1 98.19 164 GLY B C 1
ATOM 3803 O O . GLY B 1 164 ? 8.523 19.969 10.836 1 98.19 164 GLY B O 1
ATOM 3804 N N . THR B 1 165 ? 6.883 18.562 10.039 1 98.56 165 THR B N 1
ATOM 3805 C CA . THR B 1 165 ? 6.691 17.906 11.328 1 98.56 165 THR B CA 1
ATOM 3806 C C . THR B 1 165 ? 7.531 16.625 11.422 1 98.56 165 THR B C 1
ATOM 3808 O O . THR B 1 165 ? 8.711 16.688 11.773 1 98.56 165 THR B O 1
ATOM 3811 N N . ALA B 1 166 ? 7.012 15.508 10.883 1 98.81 166 ALA B N 1
ATOM 3812 C CA . ALA B 1 166 ? 7.789 14.273 10.867 1 98.81 166 ALA B CA 1
ATOM 3813 C C . ALA B 1 166 ? 9.031 14.414 9.992 1 98.81 166 ALA B C 1
ATOM 3815 O O . ALA B 1 166 ? 10.125 13.992 10.383 1 98.81 166 ALA B O 1
ATOM 3816 N N . LEU B 1 167 ? 8.859 14.984 8.812 1 98.69 167 LEU B N 1
ATOM 3817 C CA . LEU B 1 167 ? 10.016 15.219 7.953 1 98.69 167 LEU B CA 1
ATOM 3818 C C . LEU B 1 167 ? 10.977 16.219 8.594 1 98.69 167 LEU B C 1
ATOM 3820 O O . LEU B 1 167 ? 12.172 16.219 8.297 1 98.69 167 LEU B O 1
ATOM 3824 N N . GLY B 1 168 ? 10.398 17.172 9.43 1 98.62 168 GLY B N 1
ATOM 3825 C CA . GLY B 1 168 ? 11.258 18.062 10.195 1 98.62 168 GLY B CA 1
ATOM 3826 C C . GLY B 1 168 ? 12.203 17.312 11.125 1 98.62 168 GLY B C 1
ATOM 3827 O O . GLY B 1 168 ? 13.367 17.688 11.266 1 98.62 168 GLY B O 1
ATOM 3828 N N . ILE B 1 169 ? 11.68 16.297 11.766 1 98.88 169 ILE B N 1
ATOM 3829 C CA . ILE B 1 169 ? 12.516 15.453 12.609 1 98.88 169 ILE B CA 1
ATOM 3830 C C . ILE B 1 169 ? 13.625 14.82 11.773 1 98.88 169 ILE B C 1
ATOM 3832 O O . ILE B 1 169 ? 14.789 14.812 12.18 1 98.88 169 ILE B O 1
ATOM 3836 N N . ILE B 1 170 ? 13.312 14.32 10.625 1 98.88 170 ILE B N 1
ATOM 3837 C CA . ILE B 1 170 ? 14.258 13.68 9.719 1 98.88 170 ILE B CA 1
ATOM 3838 C C . ILE B 1 170 ? 15.32 14.688 9.289 1 98.88 170 ILE B C 1
ATOM 3840 O O . ILE B 1 170 ? 16.516 14.383 9.297 1 98.88 170 ILE B O 1
ATOM 3844 N N . ARG B 1 171 ? 14.906 15.938 8.953 1 98.62 171 ARG B N 1
ATOM 3845 C CA . ARG B 1 171 ? 15.844 16.984 8.547 1 98.62 171 ARG B CA 1
ATOM 3846 C C . ARG B 1 171 ? 16.812 17.312 9.672 1 98.62 171 ARG B C 1
ATOM 3848 O O . ARG B 1 171 ? 18.016 17.438 9.445 1 98.62 171 ARG B O 1
ATOM 3855 N N . SER B 1 172 ? 16.266 17.484 10.836 1 98.69 172 SER B N 1
ATOM 3856 C CA . SER B 1 172 ? 17.094 17.812 11.984 1 98.69 172 SER B CA 1
ATOM 3857 C C . SER B 1 172 ? 18.062 16.688 12.305 1 98.69 172 SER B C 1
ATOM 3859 O O . SER B 1 172 ? 19.25 16.938 12.586 1 98.69 172 SER B O 1
ATOM 3861 N N . ALA B 1 173 ? 17.594 15.469 12.258 1 98.75 173 ALA B N 1
ATOM 3862 C CA . ALA B 1 173 ? 18.453 14.312 12.516 1 98.75 173 ALA B CA 1
ATOM 3863 C C . ALA B 1 173 ? 19.531 14.188 11.453 1 98.75 173 ALA B C 1
ATOM 3865 O O . ALA B 1 173 ? 20.672 13.812 11.766 1 98.75 173 ALA B O 1
ATOM 3866 N N . TRP B 1 174 ? 19.188 14.453 10.211 1 98.62 174 TRP B N 1
ATOM 3867 C CA . TRP B 1 174 ? 20.172 14.422 9.133 1 98.62 174 TRP B CA 1
ATOM 3868 C C . TRP B 1 174 ? 21.25 15.484 9.344 1 98.62 174 TRP B C 1
ATOM 3870 O O . TRP B 1 174 ? 22.438 15.211 9.18 1 98.62 174 TRP B O 1
ATOM 3880 N N . ALA B 1 175 ? 20.828 16.672 9.703 1 98.06 175 ALA B N 1
ATOM 3881 C CA . ALA B 1 175 ? 21.75 17.781 9.945 1 98.06 175 ALA B CA 1
ATOM 3882 C C . ALA B 1 175 ? 22.734 17.438 11.062 1 98.06 175 ALA B C 1
ATOM 3884 O O . ALA B 1 175 ? 23.875 17.906 11.062 1 98.06 175 ALA B O 1
ATOM 3885 N N . ARG B 1 176 ? 22.25 16.562 11.898 1 97.88 176 ARG B N 1
ATOM 3886 C CA . ARG B 1 176 ? 23.062 16.156 13.039 1 97.88 176 ARG B CA 1
ATOM 3887 C C . ARG B 1 176 ? 23.875 14.898 12.703 1 97.88 176 ARG B C 1
ATOM 3889 O O . ARG B 1 176 ? 24.5 14.312 13.586 1 97.88 176 ARG B O 1
ATOM 3896 N N . ASN B 1 177 ? 23.781 14.438 11.523 1 97.94 177 ASN B N 1
ATOM 3897 C CA . ASN B 1 177 ? 24.484 13.25 11.055 1 97.94 177 ASN B CA 1
ATOM 3898 C C . ASN B 1 177 ? 24.047 12 11.82 1 97.94 177 ASN B C 1
ATOM 3900 O O . ASN B 1 177 ? 24.875 11.148 12.141 1 97.94 177 ASN B O 1
ATOM 3904 N N . GLN B 1 178 ? 22.781 11.953 12.133 1 97.62 178 GLN B N 1
ATOM 3905 C CA . GLN B 1 178 ? 22.25 10.844 12.914 1 97.62 178 GLN B CA 1
ATOM 3906 C C . GLN B 1 178 ? 21.578 9.812 12.023 1 97.62 178 GLN B C 1
ATOM 3908 O O . GLN B 1 178 ? 21.281 8.695 12.461 1 97.62 178 GLN B O 1
ATOM 3913 N N . LEU B 1 179 ? 21.406 10.117 10.773 1 97.94 179 LEU B N 1
ATOM 3914 C CA . LEU B 1 179 ? 20.625 9.234 9.898 1 97.94 179 LEU B CA 1
ATOM 3915 C C . LEU B 1 179 ? 21.516 8.633 8.812 1 97.94 179 LEU B C 1
ATOM 3917 O O . LEU B 1 179 ? 22.422 9.305 8.312 1 97.94 179 LEU B O 1
ATOM 3921 N N . THR B 1 180 ? 21.188 7.426 8.484 1 97.88 180 THR B N 1
ATOM 3922 C CA . THR B 1 180 ? 21.828 6.77 7.344 1 97.88 180 THR B CA 1
ATOM 3923 C C . THR B 1 180 ? 20.922 6.824 6.117 1 97.88 180 THR B C 1
ATOM 3925 O O . THR B 1 180 ? 21.406 6.859 4.984 1 97.88 180 THR B O 1
ATOM 3928 N N . GLY B 1 181 ? 19.656 6.848 6.344 1 98.12 181 GLY B N 1
ATOM 3929 C CA . GLY B 1 181 ? 18.734 6.883 5.219 1 98.12 181 GLY B CA 1
ATOM 3930 C C . GLY B 1 181 ? 17.281 6.926 5.641 1 98.12 181 GLY B C 1
ATOM 3931 O O . GLY B 1 181 ? 16.969 6.84 6.828 1 98.12 181 GLY B O 1
ATOM 3932 N N . VAL B 1 182 ? 16.484 7.148 4.613 1 98.88 182 VAL B N 1
ATOM 3933 C CA . VAL B 1 182 ? 15.039 7.23 4.809 1 98.88 182 VAL B CA 1
ATOM 3934 C C . VAL B 1 182 ? 14.328 6.348 3.789 1 98.88 182 VAL B C 1
ATOM 3936 O O . VAL B 1 182 ? 14.656 6.375 2.6 1 98.88 182 VAL B O 1
ATOM 3939 N N . PHE B 1 183 ? 13.484 5.449 4.25 1 98.94 183 PHE B N 1
ATOM 3940 C CA . PHE B 1 183 ? 12.508 4.824 3.369 1 98.94 183 PHE B CA 1
ATOM 3941 C C . PHE B 1 183 ? 11.195 5.602 3.383 1 98.94 183 PHE B C 1
ATOM 3943 O O . PHE B 1 183 ? 10.664 5.914 4.449 1 98.94 183 PHE B O 1
ATOM 3950 N N . ALA B 1 184 ? 10.695 5.984 2.191 1 98.88 184 ALA B N 1
ATOM 3951 C CA . ALA B 1 184 ? 9.414 6.668 2.053 1 98.88 184 ALA B CA 1
ATOM 3952 C C . ALA B 1 184 ? 8.391 5.777 1.353 1 98.88 184 ALA B C 1
ATOM 3954 O O . ALA B 1 184 ? 8.609 5.34 0.222 1 98.88 184 ALA B O 1
ATOM 3955 N N . GLY B 1 185 ? 7.316 5.465 2.068 1 98.75 185 GLY B N 1
ATOM 3956 C CA . GLY B 1 185 ? 6.215 4.832 1.364 1 98.75 185 GLY B CA 1
ATOM 3957 C C . GLY B 1 185 ? 5.586 5.723 0.31 1 98.75 185 GLY B C 1
ATOM 3958 O O . GLY B 1 185 ? 5.457 6.934 0.509 1 98.75 185 GLY B O 1
ATOM 3959 N N . GLU B 1 186 ? 5.164 5.129 -0.744 1 98.44 186 GLU B N 1
ATOM 3960 C CA . GLU B 1 186 ? 4.609 5.902 -1.85 1 98.44 186 GLU B CA 1
ATOM 3961 C C . GLU B 1 186 ? 3.297 6.574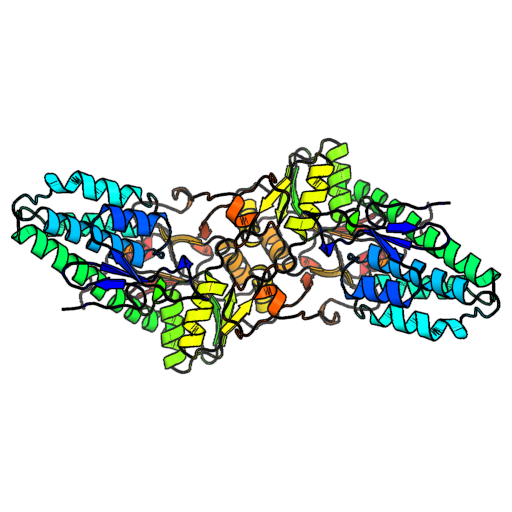 -1.45 1 98.44 186 GLU B C 1
ATOM 3963 O O . GLU B 1 186 ? 2.947 7.629 -1.979 1 98.44 186 GLU B O 1
ATOM 3968 N N . THR B 1 187 ? 2.531 5.949 -0.564 1 98.25 187 THR B N 1
ATOM 3969 C CA . THR B 1 187 ? 1.316 6.484 0.042 1 98.25 187 THR B CA 1
ATOM 3970 C C . THR B 1 187 ? 0.174 6.508 -0.969 1 98.25 187 THR B C 1
ATOM 3972 O O . THR B 1 187 ? -0.386 7.566 -1.256 1 98.25 187 THR B O 1
ATOM 3975 N N . ARG B 1 188 ? -0.128 5.32 -1.4 1 96.88 188 ARG B N 1
ATOM 3976 C CA . ARG B 1 188 ? -1.344 5.176 -2.193 1 96.88 188 ARG B CA 1
ATOM 3977 C C . ARG B 1 188 ? -2.574 5.574 -1.388 1 96.88 188 ARG B C 1
ATOM 3979 O O . ARG B 1 188 ? -2.594 5.43 -0.163 1 96.88 188 ARG B O 1
ATOM 3986 N N . PRO B 1 189 ? -3.66 6.258 -2.062 1 94.94 189 PRO B N 1
ATOM 3987 C CA . PRO B 1 189 ? -3.811 6.363 -3.516 1 94.94 189 PRO B CA 1
ATOM 3988 C C . PRO B 1 189 ? -3.344 7.711 -4.062 1 94.94 189 PRO B C 1
ATOM 3990 O O . PRO B 1 189 ? -3.154 7.859 -5.27 1 94.94 189 PRO B O 1
ATOM 3993 N N . TRP B 1 190 ? -3.119 8.688 -3.156 1 93.88 190 TRP B N 1
ATOM 3994 C CA . TRP B 1 190 ? -2.844 10.031 -3.656 1 93.88 190 TRP B CA 1
ATOM 3995 C C . TRP B 1 190 ? -1.351 10.227 -3.9 1 93.88 190 TRP B C 1
ATOM 3997 O O . TRP B 1 190 ? -0.938 11.234 -4.488 1 93.88 190 TRP B O 1
ATOM 4007 N N . LEU B 1 191 ? -0.484 9.336 -3.365 1 96.75 191 LEU B N 1
ATOM 4008 C CA . LEU B 1 191 ? 0.928 9.234 -3.719 1 96.75 191 LEU B CA 1
ATOM 4009 C C . LEU B 1 191 ? 1.714 10.422 -3.162 1 96.75 191 LEU B C 1
ATOM 4011 O O . LEU B 1 191 ? 2.621 10.93 -3.822 1 96.75 191 LEU B O 1
ATOM 4015 N N . GLN B 1 192 ? 1.354 10.875 -1.968 1 97.5 192 GLN B N 1
ATOM 4016 C CA . GLN B 1 192 ? 2.08 11.992 -1.366 1 97.5 192 GLN B CA 1
ATOM 4017 C C . GLN B 1 192 ? 3.537 11.617 -1.104 1 97.5 192 GLN B C 1
ATOM 4019 O O . GLN B 1 192 ? 4.43 12.461 -1.223 1 97.5 192 GLN B O 1
ATOM 4024 N N . GLY B 1 193 ? 3.775 10.391 -0.745 1 98.38 193 GLY B N 1
ATOM 4025 C CA . GLY B 1 193 ? 5.145 9.953 -0.515 1 98.38 193 GLY B CA 1
ATOM 4026 C C . GLY B 1 193 ? 5.992 9.961 -1.771 1 98.38 193 GLY B C 1
ATOM 4027 O O . GLY B 1 193 ? 7.125 10.445 -1.758 1 98.38 193 GLY B O 1
ATOM 4028 N N . SER B 1 194 ? 5.445 9.477 -2.795 1 97.88 194 SER B N 1
ATOM 4029 C CA . SER B 1 194 ? 6.168 9.359 -4.055 1 97.88 194 SER B CA 1
ATOM 4030 C C . SER B 1 194 ? 6.363 10.727 -4.711 1 97.88 194 SER B C 1
ATOM 4032 O O . SER B 1 194 ? 7.469 11.062 -5.129 1 97.88 194 SER B O 1
ATOM 4034 N N . ARG B 1 195 ? 5.375 11.547 -4.641 1 96.88 195 ARG B N 1
ATOM 4035 C CA . ARG B 1 195 ? 5.379 12.781 -5.414 1 96.88 195 ARG B CA 1
ATOM 4036 C C . ARG B 1 195 ? 6.02 13.922 -4.625 1 96.88 195 ARG B C 1
ATOM 4038 O O . ARG B 1 195 ? 6.711 14.766 -5.191 1 96.88 195 ARG B O 1
ATOM 4045 N N . LEU B 1 196 ? 5.75 13.906 -3.334 1 97.94 196 LEU B N 1
ATOM 4046 C CA . LEU B 1 196 ? 6.082 15.094 -2.555 1 97.94 196 LEU B CA 1
ATOM 4047 C C . LEU B 1 196 ? 7.23 14.812 -1.591 1 97.94 196 LEU B C 1
ATOM 4049 O O . LEU B 1 196 ? 8.25 15.508 -1.608 1 97.94 196 LEU B O 1
ATOM 4053 N N . THR B 1 197 ? 7.109 13.797 -0.81 1 98.62 197 THR B N 1
ATOM 4054 C CA . THR B 1 197 ? 8.125 13.477 0.184 1 98.62 197 THR B CA 1
ATOM 4055 C C . THR B 1 197 ? 9.469 13.18 -0.488 1 98.62 197 THR B C 1
ATOM 4057 O O . THR B 1 197 ? 10.5 13.727 -0.096 1 98.62 197 THR B O 1
ATOM 4060 N N . SER B 1 198 ? 9.422 12.312 -1.497 1 98.31 198 SER B N 1
ATOM 4061 C CA . SER B 1 198 ? 10.656 11.992 -2.203 1 98.31 198 SER B CA 1
ATOM 4062 C C . SER B 1 198 ? 11.25 13.227 -2.871 1 98.31 198 SER B C 1
ATOM 4064 O O . SER B 1 198 ? 12.469 13.406 -2.887 1 98.31 198 SER B O 1
ATOM 4066 N N . TRP B 1 199 ? 10.391 14.094 -3.402 1 97.25 199 TRP B N 1
ATOM 4067 C CA . TRP B 1 199 ? 10.812 15.344 -4.035 1 97.25 199 TRP B CA 1
ATOM 4068 C C . TRP B 1 199 ? 11.531 16.25 -3.037 1 97.25 199 TRP B C 1
ATOM 4070 O O . TRP B 1 199 ? 12.609 16.766 -3.322 1 97.25 199 TRP B O 1
ATOM 4080 N N . GLU B 1 200 ? 11.016 16.406 -1.849 1 97.75 200 GLU B N 1
ATOM 4081 C CA . GLU B 1 200 ? 11.609 17.266 -0.826 1 97.75 200 GLU B CA 1
ATOM 4082 C C . GLU B 1 200 ? 12.938 16.703 -0.34 1 97.75 200 GLU B C 1
ATOM 4084 O O . GLU B 1 200 ? 13.922 17.438 -0.216 1 97.75 200 GLU B O 1
ATOM 4089 N N . LEU B 1 201 ? 12.945 15.422 -0.066 1 98.31 201 LEU B N 1
ATOM 4090 C CA . LEU B 1 201 ? 14.148 14.812 0.491 1 98.31 201 LEU B CA 1
ATOM 4091 C C . LEU B 1 201 ? 15.289 14.836 -0.521 1 98.31 201 LEU B C 1
ATOM 4093 O O . LEU B 1 201 ? 16.438 15.133 -0.168 1 98.31 201 LEU B O 1
ATOM 4097 N N . LEU B 1 202 ? 14.984 14.555 -1.75 1 97.62 202 LEU B N 1
ATOM 4098 C CA . LEU B 1 202 ? 16 14.609 -2.791 1 97.62 202 LEU B CA 1
ATOM 4099 C C . LEU B 1 202 ? 16.547 16.016 -2.941 1 97.62 202 LEU B C 1
ATOM 4101 O O . LEU B 1 202 ? 17.766 16.219 -3.053 1 97.62 202 LEU B O 1
ATOM 4105 N N . ASN B 1 203 ? 15.672 16.984 -2.92 1 95.62 203 ASN B N 1
ATOM 4106 C CA . ASN B 1 203 ? 16.094 18.375 -3.031 1 95.62 203 ASN B CA 1
ATOM 4107 C C . ASN B 1 203 ? 16.953 18.797 -1.843 1 95.62 203 ASN B C 1
ATOM 4109 O O . ASN B 1 203 ? 17.828 19.656 -1.977 1 95.62 203 ASN B O 1
ATOM 4113 N N . ASP B 1 204 ? 16.719 18.172 -0.712 1 96.38 204 ASP B N 1
ATOM 4114 C CA . ASP B 1 204 ? 17.453 18.484 0.507 1 96.38 204 ASP B CA 1
ATOM 4115 C C . ASP B 1 204 ? 18.766 17.688 0.577 1 96.38 204 ASP B C 1
ATOM 4117 O O . ASP B 1 204 ? 19.562 17.891 1.497 1 96.38 204 ASP B O 1
ATOM 4121 N N . GLY B 1 205 ? 18.938 16.797 -0.333 1 97.31 205 GLY B N 1
ATOM 4122 C CA . GLY B 1 205 ? 20.125 15.953 -0.317 1 97.31 205 GLY B CA 1
ATOM 4123 C C . GLY B 1 205 ? 20.062 14.867 0.738 1 97.31 205 GLY B C 1
ATOM 4124 O O . GLY B 1 205 ? 21.109 14.359 1.171 1 97.31 205 GLY B O 1
ATOM 4125 N N . ILE B 1 206 ? 18.969 14.547 1.234 1 98.31 206 ILE B N 1
ATOM 4126 C CA . ILE B 1 206 ? 18.781 13.484 2.215 1 98.31 206 ILE B CA 1
ATOM 4127 C C . ILE B 1 206 ? 18.531 12.156 1.497 1 98.31 206 ILE B C 1
ATOM 4129 O O . ILE B 1 206 ? 17.625 12.062 0.666 1 98.31 206 ILE B O 1
ATOM 4133 N N . PRO B 1 207 ? 19.297 11.141 1.775 1 98.5 207 PRO B N 1
ATOM 4134 C CA . PRO B 1 207 ? 19.125 9.867 1.08 1 98.5 207 PRO B CA 1
ATOM 4135 C C . PRO B 1 207 ? 17.75 9.25 1.312 1 98.5 207 PRO B C 1
ATOM 4137 O O . PRO B 1 207 ? 17.359 9 2.457 1 98.5 207 PRO B O 1
ATOM 4140 N N . VAL B 1 208 ? 17.078 9.031 0.234 1 98.75 208 VAL B N 1
ATOM 4141 C CA . VAL B 1 208 ? 15.727 8.477 0.321 1 98.75 208 VAL B CA 1
ATOM 4142 C C . VAL B 1 208 ? 15.594 7.297 -0.642 1 98.75 208 VAL B C 1
ATOM 4144 O O . VAL B 1 208 ? 16.156 7.316 -1.74 1 98.75 208 VAL B O 1
ATOM 4147 N N . THR B 1 209 ? 14.984 6.238 -0.219 1 98.88 209 THR B N 1
ATOM 4148 C CA . THR B 1 209 ? 14.547 5.105 -1.025 1 98.88 209 THR B CA 1
ATOM 4149 C C . THR B 1 209 ? 13.023 4.992 -1.019 1 98.88 209 THR B C 1
ATOM 4151 O O . THR B 1 209 ? 12.414 4.859 0.043 1 98.88 209 THR B O 1
ATOM 4154 N N . LEU B 1 210 ? 12.461 5.121 -2.197 1 98.81 210 LEU B N 1
ATOM 4155 C CA . LEU B 1 210 ? 11.016 5.012 -2.367 1 98.81 210 LEU B CA 1
ATOM 4156 C C . LEU B 1 210 ? 10.586 3.551 -2.436 1 98.81 210 LEU B C 1
ATOM 4158 O O . LEU B 1 210 ? 11.234 2.734 -3.086 1 98.81 210 LEU B O 1
ATOM 41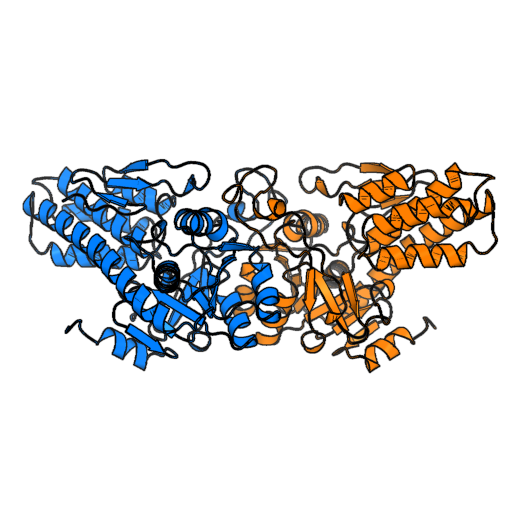62 N N . VAL B 1 211 ? 9.461 3.238 -1.744 1 98.75 211 VAL B N 1
ATOM 4163 C CA . VAL B 1 211 ? 8.945 1.871 -1.758 1 98.75 211 VAL B CA 1
ATOM 4164 C C . VAL B 1 211 ? 7.426 1.889 -1.862 1 98.75 211 VAL B C 1
ATOM 4166 O O . VAL B 1 211 ? 6.781 2.867 -1.477 1 98.75 211 VAL B O 1
ATOM 4169 N N . ALA B 1 212 ? 6.832 0.825 -2.443 1 98.38 212 ALA B N 1
ATOM 4170 C CA . ALA B 1 212 ? 5.398 0.614 -2.279 1 98.38 212 ALA B CA 1
ATOM 4171 C C . ALA B 1 212 ? 5.031 0.459 -0.806 1 98.38 212 ALA B C 1
ATOM 4173 O O . ALA B 1 212 ? 5.832 -0.04 -0.011 1 98.38 212 ALA B O 1
ATOM 4174 N N . ASP B 1 213 ? 3.822 0.875 -0.428 1 98.62 213 ASP B N 1
ATOM 4175 C CA . ASP B 1 213 ? 3.41 0.834 0.972 1 98.62 213 ASP B CA 1
ATOM 4176 C C . ASP B 1 213 ? 3.461 -0.591 1.518 1 98.62 213 ASP B C 1
ATOM 4178 O O . ASP B 1 213 ? 3.729 -0.798 2.703 1 98.62 213 ASP B O 1
ATOM 4182 N N . SER B 1 214 ? 3.33 -1.558 0.663 1 98 214 SER B N 1
ATOM 4183 C CA . SER B 1 214 ? 3.277 -2.969 1.027 1 98 214 SER B CA 1
ATOM 4184 C C . SER B 1 214 ? 4.656 -3.488 1.428 1 98 214 SER B C 1
ATOM 4186 O O . SER B 1 214 ? 4.773 -4.582 1.983 1 98 214 SER B O 1
ATOM 4188 N N . CYS B 1 215 ? 5.68 -2.721 1.294 1 98.44 215 CYS B N 1
ATOM 4189 C CA . CYS B 1 215 ? 7.051 -3.162 1.528 1 98.44 215 CYS B CA 1
ATOM 4190 C C . CYS B 1 215 ? 7.445 -2.961 2.986 1 98.44 215 CYS B C 1
ATOM 4192 O O . CYS B 1 215 ? 8.461 -3.496 3.439 1 98.44 215 CYS B O 1
ATOM 4194 N N . ALA B 1 216 ? 6.672 -2.232 3.74 1 98.81 216 ALA B N 1
ATOM 4195 C CA . ALA B 1 216 ? 7.082 -1.785 5.07 1 98.81 216 ALA B CA 1
ATOM 4196 C C . ALA B 1 216 ? 7.402 -2.973 5.973 1 98.81 216 ALA B C 1
ATOM 4198 O O . ALA B 1 216 ? 8.445 -2.998 6.629 1 98.81 216 ALA B O 1
ATOM 4199 N N . GLY B 1 217 ? 6.523 -3.961 5.988 1 98.69 217 GLY B N 1
ATOM 4200 C CA . GLY B 1 217 ? 6.723 -5.113 6.852 1 98.69 217 GLY B CA 1
ATOM 4201 C C . GLY B 1 217 ? 7.996 -5.875 6.543 1 98.69 217 GLY B C 1
ATOM 4202 O O . GLY B 1 217 ? 8.727 -6.266 7.457 1 98.69 217 GLY B O 1
ATOM 4203 N N . GLN B 1 218 ? 8.242 -6.094 5.27 1 98.06 218 GLN B N 1
ATOM 4204 C CA . GLN B 1 218 ? 9.445 -6.816 4.867 1 98.06 218 GLN B CA 1
ATOM 4205 C C . GLN B 1 218 ? 10.703 -6.074 5.297 1 98.06 218 GLN B C 1
ATOM 4207 O O . GLN B 1 218 ? 11.672 -6.691 5.742 1 98.06 218 GLN B O 1
ATOM 4212 N N . LEU B 1 219 ? 10.75 -4.781 5.141 1 98.75 219 LEU B N 1
ATOM 4213 C CA . LEU B 1 219 ? 11.891 -3.969 5.551 1 98.75 219 LEU B CA 1
ATOM 4214 C C . LEU B 1 219 ? 12.133 -4.09 7.055 1 98.75 219 LEU B C 1
ATOM 4216 O O . LEU B 1 219 ? 13.273 -4.199 7.496 1 98.75 219 LEU B O 1
ATOM 4220 N N . MET B 1 220 ? 11.039 -4.055 7.812 1 98.81 220 MET B N 1
ATOM 4221 C CA . MET B 1 220 ? 11.148 -4.188 9.266 1 98.81 220 MET B CA 1
ATOM 4222 C C . MET B 1 220 ? 11.633 -5.578 9.648 1 98.81 220 MET B C 1
ATOM 4224 O O . MET B 1 220 ? 12.477 -5.723 10.539 1 98.81 220 MET B O 1
ATOM 4228 N N . GLN B 1 221 ? 11.094 -6.559 8.945 1 98.25 221 GLN B N 1
ATOM 4229 C CA . GLN B 1 221 ? 11.5 -7.941 9.18 1 98.25 221 GLN B CA 1
ATOM 4230 C C . GLN B 1 221 ? 12.992 -8.125 8.914 1 98.25 221 GLN B C 1
ATOM 4232 O O . GLN B 1 221 ? 13.656 -8.914 9.594 1 98.25 221 GLN B O 1
ATOM 4237 N N . GLN B 1 222 ? 13.547 -7.379 7.992 1 97.75 222 GLN B N 1
ATOM 4238 C CA . GLN B 1 222 ? 14.953 -7.465 7.602 1 97.75 222 GLN B CA 1
ATOM 4239 C C . GLN B 1 222 ? 15.828 -6.629 8.523 1 97.75 222 GLN B C 1
ATOM 4241 O O . GLN B 1 222 ? 17.047 -6.582 8.352 1 97.75 222 GLN B O 1
ATOM 4246 N N . GLY B 1 223 ? 15.25 -5.898 9.422 1 98 223 GLY B N 1
ATOM 4247 C CA . GLY B 1 223 ? 16 -5.098 10.375 1 98 223 GLY B CA 1
ATOM 4248 C C . GLY B 1 223 ? 16.516 -3.791 9.789 1 98 223 GLY B C 1
ATOM 4249 O O . GLY B 1 223 ? 17.438 -3.18 10.32 1 98 223 GLY B O 1
ATOM 4250 N N . LYS B 1 224 ? 15.859 -3.328 8.742 1 98.38 224 LYS B N 1
ATOM 4251 C CA . LYS B 1 224 ? 16.375 -2.172 8.016 1 98.38 224 LYS B CA 1
ATOM 4252 C C . LYS B 1 224 ? 15.797 -0.872 8.562 1 98.38 224 LYS B C 1
ATOM 4254 O O . LYS B 1 224 ? 16.266 0.216 8.219 1 98.38 224 LYS B O 1
ATOM 4259 N N . ILE B 1 225 ? 14.852 -0.946 9.445 1 98.81 225 ILE B N 1
ATOM 4260 C CA . ILE B 1 225 ? 14.18 0.237 9.977 1 98.81 225 ILE B CA 1
ATOM 4261 C C . ILE B 1 225 ? 14.406 0.328 11.484 1 98.81 225 ILE B C 1
ATOM 4263 O O . ILE B 1 225 ? 14.125 -0.623 12.219 1 98.81 225 ILE B O 1
ATOM 4267 N N . GLN B 1 226 ? 14.773 1.495 11.961 1 98.81 226 GLN B N 1
ATOM 4268 C CA . GLN B 1 226 ? 15.031 1.648 13.391 1 98.81 226 GLN B CA 1
ATOM 4269 C C . GLN B 1 226 ? 13.961 2.506 14.055 1 98.81 226 GLN B C 1
ATOM 4271 O O . GLN B 1 226 ? 13.836 2.516 15.281 1 98.81 226 GLN B O 1
ATOM 4276 N N . ALA B 1 227 ? 13.203 3.24 13.227 1 98.88 227 ALA B N 1
ATOM 4277 C CA . ALA B 1 227 ? 12.07 4.012 13.727 1 98.88 227 ALA B CA 1
ATOM 4278 C C . ALA B 1 227 ? 11.086 4.344 12.602 1 98.88 227 ALA B C 1
ATOM 4280 O O . ALA B 1 227 ? 11.484 4.453 11.445 1 98.88 227 ALA B O 1
ATOM 4281 N N . VAL B 1 228 ? 9.859 4.402 12.977 1 98.94 228 VAL B N 1
ATOM 4282 C CA . VAL B 1 228 ? 8.836 4.938 12.086 1 98.94 228 VAL B CA 1
ATOM 4283 C C . VAL B 1 228 ? 8.414 6.324 12.562 1 98.94 228 VAL B C 1
ATOM 4285 O O . VAL B 1 228 ? 8.094 6.512 13.734 1 98.94 228 VAL B O 1
ATOM 4288 N N . ILE B 1 229 ? 8.445 7.328 11.672 1 98.94 229 ILE B N 1
ATOM 4289 C CA . ILE B 1 229 ? 8.109 8.703 12.008 1 98.94 229 ILE B CA 1
ATOM 4290 C C . ILE B 1 229 ? 7.012 9.211 11.078 1 98.94 229 ILE B C 1
ATOM 4292 O O . ILE B 1 229 ? 7.188 9.227 9.852 1 98.94 229 ILE B O 1
ATOM 4296 N N . VAL B 1 230 ? 5.898 9.578 11.641 1 98.94 230 VAL B N 1
ATOM 4297 C CA . VAL B 1 230 ? 4.777 10.039 10.828 1 98.94 230 VAL B CA 1
ATOM 4298 C C . VAL B 1 230 ? 4.195 11.312 11.43 1 98.94 230 VAL B C 1
ATOM 4300 O O . VAL B 1 230 ? 4.586 11.727 12.531 1 98.94 230 VAL B O 1
ATOM 4303 N N . GLY B 1 231 ? 3.357 12.016 10.664 1 98.69 231 GLY B N 1
ATOM 4304 C CA . GLY B 1 231 ? 2.605 13.156 11.156 1 98.69 231 GLY B CA 1
ATOM 4305 C C . GLY B 1 231 ? 1.245 12.789 11.711 1 98.69 231 GLY B C 1
ATOM 4306 O O . GLY B 1 231 ? 1.02 11.633 12.094 1 98.69 231 GLY B O 1
ATOM 4307 N N . ALA B 1 232 ? 0.426 13.805 11.828 1 98.5 232 ALA B N 1
ATOM 4308 C CA . ALA B 1 232 ? -0.943 13.617 12.305 1 98.5 232 ALA B CA 1
ATOM 4309 C C . ALA B 1 232 ? -1.876 14.672 11.711 1 98.5 232 ALA B C 1
ATOM 4311 O O . ALA B 1 232 ? -1.492 15.836 11.555 1 98.5 232 ALA B O 1
ATOM 4312 N N . ASP B 1 233 ? -3.049 14.227 11.422 1 96.88 233 ASP B N 1
ATOM 4313 C CA . ASP B 1 233 ? -4.102 15.156 11.023 1 96.88 233 ASP B CA 1
ATOM 4314 C C . ASP B 1 233 ? -4.93 15.602 12.227 1 96.88 233 ASP B C 1
ATOM 4316 O O . ASP B 1 233 ? -5.512 16.688 12.219 1 96.88 233 ASP B O 1
ATOM 4320 N N . ARG B 1 234 ? -5.008 14.711 13.156 1 97.19 234 ARG B N 1
ATOM 4321 C CA . ARG B 1 234 ? -5.715 14.992 14.398 1 97.19 234 ARG B CA 1
ATOM 4322 C C . ARG B 1 234 ? -5.285 14.039 15.5 1 97.19 234 ARG B C 1
ATOM 4324 O O . ARG B 1 234 ? -5.094 12.844 15.258 1 97.19 234 ARG B O 1
ATOM 4331 N N . ILE B 1 235 ? -5.086 14.547 16.719 1 98.5 235 ILE B N 1
ATOM 4332 C CA . ILE B 1 235 ? -4.762 13.734 17.891 1 98.5 235 ILE B CA 1
ATOM 4333 C C . ILE B 1 235 ? -5.781 14 18.984 1 98.5 235 ILE B C 1
ATOM 4335 O O . ILE B 1 235 ? -5.961 15.148 19.422 1 98.5 235 ILE B O 1
ATOM 4339 N N . THR B 1 236 ? -6.422 12.977 19.5 1 98.5 236 THR B N 1
ATOM 4340 C CA . THR B 1 236 ? -7.488 13.125 20.484 1 98.5 236 THR B CA 1
ATOM 4341 C C . THR B 1 236 ? -6.914 13.195 21.891 1 98.5 236 THR B C 1
ATOM 4343 O O . THR B 1 236 ? -5.699 13.07 22.078 1 98.5 236 THR B O 1
ATOM 4346 N N . ALA B 1 237 ? -7.785 13.328 22.859 1 98.06 237 ALA B N 1
ATOM 4347 C CA . ALA B 1 237 ? -7.41 13.547 24.25 1 98.06 237 ALA B CA 1
ATOM 4348 C C . ALA B 1 237 ? -6.609 12.375 24.797 1 98.06 237 ALA B C 1
ATOM 4350 O O . ALA B 1 237 ? -5.711 12.555 25.625 1 98.06 237 ALA B O 1
ATOM 4351 N N . ASN B 1 238 ? -6.918 11.18 24.328 1 98.5 238 ASN B N 1
ATOM 4352 C CA . ASN B 1 238 ? -6.242 10.008 24.859 1 98.5 238 ASN B CA 1
ATOM 4353 C C . ASN B 1 238 ? -4.992 9.656 24.062 1 98.5 238 ASN B C 1
ATOM 4355 O O . ASN B 1 238 ? -4.32 8.664 24.344 1 98.5 238 ASN B O 1
ATOM 4359 N N . GLY B 1 239 ? -4.797 10.375 22.984 1 98.69 239 GLY B N 1
ATOM 4360 C CA . GLY B 1 239 ? -3.584 10.164 22.219 1 98.69 239 GLY B CA 1
ATOM 4361 C C . GLY B 1 239 ? -3.822 9.422 20.922 1 98.69 239 GLY B C 1
ATOM 4362 O O . GLY B 1 239 ? -2.908 9.273 20.109 1 98.69 239 GLY B O 1
ATOM 4363 N N . ASP B 1 240 ? -5.066 8.922 20.75 1 98.88 240 ASP B N 1
ATOM 4364 C CA . ASP B 1 240 ? -5.375 8.344 19.453 1 98.88 240 ASP B CA 1
ATOM 4365 C C . ASP B 1 240 ? -5.094 9.336 18.328 1 98.88 240 ASP B C 1
ATOM 4367 O O . ASP B 1 240 ? -5.375 10.531 18.453 1 98.88 240 ASP B O 1
ATOM 4371 N N . THR B 1 241 ? -4.539 8.805 17.234 1 98.75 241 THR B N 1
ATOM 4372 C CA . THR B 1 241 ? -4.055 9.703 16.188 1 98.75 241 THR B CA 1
ATOM 4373 C C . THR B 1 241 ? -4.668 9.336 14.836 1 98.75 241 THR B C 1
ATOM 4375 O O . THR B 1 241 ? -4.598 8.188 14.406 1 98.75 241 THR B O 1
ATOM 4378 N N . ALA B 1 242 ? -5.328 10.312 14.211 1 98.38 242 ALA B N 1
ATOM 4379 C CA . ALA B 1 242 ? -5.73 10.18 12.812 1 98.38 242 ALA B CA 1
ATOM 4380 C C . ALA B 1 242 ? -4.629 10.672 11.875 1 98.38 242 ALA B C 1
ATOM 4382 O O . ALA B 1 242 ? -4.098 11.773 12.047 1 98.38 242 ALA B O 1
ATOM 4383 N N . ASN B 1 243 ? -4.246 9.898 10.984 1 98.38 243 ASN B N 1
ATOM 4384 C CA . ASN B 1 243 ? -3.283 10.227 9.938 1 98.38 243 ASN B CA 1
ATOM 4385 C C . ASN B 1 243 ? -3.59 9.484 8.641 1 98.38 243 ASN B C 1
ATOM 4387 O O . ASN B 1 243 ? -4.574 8.742 8.562 1 98.38 243 ASN B O 1
ATOM 4391 N N . LYS B 1 244 ? -2.812 9.812 7.648 1 98.31 244 LYS B N 1
ATOM 4392 C CA . LYS B 1 244 ? -3.029 9.242 6.32 1 98.31 244 LYS B CA 1
ATOM 4393 C C . LYS B 1 244 ? -3.227 7.734 6.391 1 98.31 244 LYS B C 1
ATOM 4395 O O . LYS B 1 244 ? -2.537 7.047 7.145 1 98.31 244 LYS B O 1
ATOM 4400 N N . ILE B 1 245 ? -4.199 7.234 5.574 1 98.62 245 ILE B N 1
ATOM 4401 C CA . ILE B 1 245 ? -4.48 5.805 5.48 1 98.62 245 ILE B CA 1
ATOM 4402 C C . ILE B 1 245 ? -3.178 5.035 5.266 1 98.62 245 ILE B C 1
ATOM 4404 O O . ILE B 1 245 ? -2.352 5.426 4.438 1 98.62 245 ILE B O 1
ATOM 4408 N N . GLY B 1 246 ? -2.99 3.945 6.031 1 98.75 246 GLY B N 1
ATOM 4409 C CA . GLY B 1 246 ? -1.769 3.156 6.027 1 98.75 246 GLY B CA 1
ATOM 4410 C C . GLY B 1 246 ? -0.934 3.34 7.281 1 98.75 246 GLY B C 1
ATOM 4411 O O . GLY B 1 246 ? -0.034 2.545 7.555 1 98.75 246 GLY B O 1
ATOM 4412 N N . THR B 1 247 ? -1.234 4.41 8.039 1 98.94 247 THR B N 1
ATOM 4413 C CA . THR B 1 247 ? -0.496 4.695 9.266 1 98.94 247 THR B CA 1
ATOM 4414 C C . THR B 1 247 ? -0.749 3.611 10.312 1 98.94 247 THR B C 1
ATOM 4416 O O . THR B 1 247 ? 0.183 3.152 10.977 1 98.94 247 THR B O 1
ATOM 4419 N N . TYR B 1 248 ? -2.014 3.197 10.477 1 98.94 248 TYR B N 1
ATOM 4420 C CA . TYR B 1 248 ? -2.35 2.145 11.43 1 98.94 248 TYR B CA 1
ATOM 4421 C C . TYR B 1 248 ? -1.598 0.858 11.109 1 98.94 248 TYR B C 1
ATOM 4423 O O . TYR B 1 248 ? -1.077 0.195 12.008 1 98.94 248 TYR B O 1
ATOM 4431 N N . ASN B 1 249 ? -1.505 0.47 9.758 1 98.94 249 ASN B N 1
ATOM 4432 C CA . ASN B 1 249 ? -0.7 -0.678 9.359 1 98.94 249 ASN B CA 1
ATOM 4433 C C . ASN B 1 249 ? 0.726 -0.58 9.891 1 98.94 249 ASN B C 1
ATOM 4435 O O . ASN B 1 249 ? 1.255 -1.546 10.438 1 98.94 249 ASN B O 1
ATOM 4439 N N . LEU B 1 250 ? 1.324 0.595 9.688 1 98.94 250 LEU B N 1
ATOM 4440 C CA . LEU B 1 250 ? 2.715 0.816 10.07 1 98.94 250 LEU B CA 1
ATOM 4441 C C . LEU B 1 250 ? 2.895 0.671 11.578 1 98.94 250 LEU B C 1
ATOM 4443 O O . LEU B 1 250 ? 3.895 0.115 12.031 1 98.94 250 LEU B O 1
ATOM 4447 N N . ALA B 1 251 ? 1.922 1.177 12.32 1 98.94 251 ALA B N 1
ATOM 4448 C CA . ALA B 1 251 ? 2.014 1.108 13.773 1 98.94 251 ALA B CA 1
ATOM 4449 C C . ALA B 1 251 ? 1.969 -0.338 14.258 1 98.94 251 ALA B C 1
ATOM 4451 O O . ALA B 1 251 ? 2.742 -0.728 15.141 1 98.94 251 ALA B O 1
ATOM 4452 N N . VAL B 1 252 ? 1.07 -1.147 13.695 1 98.94 252 VAL B N 1
ATOM 4453 C CA . VAL B 1 252 ? 0.962 -2.555 14.07 1 98.94 252 VAL B CA 1
ATOM 4454 C C . VAL B 1 252 ? 2.254 -3.285 13.703 1 98.94 252 VAL B C 1
ATOM 4456 O O . VAL B 1 252 ? 2.775 -4.066 14.5 1 98.94 252 VAL B O 1
ATOM 4459 N N . LEU B 1 253 ? 2.771 -3.025 12.508 1 98.94 253 LEU B N 1
ATOM 4460 C CA . LEU B 1 253 ? 4.012 -3.652 12.07 1 98.94 253 LEU B CA 1
ATOM 4461 C C . LEU B 1 253 ? 5.176 -3.258 12.969 1 98.94 253 LEU B C 1
ATOM 4463 O O . LEU B 1 253 ? 6 -4.102 13.328 1 98.94 253 LEU B O 1
ATOM 4467 N N . ALA B 1 254 ? 5.219 -1.974 13.305 1 98.94 254 ALA B N 1
ATOM 4468 C CA . ALA B 1 254 ? 6.289 -1.493 14.18 1 98.94 254 ALA B CA 1
ATOM 4469 C C . ALA B 1 254 ? 6.254 -2.199 15.531 1 98.94 254 ALA B C 1
ATOM 4471 O O . ALA B 1 254 ? 7.289 -2.629 16.047 1 98.94 254 ALA B O 1
ATOM 4472 N N . GLN B 1 255 ? 5.062 -2.301 16.078 1 98.88 255 GLN B N 1
ATOM 4473 C CA . GLN B 1 255 ? 4.926 -2.994 17.359 1 98.88 255 GLN B CA 1
ATOM 4474 C C . GLN B 1 255 ? 5.375 -4.449 17.25 1 98.88 255 GLN B C 1
ATOM 4476 O O . GLN B 1 255 ? 6.07 -4.957 18.125 1 98.88 255 GLN B O 1
ATOM 4481 N N . HIS B 1 256 ? 4.988 -5.121 16.156 1 98.81 256 HIS B N 1
ATOM 4482 C CA . HIS B 1 256 ? 5.34 -6.52 15.922 1 98.81 256 HIS B CA 1
ATOM 4483 C C . HIS B 1 256 ? 6.852 -6.711 15.906 1 98.81 256 HIS B C 1
ATOM 4485 O O . HIS B 1 256 ? 7.352 -7.758 16.328 1 98.81 256 HIS B O 1
ATOM 4491 N N . HIS B 1 257 ? 7.582 -5.695 15.492 1 98.81 257 HIS B N 1
ATOM 4492 C CA . HIS B 1 257 ? 9.031 -5.816 15.336 1 98.81 257 HIS B CA 1
ATOM 4493 C C . HIS B 1 257 ? 9.766 -5.023 16.406 1 98.81 257 HIS B C 1
ATOM 4495 O O . HIS B 1 257 ? 10.984 -4.832 16.312 1 98.81 257 HIS B O 1
ATOM 4501 N N . ASN B 1 258 ? 9.055 -4.48 17.344 1 98.62 258 ASN B N 1
ATOM 4502 C CA . ASN B 1 258 ? 9.625 -3.721 18.453 1 98.62 258 ASN B CA 1
ATOM 4503 C C . ASN B 1 258 ? 10.383 -2.49 17.969 1 98.62 258 ASN B C 1
ATOM 4505 O O . ASN B 1 258 ? 11.523 -2.25 18.375 1 98.62 258 ASN B O 1
ATOM 4509 N N . ILE B 1 259 ? 9.805 -1.791 17.062 1 98.81 259 ILE B N 1
ATOM 4510 C CA . ILE B 1 259 ? 10.359 -0.569 16.484 1 98.81 259 ILE B CA 1
ATOM 4511 C C . ILE B 1 259 ? 9.586 0.641 17.016 1 98.81 259 ILE B C 1
ATOM 4513 O O . ILE B 1 259 ? 8.352 0.646 17.031 1 98.81 259 ILE B O 1
ATOM 4517 N N . PRO B 1 260 ? 10.273 1.706 17.5 1 98.88 260 PRO B N 1
ATOM 4518 C CA . PRO B 1 260 ? 9.57 2.902 17.969 1 98.88 260 PRO B CA 1
ATOM 4519 C C . PRO B 1 260 ? 8.711 3.543 16.875 1 98.88 260 PRO B C 1
ATOM 4521 O O . PRO B 1 260 ? 9.148 3.676 15.734 1 98.88 260 PRO B O 1
ATOM 4524 N N . PHE B 1 261 ? 7.512 3.85 17.281 1 98.94 261 PHE B N 1
ATOM 4525 C CA . PHE B 1 261 ? 6.562 4.551 16.422 1 98.94 261 PHE B CA 1
ATOM 4526 C C . PHE B 1 261 ? 6.336 5.973 16.922 1 98.94 261 PHE B C 1
ATOM 4528 O O . PHE B 1 261 ? 5.699 6.18 17.953 1 98.94 261 PHE B O 1
ATOM 4535 N N . ILE B 1 262 ? 6.77 6.988 16.125 1 98.94 262 ILE B N 1
ATOM 4536 C CA . ILE B 1 262 ? 6.816 8.375 16.578 1 98.94 262 ILE B CA 1
ATOM 4537 C C . ILE B 1 262 ? 5.859 9.219 15.734 1 98.94 262 ILE B C 1
ATOM 4539 O O . ILE B 1 262 ? 5.898 9.18 14.508 1 98.94 262 ILE B O 1
ATOM 4543 N N . VAL B 1 263 ? 5.004 9.93 16.453 1 98.94 263 VAL B N 1
ATOM 4544 C CA . VAL B 1 263 ? 4.094 10.875 15.812 1 98.94 263 VAL B CA 1
ATOM 4545 C C . VAL B 1 263 ? 4.547 12.305 16.094 1 98.94 263 VAL B C 1
ATOM 4547 O O . VAL B 1 263 ? 4.832 12.656 17.25 1 98.94 263 VAL B O 1
ATOM 4550 N N . ALA B 1 264 ? 4.66 13.117 15.047 1 98.94 264 ALA B N 1
ATOM 4551 C CA . ALA B 1 264 ? 5.039 14.516 15.203 1 98.94 264 ALA B CA 1
ATOM 4552 C C . ALA B 1 264 ? 3.922 15.445 14.727 1 98.94 264 ALA B C 1
ATOM 4554 O O . ALA B 1 264 ? 3.484 15.359 13.578 1 98.94 264 ALA B O 1
ATOM 4555 N N . ALA B 1 265 ? 3.479 16.281 15.594 1 98.62 265 ALA B N 1
ATOM 4556 C CA . ALA B 1 265 ? 2.445 17.25 15.242 1 98.62 265 ALA B CA 1
ATOM 4557 C C . ALA B 1 265 ? 2.447 18.438 16.203 1 98.62 265 ALA B C 1
ATOM 4559 O O . ALA B 1 265 ? 2.73 18.266 17.391 1 98.62 265 ALA B O 1
ATOM 4560 N N . PRO B 1 266 ? 2.164 19.641 15.711 1 97.88 266 PRO B N 1
ATOM 4561 C CA . PRO B 1 266 ? 2.064 20.781 16.625 1 97.88 266 PRO B CA 1
ATOM 4562 C C . PRO B 1 266 ? 0.873 20.672 17.562 1 97.88 266 PRO B C 1
ATOM 4564 O O . PRO B 1 266 ? -0.063 19.906 17.312 1 97.88 266 PRO B O 1
ATOM 4567 N N . VAL B 1 267 ? 0.88 21.406 18.578 1 96.31 267 VAL B N 1
ATOM 4568 C CA . VAL B 1 267 ? -0.167 21.391 19.594 1 96.31 267 VAL B CA 1
ATOM 4569 C C . VAL B 1 267 ? -1.506 21.766 18.969 1 96.31 267 VAL B C 1
ATOM 4571 O O . VAL B 1 267 ? -2.559 21.297 19.406 1 96.31 267 VAL B O 1
ATOM 4574 N N . SER B 1 268 ? -1.464 22.547 17.875 1 94.25 268 SER B N 1
ATOM 4575 C CA . SER B 1 268 ? -2.688 22.953 17.188 1 94.25 268 SER B CA 1
ATOM 4576 C C . SER B 1 268 ? -3.398 21.766 16.562 1 94.25 268 SER B C 1
ATOM 4578 O O . SER B 1 268 ? -4.562 21.859 16.172 1 94.25 268 SER B O 1
ATOM 4580 N N . THR B 1 269 ? -2.686 20.594 16.469 1 96.31 269 THR B N 1
ATOM 4581 C CA . THR B 1 269 ? -3.25 19.375 15.883 1 96.31 269 THR B CA 1
ATOM 4582 C C . THR B 1 269 ? -3.908 18.516 16.969 1 96.31 269 THR B C 1
ATOM 4584 O O . THR B 1 269 ? -4.637 17.578 16.656 1 96.31 269 THR B O 1
ATOM 4587 N N . LEU B 1 270 ? -3.668 18.781 18.203 1 96.38 270 LEU B N 1
ATOM 4588 C CA . LEU B 1 270 ? -4.297 18.078 19.328 1 96.38 270 LEU B CA 1
ATOM 4589 C C . LEU B 1 270 ? -5.715 18.594 19.562 1 96.38 270 LEU B C 1
ATOM 4591 O O . LEU B 1 270 ? -5.957 19.812 19.516 1 96.38 270 LEU B O 1
ATOM 4595 N N . ASP B 1 271 ? -6.621 17.703 19.656 1 95.19 271 ASP B N 1
ATOM 4596 C CA . ASP B 1 271 ? -8.023 18.016 19.906 1 95.19 271 ASP B CA 1
ATOM 4597 C C . ASP B 1 271 ? -8.516 17.391 21.203 1 95.19 271 ASP B C 1
ATOM 4599 O O . ASP B 1 271 ? -9.164 16.344 21.172 1 95.19 271 ASP B O 1
ATOM 4603 N N . PRO B 1 272 ? -8.32 18.062 22.312 1 94 272 PRO B N 1
ATOM 4604 C CA . PRO B 1 272 ? -8.695 17.484 23.609 1 94 272 PRO B CA 1
ATOM 4605 C C . PRO B 1 272 ? -10.203 17.344 23.781 1 94 272 PRO B C 1
ATOM 4607 O O . PRO B 1 272 ? -10.664 16.703 24.719 1 94 272 PRO B O 1
ATOM 4610 N N . ALA B 1 273 ? -10.977 17.938 22.859 1 93.88 273 ALA B N 1
ATOM 4611 C CA . ALA B 1 273 ? -12.43 17.875 22.953 1 93.88 273 ALA B CA 1
ATOM 4612 C C . ALA B 1 273 ? -12.93 16.484 22.562 1 93.88 273 ALA B C 1
ATOM 4614 O O . ALA B 1 273 ? -14.047 16.094 22.922 1 93.88 273 ALA B O 1
ATOM 4615 N N . LEU B 1 274 ? -12.148 15.766 21.797 1 96.75 274 LEU B N 1
ATOM 4616 C CA . LEU B 1 274 ? -12.5 14.398 21.438 1 96.75 274 LEU B CA 1
ATOM 4617 C C . LEU B 1 274 ? -11.836 13.398 22.375 1 96.75 274 LEU B C 1
ATOM 4619 O O . LEU B 1 274 ? -10.602 13.352 22.469 1 96.75 274 LEU B O 1
ATOM 4623 N N . PRO B 1 275 ? -12.602 12.57 23.078 1 97.44 275 PRO B N 1
ATOM 4624 C CA . PRO B 1 275 ? -12.023 11.68 24.094 1 97.44 275 PRO B CA 1
ATOM 4625 C C . PRO B 1 275 ? -11.109 10.617 23.484 1 97.44 275 PRO B C 1
ATOM 4627 O O . PRO B 1 275 ? -10.117 10.219 24.109 1 97.44 275 PRO B O 1
ATOM 4630 N N . ASN B 1 276 ? -11.477 10.133 22.328 1 98 276 ASN B N 1
ATOM 4631 C CA . ASN B 1 276 ? -10.695 9.086 21.672 1 98 276 ASN B CA 1
ATOM 4632 C C . ASN B 1 276 ? -10.938 9.062 20.172 1 98 276 ASN B C 1
ATOM 4634 O O . ASN B 1 276 ? -11.734 9.852 19.641 1 98 276 ASN B O 1
ATOM 4638 N N . GLY B 1 277 ? -10.297 8.172 19.516 1 97.56 277 GLY B N 1
ATOM 4639 C CA . GLY B 1 277 ? -10.281 8.148 18.062 1 97.56 277 GLY B CA 1
ATOM 4640 C C . GLY B 1 277 ? -11.617 7.766 17.453 1 97.56 277 GLY B C 1
ATOM 4641 O O . GLY B 1 277 ? -11.875 8.062 16.281 1 97.56 277 GLY B O 1
ATOM 4642 N N . SER B 1 278 ? -12.492 7.094 18.172 1 97 278 SER B N 1
ATOM 4643 C CA . SER B 1 278 ? -13.781 6.66 17.625 1 97 278 SER B CA 1
ATOM 4644 C C . SER B 1 278 ? -14.68 7.852 17.312 1 97 278 SER B C 1
ATOM 4646 O O . SER B 1 278 ? -15.664 7.711 16.578 1 97 278 SER B O 1
ATOM 4648 N N . HIS B 1 279 ? -14.281 9.039 17.75 1 96.25 279 HIS B N 1
ATOM 4649 C CA . HIS B 1 279 ? -15.086 10.234 17.547 1 96.25 279 HIS B CA 1
ATOM 4650 C C . HIS B 1 279 ? -14.633 11 16.312 1 96.25 279 HIS B C 1
ATOM 4652 O O . HIS B 1 279 ? -15.266 11.984 15.914 1 96.25 279 HIS B O 1
ATOM 4658 N N . ILE B 1 280 ? -13.57 10.539 15.727 1 95.69 280 ILE B N 1
ATOM 4659 C CA . ILE B 1 280 ? -13.07 11.219 14.531 1 95.69 280 ILE B CA 1
ATOM 4660 C C . ILE B 1 280 ? -13.82 10.719 13.305 1 95.69 280 ILE B C 1
ATOM 4662 O O . ILE B 1 280 ? -13.891 9.516 13.055 1 95.69 280 ILE B O 1
ATOM 4666 N N . VAL B 1 281 ? -14.328 11.633 12.539 1 92.75 281 VAL B N 1
ATOM 4667 C CA . VAL B 1 281 ? -14.969 11.289 11.273 1 92.75 281 VAL B CA 1
ATOM 4668 C C . VAL B 1 281 ? -13.922 11.188 10.172 1 92.75 281 VAL B C 1
ATOM 4670 O O . VAL B 1 281 ? -13.18 12.148 9.922 1 92.75 281 VAL B O 1
ATOM 4673 N N . ILE B 1 282 ? -13.898 10.016 9.531 1 93.81 282 ILE B N 1
ATOM 4674 C CA . ILE B 1 282 ? -12.906 9.781 8.484 1 93.81 282 ILE B CA 1
ATOM 4675 C C . ILE B 1 282 ? -13.5 10.148 7.125 1 93.81 282 ILE B C 1
ATOM 4677 O O . ILE B 1 282 ? -14.57 9.656 6.754 1 93.81 282 ILE B O 1
ATOM 4681 N N . GLU B 1 283 ? -12.797 11 6.41 1 90.31 283 GLU B N 1
ATOM 4682 C CA . GLU B 1 283 ? -13.18 11.391 5.059 1 90.31 283 GLU B CA 1
ATOM 4683 C C . GLU B 1 283 ? -13.039 10.219 4.086 1 90.31 283 GLU B C 1
ATOM 4685 O O . GLU B 1 283 ? -11.992 9.562 4.043 1 90.31 283 GLU B O 1
ATOM 4690 N N . GLU B 1 284 ? -14.109 9.875 3.402 1 94.12 284 GLU B N 1
ATOM 4691 C CA . GLU B 1 284 ? -14.031 8.938 2.281 1 94.12 284 GLU B CA 1
ATOM 4692 C C . GLU B 1 284 ? -13.93 9.68 0.953 1 94.12 284 GLU B C 1
ATOM 4694 O O . GLU B 1 284 ? -14.75 10.547 0.652 1 94.12 284 GLU B O 1
ATOM 4699 N N . ARG B 1 285 ? -12.992 9.336 0.19 1 94.31 285 ARG B N 1
ATOM 4700 C CA . ARG B 1 285 ? -12.703 10.109 -1.012 1 94.31 285 ARG B CA 1
ATOM 4701 C C . ARG B 1 285 ? -13.203 9.398 -2.26 1 94.31 285 ARG B C 1
ATOM 4703 O O . ARG B 1 285 ? -13.742 8.289 -2.174 1 94.31 285 ARG B O 1
ATOM 4710 N N . ASP B 1 286 ? -13 10.039 -3.379 1 94.81 286 ASP B N 1
ATOM 4711 C CA . ASP B 1 286 ? -13.5 9.586 -4.672 1 94.81 286 ASP B CA 1
ATOM 4712 C C . ASP B 1 286 ? -12.883 8.242 -5.059 1 94.81 286 ASP B C 1
ATOM 4714 O O . ASP B 1 286 ? -11.672 8.047 -4.918 1 94.81 286 ASP B O 1
ATOM 4718 N N . ALA B 1 287 ? -13.742 7.277 -5.586 1 97.06 287 ALA B N 1
ATOM 4719 C CA . ALA B 1 287 ? -13.328 5.938 -6 1 97.06 287 ALA B CA 1
ATOM 4720 C C . ALA B 1 287 ? -12.273 6.008 -7.105 1 97.06 287 ALA B C 1
ATOM 4722 O O . ALA B 1 287 ? -11.398 5.148 -7.191 1 97.06 287 ALA B O 1
ATOM 4723 N N . ASN B 1 288 ? -12.305 7.043 -7.879 1 95.62 288 ASN B N 1
ATOM 4724 C CA . ASN B 1 288 ? -11.438 7.156 -9.047 1 95.62 288 ASN B CA 1
ATOM 4725 C C . ASN B 1 288 ? -9.984 7.395 -8.641 1 95.62 288 ASN B C 1
ATOM 4727 O O . ASN B 1 288 ? -9.07 7.168 -9.438 1 95.62 288 ASN B O 1
ATOM 4731 N N . GLU B 1 289 ? -9.773 7.816 -7.391 1 94.88 289 GLU B N 1
ATOM 4732 C CA . GLU B 1 289 ? -8.398 7.969 -6.914 1 94.88 289 GLU B CA 1
ATOM 4733 C C . GLU B 1 289 ? -7.691 6.617 -6.836 1 94.88 289 GLU B C 1
ATOM 4735 O O . GLU B 1 289 ? -6.465 6.551 -6.938 1 94.88 289 GLU B O 1
ATOM 4740 N N . VAL B 1 290 ? -8.508 5.551 -6.707 1 96.88 290 VAL B N 1
ATOM 4741 C CA . VAL B 1 290 ? -7.953 4.203 -6.629 1 96.88 290 VAL B CA 1
ATOM 4742 C C . VAL B 1 290 ? -8.008 3.543 -8.008 1 96.88 290 VAL B C 1
ATOM 4744 O O . VAL B 1 290 ? -7.051 2.879 -8.422 1 96.88 290 VAL B O 1
ATOM 4747 N N . ARG B 1 291 ? -9.031 3.814 -8.805 1 96.31 291 ARG B N 1
ATOM 4748 C CA . ARG B 1 291 ? -9.266 3.146 -10.086 1 96.31 291 ARG B CA 1
ATOM 4749 C C . ARG B 1 291 ? -8.336 3.695 -11.164 1 96.31 291 ARG B C 1
ATOM 4751 O O . ARG B 1 291 ? -8.102 3.037 -12.18 1 96.31 291 ARG B O 1
ATOM 4758 N N . ASN B 1 292 ? -7.918 4.949 -10.891 1 93.12 292 ASN B N 1
ATOM 4759 C CA . ASN B 1 292 ? -7.18 5.648 -11.938 1 93.12 292 ASN B CA 1
ATOM 4760 C C . ASN B 1 292 ? -5.957 6.367 -11.375 1 93.12 292 ASN B C 1
ATOM 4762 O O . ASN B 1 292 ? -5.91 6.695 -10.188 1 93.12 292 ASN B O 1
ATOM 4766 N N . VAL B 1 293 ? -4.977 6.508 -12.234 1 87 293 VAL B N 1
ATOM 4767 C CA . VAL B 1 293 ? -3.852 7.391 -11.945 1 87 293 VAL B CA 1
ATOM 4768 C C . VAL B 1 293 ? -3.58 8.289 -13.156 1 87 293 VAL B C 1
ATOM 4770 O O . VAL B 1 293 ? -3.297 7.793 -14.25 1 87 293 VAL B O 1
ATOM 4773 N N . GLN B 1 294 ? -3.711 9.578 -12.961 1 84.94 294 GLN B N 1
ATOM 4774 C CA . GLN B 1 294 ? -3.451 10.57 -14 1 84.94 294 GLN B CA 1
ATOM 4775 C C . GLN B 1 294 ? -4.176 10.219 -15.289 1 84.94 294 GLN B C 1
ATOM 4777 O O . GLN B 1 294 ? -3.566 10.195 -16.359 1 84.94 294 GLN B O 1
ATOM 4782 N N . GLY B 1 295 ? -5.34 9.781 -15.203 1 84.25 295 GLY B N 1
ATOM 4783 C CA . GLY B 1 295 ? -6.188 9.547 -16.359 1 84.25 295 GLY B CA 1
ATOM 4784 C C . GLY B 1 295 ? -6.082 8.133 -16.906 1 84.25 295 GLY B C 1
ATOM 4785 O O . GLY B 1 295 ? -6.801 7.766 -17.844 1 84.25 295 GLY B O 1
ATOM 4786 N N . LYS B 1 296 ? -5.215 7.332 -16.375 1 88.5 296 LYS B N 1
ATOM 4787 C CA . LYS B 1 296 ? -5.078 5.945 -16.812 1 88.5 296 LYS B CA 1
ATOM 4788 C C . LYS B 1 296 ? -5.863 5.004 -15.906 1 88.5 296 LYS B C 1
ATOM 4790 O O . LYS B 1 296 ? -5.754 5.078 -14.688 1 88.5 296 LYS B O 1
ATOM 4795 N N . SER B 1 297 ? -6.633 4.133 -16.547 1 91.5 297 SER B N 1
ATOM 4796 C CA . SER B 1 297 ? -7.465 3.205 -15.797 1 91.5 297 SER B CA 1
ATOM 4797 C C . SER B 1 297 ? -6.652 2.021 -15.281 1 91.5 297 SER B C 1
ATOM 4799 O O . SER B 1 297 ? -5.953 1.363 -16.062 1 91.5 297 SER B O 1
ATOM 4801 N N . LEU B 1 298 ? -6.781 1.726 -14.016 1 93 298 LEU B N 1
ATOM 4802 C CA . LEU B 1 298 ? -6.035 0.658 -13.359 1 93 298 LEU B CA 1
ATOM 4803 C C . LEU B 1 298 ? -6.977 -0.438 -12.867 1 93 298 LEU B C 1
ATOM 4805 O O . LEU B 1 298 ? -6.535 -1.399 -12.227 1 93 298 LEU B O 1
ATOM 4809 N N . ALA B 1 299 ? -8.219 -0.308 -13.031 1 96.94 299 ALA B N 1
ATOM 4810 C CA . ALA B 1 299 ? -9.266 -1.237 -12.617 1 96.94 299 ALA B CA 1
ATOM 4811 C C . ALA B 1 299 ? -10.477 -1.145 -13.547 1 96.94 299 ALA B C 1
ATOM 4813 O O . ALA B 1 299 ? -10.594 -0.196 -14.328 1 96.94 299 ALA B O 1
ATOM 4814 N N . PRO B 1 300 ? -11.32 -2.137 -13.516 1 96.25 300 PRO B N 1
ATOM 4815 C CA . PRO B 1 300 ? -12.57 -1.981 -14.266 1 96.25 300 PRO B CA 1
ATOM 4816 C C . PRO B 1 300 ? -13.328 -0.715 -13.883 1 96.25 300 PRO B C 1
ATOM 4818 O O . PRO B 1 300 ? -13.352 -0.333 -12.711 1 96.25 300 PRO B O 1
ATOM 4821 N N . GLU B 1 301 ? -13.914 0.065 -14.828 1 90.69 301 GLU B N 1
ATOM 4822 C CA . GLU B 1 301 ? -14.492 1.4 -14.711 1 90.69 301 GLU B CA 1
ATOM 4823 C C . GLU B 1 301 ? -15.484 1.473 -13.555 1 90.69 301 GLU B C 1
ATOM 4825 O O . GLU B 1 301 ? -15.547 2.477 -12.844 1 90.69 301 GLU B O 1
ATOM 4830 N N . HIS B 1 302 ? -16.172 0.441 -13.156 1 91.56 302 HIS B N 1
ATOM 4831 C CA . HIS B 1 302 ? -17.203 0.566 -12.141 1 91.56 302 HIS B CA 1
ATOM 4832 C C . HIS B 1 302 ? -16.953 -0.399 -10.984 1 91.56 302 HIS B C 1
ATOM 4834 O O . HIS B 1 302 ? -17.875 -0.716 -10.227 1 91.56 302 HIS B O 1
ATOM 4840 N N . CYS B 1 303 ? -15.734 -0.654 -10.93 1 97.56 303 CYS B N 1
ATOM 4841 C CA . CYS B 1 303 ? -15.406 -1.479 -9.773 1 97.56 303 CYS B CA 1
ATOM 4842 C C . CYS B 1 303 ? -15.68 -0.729 -8.469 1 97.56 303 CYS B C 1
ATOM 4844 O O . CYS B 1 303 ? -15.219 0.403 -8.297 1 97.56 303 CYS B O 1
ATOM 4846 N N . PRO B 1 304 ? -16.516 -1.267 -7.535 1 98.44 304 PRO B N 1
ATOM 4847 C CA . PRO B 1 304 ? -16.703 -0.626 -6.23 1 98.44 304 PRO B CA 1
ATOM 4848 C C . PRO B 1 304 ? -15.391 -0.416 -5.484 1 98.44 304 PRO B C 1
ATOM 4850 O O . PRO B 1 304 ? -14.5 -1.271 -5.535 1 98.44 304 PRO B O 1
ATOM 4853 N N . VAL B 1 305 ? -15.297 0.798 -4.859 1 98.62 305 VAL B N 1
ATOM 4854 C CA . VAL B 1 305 ? -14.062 1.159 -4.172 1 98.62 305 VAL B CA 1
ATOM 4855 C C . VAL B 1 305 ? -14.383 1.694 -2.779 1 98.62 305 VAL B C 1
ATOM 4857 O O . VAL B 1 305 ? -15.398 2.367 -2.584 1 98.62 305 VAL B O 1
ATOM 4860 N N . TYR B 1 306 ? -13.648 1.241 -1.752 1 98.56 306 TYR B N 1
ATOM 4861 C CA . TYR B 1 306 ? -13.57 1.878 -0.442 1 98.56 306 TYR B CA 1
ATOM 4862 C C . TYR B 1 306 ? -12.281 2.676 -0.297 1 98.56 306 TYR B C 1
ATOM 4864 O O . TYR B 1 306 ? -11.188 2.117 -0.393 1 98.56 306 TYR B O 1
ATOM 4872 N N . ASN B 1 307 ? -12.398 4.039 -0.115 1 98.25 307 ASN B N 1
ATOM 4873 C CA . ASN B 1 307 ? -11.242 4.926 -0.208 1 98.25 307 ASN B CA 1
ATOM 4874 C C . ASN B 1 307 ? -11.203 5.922 0.948 1 98.25 307 ASN B C 1
ATOM 4876 O O . ASN B 1 307 ? -11.305 7.129 0.736 1 98.25 307 ASN B O 1
ATOM 4880 N N . PRO B 1 308 ? -10.945 5.391 2.182 1 97.81 308 PRO B N 1
ATOM 4881 C CA . PRO B 1 308 ? -10.773 6.316 3.303 1 97.81 308 PRO B CA 1
ATOM 4882 C C . PRO B 1 308 ? -9.469 7.109 3.223 1 97.81 308 PRO B C 1
ATOM 4884 O O . PRO B 1 308 ? -8.43 6.555 2.865 1 97.81 308 PRO B O 1
ATOM 4887 N N . ALA B 1 309 ? -9.508 8.367 3.594 1 96 309 ALA B N 1
ATOM 4888 C CA . ALA B 1 309 ? -8.336 9.227 3.49 1 96 309 ALA B CA 1
ATOM 4889 C C . ALA B 1 309 ? -7.383 9 4.664 1 96 309 ALA B C 1
ATOM 4891 O O . ALA B 1 309 ? -6.172 9.195 4.535 1 96 309 ALA B O 1
ATOM 4892 N N . PHE B 1 310 ? -7.945 8.609 5.773 1 97.31 310 PHE B N 1
ATOM 4893 C CA . PHE B 1 310 ? -7.188 8.492 7.016 1 97.31 310 PHE B CA 1
ATOM 4894 C C . PHE B 1 310 ? -7.562 7.211 7.758 1 97.31 310 PHE B C 1
ATOM 4896 O O . PHE B 1 310 ? -8.539 6.547 7.406 1 97.31 310 PHE B O 1
ATOM 4903 N N . ASP B 1 311 ? -6.723 6.82 8.664 1 98.44 311 ASP B N 1
ATOM 4904 C CA . ASP B 1 311 ? -7.043 5.793 9.648 1 98.44 311 ASP B CA 1
ATOM 4905 C C . ASP B 1 311 ? -6.652 6.246 11.055 1 98.44 311 ASP B C 1
ATOM 4907 O O . ASP B 1 311 ? -6.102 7.336 11.234 1 98.44 311 ASP B O 1
ATOM 4911 N N . ILE B 1 312 ? -7.156 5.52 12.039 1 98.69 312 ILE B N 1
ATOM 4912 C CA . ILE B 1 312 ? -6.926 5.871 13.43 1 98.69 312 ILE B CA 1
ATOM 4913 C C . ILE B 1 312 ? -5.898 4.914 14.039 1 98.69 312 ILE B C 1
ATOM 4915 O O . ILE B 1 312 ? -6.094 3.697 14.031 1 98.69 312 ILE B O 1
ATOM 4919 N N . THR B 1 313 ? -4.812 5.418 14.492 1 98.88 313 THR B N 1
ATOM 4920 C CA . THR B 1 313 ? -3.828 4.66 15.258 1 98.88 313 THR B CA 1
ATOM 4921 C C . THR B 1 313 ? -4.09 4.797 16.75 1 98.88 313 THR B C 1
ATOM 4923 O O . THR B 1 313 ? -3.986 5.891 17.312 1 98.88 313 THR B O 1
ATOM 4926 N N . PRO B 1 314 ? -4.422 3.725 17.422 1 98.81 314 PRO B N 1
ATOM 4927 C CA . PRO B 1 314 ? -4.605 3.789 18.875 1 98.81 314 PRO B CA 1
ATOM 4928 C C . PRO B 1 314 ? -3.34 4.223 19.609 1 98.81 314 PRO B C 1
ATOM 4930 O O . PRO B 1 314 ? -2.234 3.824 19.234 1 98.81 314 PRO B O 1
ATOM 4933 N N . ALA B 1 315 ? -3.553 4.934 20.688 1 98.88 315 ALA B N 1
ATOM 4934 C CA . ALA B 1 315 ? -2.457 5.484 21.484 1 98.88 315 ALA B CA 1
ATOM 4935 C C . ALA B 1 315 ? -1.519 4.379 21.969 1 98.88 315 ALA B C 1
ATOM 4937 O O . ALA B 1 315 ? -0.308 4.59 22.062 1 98.88 315 ALA B O 1
ATOM 4938 N N . GLN B 1 316 ? -1.993 3.209 22.203 1 98.62 316 GLN B N 1
ATOM 4939 C CA . GLN B 1 316 ? -1.209 2.111 22.766 1 98.62 316 GLN B CA 1
ATOM 4940 C C . GLN B 1 316 ? -0.14 1.646 21.781 1 98.62 316 GLN B C 1
ATOM 4942 O O . GLN B 1 316 ? 0.827 0.988 22.172 1 98.62 316 GLN B O 1
ATOM 4947 N N . LEU B 1 317 ? -0.293 1.964 20.484 1 98.88 317 LEU B N 1
ATOM 4948 C CA . LEU B 1 317 ? 0.674 1.564 19.469 1 98.88 317 LEU B CA 1
ATOM 4949 C C . LEU B 1 317 ? 1.692 2.672 19.219 1 98.88 317 LEU B C 1
ATOM 4951 O O . LEU B 1 317 ? 2.621 2.502 18.422 1 98.88 317 LEU B O 1
ATOM 4955 N N . ILE B 1 318 ? 1.54 3.803 19.922 1 98.94 318 ILE B N 1
ATOM 4956 C CA . ILE B 1 318 ? 2.387 4.969 19.703 1 98.94 318 ILE B CA 1
ATOM 4957 C C . ILE B 1 318 ? 3.426 5.074 20.812 1 98.94 318 ILE B C 1
ATOM 4959 O O . ILE B 1 318 ? 3.074 5.152 22 1 98.94 318 ILE B O 1
ATOM 4963 N N . THR B 1 319 ? 4.688 5.105 20.422 1 98.88 319 THR B N 1
ATOM 4964 C CA . THR B 1 319 ? 5.785 5.199 21.375 1 98.88 319 THR B CA 1
ATOM 4965 C C . THR B 1 319 ? 5.902 6.621 21.938 1 98.88 319 THR B C 1
ATOM 4967 O O . THR B 1 319 ? 6.148 6.812 23.125 1 98.88 319 THR B O 1
ATOM 4970 N N . ALA B 1 320 ? 5.781 7.613 21.031 1 98.88 320 ALA B N 1
ATOM 4971 C CA . ALA B 1 320 ? 5.934 9.008 21.438 1 98.88 320 ALA B CA 1
ATOM 4972 C C . ALA B 1 320 ? 5.172 9.938 20.5 1 98.88 320 ALA B C 1
ATOM 4974 O O . ALA B 1 320 ? 5.117 9.711 19.297 1 98.88 320 ALA B O 1
ATOM 4975 N N . ILE B 1 321 ? 4.613 10.938 21.109 1 98.94 321 ILE B N 1
ATOM 4976 C CA . ILE B 1 321 ? 4.102 12.086 20.375 1 98.94 321 ILE B CA 1
ATOM 4977 C C . ILE B 1 321 ? 4.996 13.305 20.609 1 98.94 321 ILE B C 1
ATOM 4979 O O . ILE B 1 321 ? 5.207 13.703 21.766 1 98.94 321 ILE B O 1
ATOM 4983 N N . VAL B 1 322 ? 5.52 13.867 19.531 1 98.88 322 VAL B N 1
ATOM 4984 C CA . VAL B 1 322 ? 6.422 15.008 19.609 1 98.88 322 VAL B CA 1
ATOM 4985 C C . VAL B 1 322 ? 5.688 16.281 19.203 1 98.88 322 VAL B C 1
ATOM 4987 O O . VAL B 1 322 ? 5.117 16.344 18.109 1 98.88 322 VAL B O 1
ATOM 4990 N N . THR B 1 323 ? 5.648 17.281 20.078 1 98.62 323 THR B N 1
ATOM 4991 C CA . THR B 1 323 ? 5.148 18.625 19.766 1 98.62 323 THR B CA 1
ATOM 4992 C C . THR B 1 323 ? 6.242 19.672 19.953 1 98.62 323 THR B C 1
ATOM 4994 O O . THR B 1 323 ? 7.379 19.328 20.297 1 98.62 323 THR B O 1
ATOM 4997 N N . GLU B 1 324 ? 5.875 20.906 19.672 1 98.31 324 GLU B N 1
ATOM 4998 C CA . GLU B 1 324 ? 6.848 21.984 19.859 1 98.31 324 GLU B CA 1
ATOM 4999 C C . GLU B 1 324 ? 7.105 22.25 21.328 1 98.31 324 GLU B C 1
ATOM 5001 O O . GLU B 1 324 ? 8.047 22.969 21.688 1 98.31 324 GLU B O 1
ATOM 5006 N N . ARG B 1 325 ? 6.336 21.641 22.172 1 97.75 325 ARG B N 1
ATOM 5007 C CA . ARG B 1 325 ? 6.48 21.859 23.609 1 97.75 325 ARG B CA 1
ATOM 5008 C C . ARG B 1 325 ? 7.266 20.734 24.266 1 97.75 325 ARG B C 1
ATOM 5010 O O . ARG B 1 325 ? 7.602 20.797 25.453 1 97.75 325 ARG B O 1
ATOM 5017 N N . GLY B 1 326 ? 7.465 19.656 23.469 1 98.12 326 GLY B N 1
ATOM 5018 C CA . GLY B 1 326 ? 8.18 18.516 24.016 1 98.12 326 GLY B CA 1
ATOM 5019 C C . GLY B 1 326 ? 7.629 17.188 23.547 1 98.12 326 GLY B C 1
ATOM 5020 O O . GLY B 1 326 ? 6.992 17.109 22.484 1 98.12 326 GLY B O 1
ATOM 5021 N N . VAL B 1 327 ? 7.98 16.109 24.375 1 98.62 327 VAL B N 1
ATOM 5022 C CA . VAL B 1 327 ? 7.66 14.75 23.953 1 98.62 327 VAL B CA 1
ATOM 5023 C C . VAL B 1 327 ? 6.723 14.109 24.969 1 98.62 327 VAL B C 1
ATOM 5025 O O . VAL B 1 327 ? 6.953 14.203 26.188 1 98.62 327 VAL B O 1
ATOM 5028 N N . VAL B 1 328 ? 5.66 13.539 24.484 1 98.56 328 VAL B N 1
ATOM 5029 C CA . VAL B 1 328 ? 4.789 12.703 25.312 1 98.56 328 VAL B CA 1
ATOM 5030 C C . VAL B 1 328 ? 5.074 11.227 25.031 1 98.56 328 VAL B C 1
ATOM 5032 O O . VAL B 1 328 ? 4.68 10.703 23.984 1 98.56 328 VAL B O 1
ATOM 5035 N N . HIS B 1 329 ? 5.715 10.531 25.984 1 98.56 329 HIS B N 1
ATOM 5036 C CA . HIS B 1 329 ? 5.996 9.109 25.844 1 98.56 329 HIS B CA 1
ATOM 5037 C C . HIS B 1 329 ? 4.785 8.266 26.219 1 98.56 329 HIS B C 1
ATOM 5039 O O . HIS B 1 329 ? 4.141 8.523 27.25 1 98.56 329 HIS B O 1
ATOM 5045 N N . ARG B 1 330 ? 4.465 7.234 25.453 1 97.88 330 ARG B N 1
ATOM 5046 C CA . ARG B 1 330 ? 3.338 6.348 25.719 1 97.88 330 ARG B CA 1
ATOM 5047 C C . ARG B 1 330 ? 2.094 7.145 26.109 1 97.88 330 ARG B C 1
ATOM 5049 O O . ARG B 1 330 ? 1.587 7.016 27.219 1 97.88 330 ARG B O 1
ATOM 5056 N N . PRO B 1 331 ? 1.653 7.91 25.109 1 98.56 331 PRO B N 1
ATOM 5057 C CA . PRO B 1 331 ? 0.602 8.891 25.391 1 98.56 331 PRO B CA 1
ATOM 5058 C C . PRO B 1 331 ? -0.661 8.258 25.969 1 98.56 331 PRO B C 1
ATOM 5060 O O . PRO B 1 331 ? -1.031 7.145 25.578 1 98.56 331 PRO B O 1
ATOM 5063 N N . ASP B 1 332 ? -1.236 8.953 26.906 1 97.81 332 ASP B N 1
ATOM 5064 C CA . ASP B 1 332 ? -2.564 8.711 27.469 1 97.81 332 ASP B CA 1
ATOM 5065 C C . ASP B 1 332 ? -3.232 10.016 27.875 1 97.81 332 ASP B C 1
ATOM 5067 O O . 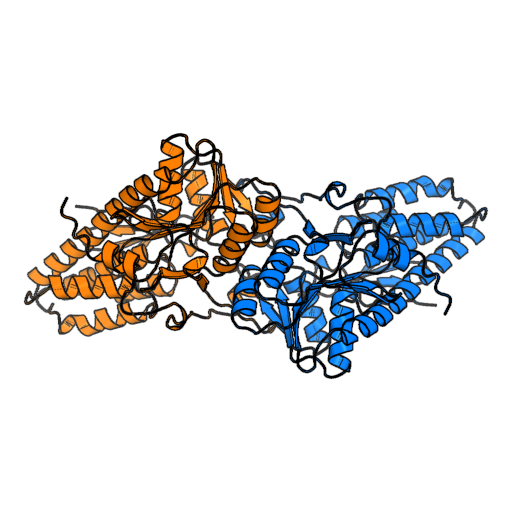ASP B 1 332 ? -2.672 11.102 27.672 1 97.81 332 ASP B O 1
ATOM 5071 N N . THR B 1 333 ? -4.375 9.898 28.344 1 97.56 333 THR B N 1
ATOM 5072 C CA . THR B 1 333 ? -5.168 11.086 28.625 1 97.56 333 THR B CA 1
ATOM 5073 C C . THR B 1 333 ? -4.441 11.992 29.625 1 97.56 333 THR B C 1
ATOM 5075 O O . THR B 1 333 ? -4.352 13.203 29.406 1 97.56 333 THR B O 1
ATOM 5078 N N . ALA B 1 334 ? -3.922 11.438 30.641 1 97.56 334 ALA B N 1
ATOM 5079 C CA . ALA B 1 334 ? -3.262 12.211 31.688 1 97.56 334 ALA B CA 1
ATOM 5080 C C . ALA B 1 334 ? -2.025 12.922 31.141 1 97.56 334 ALA B C 1
ATOM 5082 O O . ALA B 1 334 ? -1.799 14.102 31.438 1 97.56 334 ALA B O 1
ATOM 5083 N N . LYS B 1 335 ? -1.268 12.281 30.406 1 97.62 335 LYS B N 1
ATOM 5084 C CA . LYS B 1 335 ? -0.019 12.828 29.875 1 97.62 335 LYS B CA 1
ATOM 5085 C C . LYS B 1 335 ? -0.287 13.914 28.844 1 97.62 335 LYS B C 1
ATOM 5087 O O . LYS B 1 335 ? 0.427 14.914 28.781 1 97.62 335 LYS B O 1
ATOM 5092 N N . ILE B 1 336 ? -1.283 13.672 28 1 97.38 336 ILE B N 1
ATOM 5093 C CA . ILE B 1 336 ? -1.635 14.672 26.984 1 97.38 336 ILE B CA 1
ATOM 5094 C C . ILE B 1 336 ? -2.145 15.938 27.672 1 97.38 336 ILE B C 1
ATOM 5096 O O . ILE B 1 336 ? -1.772 17.047 27.297 1 97.38 336 ILE B O 1
ATOM 5100 N N . ASN B 1 337 ? -2.996 15.766 28.703 1 96 337 ASN B N 1
ATOM 5101 C CA . ASN B 1 337 ? -3.498 16.906 29.453 1 96 337 ASN B CA 1
ATOM 5102 C C . ASN B 1 337 ? -2.359 17.703 30.094 1 96 337 ASN B C 1
ATOM 5104 O O . ASN B 1 337 ? -2.355 18.938 30.047 1 96 337 ASN B O 1
ATOM 5108 N N . SER B 1 338 ? -1.48 16.984 30.688 1 96.12 338 SER B N 1
ATOM 5109 C CA . SER B 1 338 ? -0.324 17.625 31.312 1 96.12 338 SER B CA 1
ATOM 5110 C C . SER B 1 338 ? 0.511 18.359 30.266 1 96.12 338 SER B C 1
ATOM 5112 O O . SER B 1 338 ? 1.05 19.438 30.547 1 96.12 338 SER B O 1
ATOM 5114 N N . HIS B 1 339 ? 0.704 17.766 29.125 1 96 339 HIS B N 1
ATOM 5115 C CA . HIS B 1 339 ? 1.481 18.344 28.031 1 96 339 HIS B CA 1
ATOM 5116 C C . HIS B 1 339 ? 0.851 19.641 27.531 1 96 339 HIS B C 1
ATOM 5118 O O . HIS B 1 339 ? 1.558 20.609 27.234 1 96 339 HIS B O 1
ATOM 5124 N N . LEU B 1 340 ? -0.483 19.656 27.484 1 94.12 340 LEU B N 1
ATOM 5125 C CA . LEU B 1 340 ? -1.215 20.828 26.984 1 94.12 340 LEU B CA 1
ATOM 5126 C C . LEU B 1 340 ? -1.223 21.938 28.016 1 94.12 340 LEU B C 1
ATOM 5128 O O . LEU B 1 340 ? -1.318 23.125 27.656 1 94.12 340 LEU B O 1
ATOM 5132 N N . ALA B 1 341 ? -1.144 21.578 29.266 1 91.44 341 ALA B N 1
ATOM 5133 C CA . ALA B 1 341 ? -1.175 22.562 30.359 1 91.44 341 ALA B CA 1
ATOM 5134 C C . ALA B 1 341 ? 0.161 23.281 30.469 1 91.44 341 ALA B C 1
ATOM 5136 O O . ALA B 1 341 ? 0.235 24.375 31.047 1 91.44 341 ALA B O 1
ATOM 5137 N N . GLN B 1 342 ? 1.173 22.609 30.047 1 77.88 342 GLN B N 1
ATOM 5138 C CA . GLN B 1 342 ? 2.494 23.219 30.125 1 77.88 342 GLN B CA 1
ATOM 5139 C C . GLN B 1 342 ? 2.555 24.5 29.297 1 77.88 342 GLN B C 1
ATOM 5141 O O . GLN B 1 342 ? 2.074 24.531 28.172 1 77.88 342 GLN B O 1
ATOM 5146 N N . THR B 1 343 ? 2.029 25.625 29.875 1 60.91 343 THR B N 1
ATOM 5147 C CA . THR B 1 343 ? 2.146 26.922 29.234 1 60.91 343 THR B CA 1
ATOM 5148 C C . THR B 1 343 ? 3.598 27.219 28.875 1 60.91 343 THR B C 1
ATOM 5150 O O . THR B 1 343 ? 4.52 26.734 29.531 1 60.91 343 THR B O 1
ATOM 5153 N N . LYS B 1 344 ? 4.023 27.703 27.5 1 52.12 344 LYS B N 1
ATOM 5154 C CA . LYS B 1 344 ? 5.344 28.219 27.172 1 52.12 344 LYS B CA 1
ATOM 5155 C C . LYS B 1 344 ? 5.891 29.078 28.312 1 52.12 344 LYS B C 1
ATOM 5157 O O . LYS B 1 344 ? 5.469 30.219 28.484 1 52.12 344 LYS B O 1
ATOM 5162 N N . GLU B 1 345 ? 5.914 28.609 29.469 1 40.12 345 GLU B N 1
ATOM 5163 C CA . GLU B 1 345 ? 6.676 29.562 30.281 1 40.12 345 GLU B CA 1
ATOM 5164 C C . GLU B 1 345 ? 8.031 29.859 29.641 1 40.12 345 GLU B C 1
ATOM 5166 O O . GLU B 1 345 ? 8.688 30.844 30 1 40.12 345 GLU B O 1
ATOM 5171 N N . SER B 1 346 ? 8.695 28.969 28.953 1 32.62 346 SER B N 1
ATOM 5172 C CA . SER B 1 346 ? 9.961 29.625 28.641 1 32.62 346 SER B CA 1
ATOM 5173 C C . SER B 1 346 ? 9.805 30.609 27.484 1 32.62 346 SER B C 1
ATOM 5175 O O . SER B 1 346 ? 9.047 30.344 26.547 1 32.62 346 SER B O 1
#

Secondary structure (DSSP, 8-state):
--EE-SSEEE-SS-EEEE-GGGTTT---EEEE-SHHHHHHHHHTTSS-SHHHHHHHHHHHHHHHHHHHGGG--TTTTHHHHHHHHTT-TT-HHHHHHHHHHHHHHTT--HHHHHHHHHHHHHHHHHHHHHHHHHHHHHHHTTSPTTEEEEE-S--SGGGSSSS-SHHHHHHHHHHTT-EEEEEEE--TTTTHIIIIIHHHHHHTT--EEEE-GGGHHHHHHTT--SEEEE--SEEETT--EEEETTHHHHHHHHHHTT--EEEE--GGGEETTS-SGGGPPPPB--THHHHEETTEE-S-TT--B--BSEEEE-GGG-SEEEETTEEEES--HHHHHHHHH-----/--EE-SSEEE-SS-EEEE-GGGTTT---EEEE-SHHHHHHHHHTTSS-SHHHHHHHHHHHHHHHHHHHGGG--TTTTHHHHHHHHTT-TT-HHHHHHHHHHHHHHTT--HHHHHHHHHHHHHHHHHHHHHHHHHHHHHHHTTSPTTEEEEE-S--SGGGSSSS-SHHHHHHHHHHTT-EEEEEEE--TTTTHIIIIIHHHHHHHT--EEEE-GGGHHHHHHTT--SEEEE--SEEETT--EEEETTHHHHHHHHHHTT--EEEE--GGGEETTS-SGGGPPPPB--THHHHEETTEE-S-TT--B--BSEEEE-GGG-SEEEETTEEEES--HHHHHHHHH-----

InterPro domains:
  IPR000649 Initiation factor 2B-related [PF01008] (47-328)
  IPR005251 Methylthioribose-1-phosphate isomerase [MF_01678] (5-339)
  IPR005251 Methylthioribose-1-phosphate isomerase [TIGR00512] (7-329)
  IPR011559 Initiation factor 2B alpha/beta/delta [TIGR00524] (35-329)
  IPR027363 Methylthioribose-1-phosphate isomerase, N-terminal [G3DSA:1.20.120.420] (6-146)
  IPR037171 NagB/RpiA transferase-like [SSF100950] (7-335)
  IPR042529 Initiation factor 2B-like, C-terminal [G3DSA:3.40.50.10470] (147-346)

Nearest PDB structures (foldseek):
  1t9k-assembly1_A  TM=9.547E-01  e=9.201E-42  Thermotoga maritima
  2yvk-assembly2_D  TM=9.520E-01  e=1.039E-38  Bacillus subtilis
  2a0u-assembly1_B  TM=9.361E-01  e=1.559E-37  Leishmania major
  4ldq-assembly1_A  TM=8.847E-01  e=1.475E-36  Homo sapiens
  4ldr-assembly1_A  TM=8.814E-01  e=2.085E-36  Homo sapiens

Sequence (692 aa):
MAVNSAAIRWLGDHLQLLDQRCLPTETLWLDICDSQQAADAIRNMVVRGAPAIGITAAYGLALEAQIMGNDASWVTLQNAVATLADSRPTAVNLFWALERLQRYAGDLQGKALAQALAEDAEAIHREDLAANQAMGEFGADLLPSGATVYTHCNTGALATGGHGTALGIIRSAWARNQLTGVFAGETRPWLQGSRLTSWELLNDGIPVTLVADSCAGQLMQQGKIQAVIVGADRITANGDTANKIGTYNLAVLAQHHNIPFIVAAPVSTLDPALPNGSHIVIEERDANEVRNVQGKSLAPEHCPVYNPAFDITPAQLITAIVTERGVVHRPDTAKINSHLAQTKESMAVNSAAIRWLGDHLQLLDQRCLPTETLWLDICDSQQAADAIRNMVVRGAPAIGITAAYGLALEAQIMGNDASWVTLQNAVATLADSRPTAVNLFWALERLQRYAGDLQGKALAQALAEDAEAIHREDLAANQAMGEFGADLLPSGATVYTHCNTGALATGGHGTALGIIRSAWARNQLTGVFAGETRPWLQGSRLTSWELLNDGIPVTLVADSCAGQLMQQGKIQAVIVGADRITANGDTANKIGTYNLAVLAQHHNIPFIVAAPVSTLDPALPNGSHIVIEERDANEVRNVQGKSLAPEHCPVYNPAFDITPAQLITAIVTERGVVHRPDTAKINSHLAQTKES

Solvent-accessible surface area (backbone atoms only — not comparable to full-atom values): 32958 Å² total; per-residue (Å²): 127,79,50,73,36,77,29,43,35,40,67,88,76,40,37,37,35,38,34,52,76,44,39,60,84,44,90,45,76,41,85,32,68,30,24,67,51,34,18,48,31,46,54,69,41,30,44,43,39,46,54,28,38,11,40,46,44,26,45,14,50,18,33,40,25,51,73,44,27,74,67,22,31,71,77,71,39,44,64,50,53,51,49,38,50,63,31,49,80,75,45,48,24,37,53,50,34,51,52,50,49,52,64,70,41,65,87,43,43,13,56,62,26,18,50,49,36,42,53,49,25,52,46,52,32,52,49,39,26,52,32,14,51,39,20,5,52,58,43,31,70,74,54,58,77,62,28,24,32,35,36,55,41,51,32,26,23,64,17,25,41,19,63,5,37,24,42,10,16,51,51,43,20,44,76,64,66,24,50,67,36,32,39,32,23,23,28,65,65,81,26,36,8,27,18,44,35,49,40,53,33,54,76,69,68,44,58,55,34,39,26,50,62,43,45,54,40,56,41,47,74,69,63,61,45,59,31,37,39,25,45,50,50,33,27,22,25,27,37,12,28,32,24,56,37,30,49,37,41,51,31,54,46,26,57,77,65,74,30,52,27,36,34,21,39,50,68,68,33,51,36,69,88,34,68,36,50,89,72,58,79,69,55,68,51,66,49,58,48,69,34,29,56,97,87,41,75,44,27,50,93,78,60,45,52,58,41,58,54,39,30,66,30,56,19,91,52,32,46,29,41,28,22,49,88,40,75,39,67,58,38,30,45,68,55,45,51,53,59,68,62,57,63,84,73,118,128,76,50,71,35,77,28,42,36,42,68,86,76,40,36,35,35,38,35,54,75,43,40,62,83,44,91,46,76,41,85,31,67,30,25,68,50,33,17,48,32,45,53,68,41,29,44,43,41,45,54,28,38,10,38,46,46,27,45,13,51,17,32,40,24,50,73,44,26,74,66,22,31,71,77,71,39,45,65,49,53,50,48,38,50,64,30,48,78,75,44,48,24,38,53,49,34,52,51,50,47,52,65,69,41,65,87,44,43,13,56,60,26,19,51,49,34,42,52,49,25,50,46,52,32,53,49,40,25,53,32,14,51,39,19,4,52,57,43,30,70,75,54,57,77,62,28,24,34,35,37,54,41,49,31,25,23,64,18,24,40,19,61,5,36,24,42,10,16,52,51,43,21,44,75,65,65,23,48,68,34,33,39,32,21,23,30,64,65,82,27,36,8,26,17,45,34,48,41,53,34,55,73,68,69,43,58,56,32,39,28,50,63,42,44,54,42,56,42,46,74,70,63,61,45,59,33,36,38,26,43,49,48,33,26,24,24,28,38,14,30,31,23,54,37,30,48,37,41,51,30,53,45,25,57,76,66,73,29,52,26,37,34,20,39,52,68,68,34,50,37,69,89,35,68,39,51,88,72,59,79,70,56,69,52,66,50,56,48,68,33,29,56,97,87,40,77,45,26,49,93,80,60,45,52,58,41,58,53,40,31,66,30,57,19,91,53,32,46,30,40,28,22,51,89,41,74,38,68,57,36,29,46,70,54,44,52,54,58,67,61,54,63,82,72,118

Foldseek 3Di:
DWQDFPAWTDPPQWIWGFQLLCFPPDTDIDIGQALLSLLVCLLVPSAAALARLQLSNLVRLLNHLVVCAQQDDPVVSVVSLVSSCVSDVQRLSNVLSSVVLVVQLPGDGGPRSSVSSNVVSVVSLVVFALFLLLLLVQLLVVAAAAFEAEEEADFARRRHSHCGWLNVVVLSNVVVNRYDAYEYELQPLSRRRPGPVVSVCVVVVGHYDYDHLVCLLVCLVVVNHQAYEYEASAAELFGKGKDFPSLQVNLVSCVVSVHAYEYTDAPSRYDDVHQYDVPRDWDWDDQCSVQDDPPHGPDDPPDDDTGTGIDIHGLQSHQWYGTSQHIQGSGGNVSSVVSSPPDPPD/DWQDFPAWTDPPQWIWGFQLLCFPPDTDIDIGQALLSLLVCLLVPSAAALARLQLSNLVRLLNHLVVCAQQDDPVVSVVSLVSSCVSDVQRLSNVLSSVVLVVQLPGDGGPRSSVSSNVVSVVSLVVFALFLLLLLVQLLVVAAAAFEAEEEADFARRRHSHCGWLNVVVLSNVVVNRYDAYEYELQPLSRRRPGPVVSVCVVVVGHYDYDHLVCLLVCLVVVRHQAYEYEASAAELFGKGKDFPSLQVNLVSCVVSVHAYEYTDAPSRYDDVHQYDVPRDWDWDDQCSVQDDPPHGPDDPPDDDTGTGIDIHGLQSHQWYGTSQHIQGSGGNVSSVVSSPPDPPD

Radius of gyration: 28.33 Å; Cα contacts (8 Å, |Δi|>4): 1732; chains: 2; bounding box: 48×93×68 Å

Organism: Alcanivorax borkumensis (strain ATCC 700651 / DSM 11573 / NCIMB 13689 / SK2) (NCBI:txid393595)